Protein AF-A0A844TKV0-F1 (afdb_monomer)

Mean predicted aligned error: 12.33 Å

Foldseek 3Di:
DVVLCVLLPVVVVCNLVQLAPADPVGDGPLLVCLVCCVVNPLVSNVSSLVSPRPDQLLCSLLSQLLDPPSVVNNVVSVVSVHALLCSVLNCQLDQQLVGPRSLRSVVVSVVVPHDLVVSCVNCLVVLSLRSVLLSLLLQDCPLVVLLVCLLVLVLSSLLSSVVSVFQNLLNLLCLLVVPPDDDDCPDSSNSSLLSSLVSCVVVVHQCVSLLVNLLVCQVVVVLVSLLVSCVNVLANADDLVSLLSGALSSLLSCVVSVNDDLCSLVQCLLLLLLVSNLSNVSSPNDPLVSLQPLQVDPDPVSVVSSLLSVLSNVVSPDDLVSNCPRRPDNCSSVVSVVLLVVLVPDAPVVLLVVLQPDDSVPSPPSVSLSSLLSNLVDPVRLVVLLVSLLVCVVVVNLCSSLSNVSSHHPLLVVLLVQLVDPDHPLSSNVSSLSNVVSDDGPVVVVCPVPVPPPCLLCVLPLVRPLLVSLLVCLVVVVLVSNLSSPPSVHLCLSVLLVCLSVVNLPSNVSNVVSRHDLLSVLLSCLSSSVSSSSSSSPVRDFDELVVSLVCSVVPDDDPSSNSSSSVSSVVVLSVLLVVLVVCLVVVVLVSNLVSCVRYLVSVQVLLQVQLQDAADPSSLSSVVSNVVSPRDNQVLLCVLLVCPVDPSSLSSLVSCVSSPNVSSVVSVVDPPDDD

Nearest PDB structures (foldseek):
  4c0q-assembly2_B  TM=1.726E-01  e=3.154E-01  Homo sapiens
  7rdr-assembly1_A  TM=1.095E-01  e=6.648E-02  unidentified

pLDDT: mean 79.41, std 11.52, range [27.45, 92.44]

Solvent-accessible surface area (backbone atoms only — not comparable to full-atom values): 36722 Å² total; per-residue (Å²): 107,72,67,56,57,58,58,44,30,75,86,69,75,48,15,64,60,55,44,57,37,56,48,101,86,66,44,29,57,61,51,48,38,61,73,36,47,92,81,55,44,69,68,50,51,55,54,41,53,75,46,63,47,80,67,64,46,20,58,51,40,38,64,27,34,55,38,88,84,23,62,69,55,42,54,50,39,41,74,71,69,22,46,54,22,52,10,47,28,52,45,48,49,43,75,45,76,86,42,96,31,41,70,58,28,52,54,49,39,51,75,72,61,48,48,68,69,58,17,53,53,48,18,59,79,69,66,31,60,50,18,49,50,49,43,17,40,75,57,45,70,54,59,60,51,53,53,47,31,34,62,75,61,39,61,70,58,42,52,52,52,59,71,63,60,53,66,52,24,66,45,54,46,49,51,53,67,72,54,84,64,75,99,48,92,79,38,67,60,55,50,23,52,46,47,52,50,51,50,40,55,76,69,68,55,78,72,60,42,59,53,50,32,45,55,53,30,45,78,66,69,37,55,72,51,46,49,54,48,40,75,70,44,63,78,58,80,55,50,70,68,56,53,66,68,50,45,46,68,48,46,31,55,34,51,79,55,66,33,59,58,92,58,50,64,54,54,31,37,69,70,47,32,39,50,56,38,25,40,43,42,74,27,64,54,76,55,64,67,50,49,55,50,44,61,69,50,86,48,75,78,52,41,65,47,29,54,32,23,52,50,42,41,35,76,22,70,40,70,66,65,51,43,70,76,54,35,96,43,85,56,58,52,55,50,53,50,52,50,56,60,53,42,76,78,56,55,58,67,74,52,43,59,56,57,72,72,53,64,81,89,47,96,74,54,56,63,54,52,51,47,50,24,64,43,48,74,37,76,88,40,48,67,54,42,51,53,49,32,32,52,31,34,75,72,72,34,27,56,58,24,19,47,52,44,26,32,50,46,61,59,65,60,53,42,51,56,42,53,60,44,96,78,48,52,59,69,53,44,52,27,52,43,47,12,59,64,44,58,78,54,76,68,61,67,70,46,74,81,48,92,69,75,76,56,69,71,57,73,76,45,57,78,35,55,58,47,51,50,50,42,50,36,63,75,69,67,42,57,76,47,49,41,63,40,27,62,77,75,39,51,42,18,60,47,39,43,52,26,49,72,69,69,34,64,67,63,27,49,53,40,42,76,38,57,26,34,62,59,55,21,32,49,51,20,54,79,62,33,29,31,56,47,23,23,48,54,66,69,72,54,85,64,60,61,66,61,42,48,57,50,36,60,72,70,45,84,49,69,69,59,34,42,48,52,45,33,52,52,48,52,51,46,53,52,49,30,50,52,42,51,50,23,60,76,71,65,37,53,68,60,34,25,53,45,34,76,57,41,52,68,33,51,49,54,52,50,53,54,55,22,74,42,80,72,43,75,69,56,25,53,51,52,51,51,41,47,75,34,61,51,77,62,59,69,61,46,51,57,36,60,70,46,69,83,40,66,67,35,48,49,26,39,51,25,33,32,70,42,64,37,64,67,31,45,48,57,75,64,56,76,74,76,78,130

Structure (mmCIF, N/CA/C/O backbone):
data_AF-A0A844TKV0-F1
#
_entry.id   AF-A0A844TKV0-F1
#
loop_
_atom_site.group_PDB
_atom_site.id
_atom_site.type_symbol
_atom_site.label_atom_id
_atom_site.label_alt_id
_atom_site.label_comp_id
_atom_site.label_asym_id
_atom_site.label_entity_id
_atom_site.label_seq_id
_atom_site.pdbx_PDB_ins_code
_atom_site.Cartn_x
_atom_site.Cartn_y
_atom_site.Cartn_z
_atom_site.occupancy
_atom_site.B_iso_or_equiv
_atom_site.auth_seq_id
_atom_site.auth_comp_id
_atom_site.auth_asym_id
_atom_site.auth_atom_id
_atom_site.pdbx_PDB_model_num
ATOM 1 N N . MET A 1 1 ? -8.447 -3.917 56.496 1.00 54.97 1 MET A N 1
ATOM 2 C CA . MET A 1 1 ? -8.586 -2.449 56.421 1.00 54.97 1 MET A CA 1
ATOM 3 C C . MET A 1 1 ? -7.739 -1.760 57.476 1.00 54.97 1 MET A C 1
ATOM 5 O O . MET A 1 1 ? -6.909 -0.957 57.087 1.00 54.97 1 MET A O 1
ATOM 9 N N . ASP A 1 2 ? -7.812 -2.165 58.745 1.00 63.69 2 ASP A N 1
ATOM 10 C CA . ASP A 1 2 ? -7.081 -1.520 59.856 1.00 63.69 2 ASP A CA 1
ATOM 11 C C . ASP A 1 2 ? -5.555 -1.407 59.666 1.00 63.69 2 ASP A C 1
ATOM 13 O O . ASP A 1 2 ? -4.965 -0.368 59.950 1.00 63.69 2 ASP A O 1
ATOM 17 N N . ILE A 1 3 ? -4.910 -2.443 59.114 1.00 69.06 3 ILE A N 1
ATOM 18 C CA . ILE A 1 3 ? -3.468 -2.420 58.802 1.00 69.06 3 ILE A CA 1
ATOM 19 C C . ILE A 1 3 ? -3.159 -1.456 57.650 1.00 69.06 3 ILE A C 1
ATOM 21 O O . ILE A 1 3 ? -2.144 -0.773 57.676 1.00 69.06 3 ILE A O 1
ATOM 25 N N . VAL A 1 4 ? -4.029 -1.379 56.643 1.00 69.25 4 VAL A N 1
ATOM 26 C CA . VAL A 1 4 ? -3.838 -0.507 55.475 1.00 69.25 4 VAL A CA 1
ATOM 27 C C . VAL A 1 4 ? -4.000 0.953 55.885 1.00 69.25 4 VAL A C 1
ATOM 29 O O . VAL A 1 4 ? -3.136 1.760 55.572 1.00 69.25 4 VAL A O 1
ATOM 32 N N . SER A 1 5 ? -5.043 1.289 56.647 1.00 69.94 5 SER A N 1
ATOM 33 C CA . SER A 1 5 ? -5.225 2.640 57.189 1.00 69.94 5 SER A CA 1
ATOM 34 C C . SER A 1 5 ? -4.081 3.053 58.114 1.00 69.94 5 SER A C 1
ATOM 36 O O . SER A 1 5 ? -3.661 4.200 58.070 1.00 69.94 5 SER A O 1
ATOM 38 N N . PHE A 1 6 ? -3.533 2.119 58.897 1.00 73.81 6 PHE A N 1
ATOM 39 C CA . PHE A 1 6 ? -2.355 2.373 59.726 1.00 73.81 6 PHE A CA 1
ATOM 40 C C . PHE A 1 6 ? -1.090 2.600 58.882 1.00 73.81 6 PHE A C 1
ATOM 42 O O . PHE A 1 6 ? -0.357 3.559 59.099 1.00 73.81 6 PHE A O 1
ATOM 49 N N . LEU A 1 7 ? -0.824 1.752 57.886 1.00 72.31 7 LEU A N 1
ATOM 50 C CA . LEU A 1 7 ? 0.367 1.871 57.035 1.00 72.31 7 LEU A CA 1
ATOM 51 C C . LEU A 1 7 ? 0.339 3.113 56.131 1.00 72.31 7 LEU A C 1
ATOM 53 O O . LEU A 1 7 ? 1.399 3.650 55.806 1.00 72.31 7 LEU A O 1
ATOM 57 N N . LEU A 1 8 ? -0.855 3.552 55.732 1.00 75.00 8 LEU A N 1
ATOM 58 C CA . LEU A 1 8 ? -1.075 4.686 54.836 1.00 75.00 8 LEU A CA 1
ATOM 59 C C . LEU A 1 8 ? -1.352 6.007 55.566 1.00 75.00 8 LEU A C 1
ATOM 61 O O . LEU A 1 8 ? -1.559 7.020 54.902 1.00 75.00 8 LEU A O 1
ATOM 65 N N . ASP A 1 9 ? -1.337 6.021 56.901 1.00 73.44 9 ASP A N 1
ATOM 66 C CA . ASP A 1 9 ? -1.541 7.245 57.674 1.00 73.44 9 ASP A CA 1
ATOM 67 C C . ASP A 1 9 ? -0.383 8.236 57.418 1.00 73.44 9 ASP A C 1
ATOM 69 O O . ASP A 1 9 ? 0.778 7.920 57.724 1.00 73.44 9 ASP A O 1
ATOM 73 N N . PRO A 1 10 ? -0.659 9.439 56.874 1.00 67.62 10 PRO A N 1
ATOM 74 C CA . PRO A 1 10 ? 0.367 10.445 56.607 1.00 67.62 10 PRO A CA 1
ATOM 75 C C . PRO A 1 10 ? 1.123 10.888 57.871 1.00 67.62 10 PRO A C 1
ATOM 77 O O . PRO A 1 10 ? 2.256 11.360 57.758 1.00 67.62 10 PRO A O 1
ATOM 80 N N . VAL A 1 11 ? 0.561 10.684 59.071 1.00 72.06 11 VAL A N 1
ATOM 81 C CA . VAL A 1 11 ? 1.217 10.964 60.361 1.00 72.06 11 VAL A CA 1
ATOM 82 C C . VAL A 1 11 ? 2.430 10.057 60.599 1.00 72.06 11 VAL A C 1
ATOM 84 O O . VAL A 1 11 ? 3.381 10.459 61.269 1.00 72.06 11 VAL A O 1
ATOM 87 N N . ASN A 1 12 ? 2.460 8.862 60.005 1.00 71.38 12 ASN A N 1
ATOM 88 C CA . ASN A 1 12 ? 3.502 7.873 60.274 1.00 71.38 12 ASN A CA 1
ATOM 89 C C . ASN A 1 12 ? 4.830 8.126 59.529 1.00 71.38 12 ASN A C 1
ATOM 91 O O . ASN A 1 12 ? 5.773 7.350 59.675 1.00 71.38 12 ASN A O 1
ATOM 95 N N . GLY A 1 13 ? 4.938 9.200 58.733 1.00 67.19 13 GLY A N 1
ATOM 96 C CA . GLY A 1 13 ? 6.182 9.686 58.106 1.00 67.19 13 GLY A CA 1
ATOM 97 C C . GLY A 1 13 ? 6.785 8.797 57.003 1.00 67.19 13 GLY A C 1
ATOM 98 O O . GLY A 1 13 ? 7.488 9.292 56.124 1.00 67.19 13 GLY A O 1
ATOM 99 N N . TRP A 1 14 ? 6.493 7.494 56.995 1.00 71.75 14 TRP A N 1
ATOM 100 C CA . TRP A 1 14 ? 6.908 6.532 55.968 1.00 71.75 14 TRP A CA 1
ATOM 101 C C . TRP A 1 14 ? 5.844 6.266 54.899 1.00 71.75 14 TRP A C 1
ATOM 103 O O . TRP A 1 14 ? 6.171 5.671 53.872 1.00 71.75 14 TRP A O 1
ATOM 113 N N . ALA A 1 15 ? 4.602 6.718 55.105 1.00 70.06 15 ALA A N 1
ATOM 114 C CA . ALA A 1 15 ? 3.465 6.398 54.242 1.00 70.06 15 ALA A CA 1
ATOM 115 C C . ALA A 1 15 ? 3.726 6.795 52.779 1.00 70.06 15 ALA A C 1
ATOM 117 O O . ALA A 1 15 ? 3.628 5.955 51.893 1.00 70.06 15 ALA A O 1
ATOM 118 N N . GLN A 1 16 ? 4.207 8.016 52.525 1.00 69.88 16 GLN A N 1
ATOM 119 C CA . GLN A 1 16 ? 4.546 8.483 51.171 1.00 69.88 16 GLN A CA 1
ATOM 120 C C . GLN A 1 16 ? 5.640 7.655 50.480 1.00 69.88 16 GLN A C 1
ATOM 122 O O . GLN A 1 16 ? 5.573 7.411 49.276 1.00 69.88 16 GLN A O 1
ATOM 127 N N . ARG A 1 17 ? 6.644 7.183 51.232 1.00 74.62 17 ARG A N 1
ATOM 128 C CA . ARG A 1 17 ? 7.692 6.304 50.689 1.00 74.62 17 ARG A CA 1
ATOM 129 C C . ARG A 1 17 ? 7.168 4.906 50.394 1.00 74.62 17 ARG A C 1
ATOM 131 O O . ARG A 1 17 ? 7.619 4.301 49.429 1.00 74.62 17 ARG A O 1
ATOM 138 N N . LEU A 1 18 ? 6.250 4.404 51.218 1.00 80.00 18 LEU A N 1
ATOM 139 C CA . LEU A 1 18 ? 5.658 3.078 51.077 1.00 80.00 18 LEU A CA 1
ATOM 140 C C . LEU A 1 18 ? 4.682 3.024 49.893 1.00 80.00 18 LEU A C 1
ATOM 142 O O . LEU A 1 18 ? 4.759 2.100 49.091 1.00 80.00 18 LEU A O 1
ATOM 146 N N . VAL A 1 19 ? 3.816 4.035 49.758 1.00 81.69 19 VAL A N 1
ATOM 147 C CA . VAL A 1 19 ? 2.773 4.137 48.716 1.00 81.69 19 VAL A CA 1
ATOM 148 C C . VAL A 1 19 ? 3.361 4.081 47.307 1.00 81.69 19 VAL A C 1
ATOM 150 O O . VAL A 1 19 ? 2.781 3.454 46.423 1.00 81.69 19 VAL A O 1
ATOM 153 N N . ASN A 1 20 ? 4.532 4.692 47.114 1.00 82.56 20 ASN A N 1
ATOM 154 C CA . ASN A 1 20 ? 5.221 4.768 45.824 1.00 82.56 20 ASN A CA 1
ATOM 155 C C . ASN A 1 20 ? 6.422 3.816 45.725 1.00 82.56 20 ASN A C 1
ATOM 157 O O . ASN A 1 20 ? 7.176 3.865 44.749 1.00 82.56 20 ASN A O 1
ATOM 161 N N . HIS A 1 21 ? 6.624 2.948 46.724 1.00 84.38 21 HIS A N 1
ATOM 162 C CA . HIS A 1 21 ? 7.713 1.981 46.692 1.00 84.38 21 HIS A CA 1
ATOM 163 C C . HIS A 1 21 ? 7.508 1.003 45.537 1.00 84.38 21 HIS A C 1
ATOM 165 O O . HIS A 1 21 ? 6.405 0.511 45.321 1.00 84.38 21 HIS A O 1
ATOM 171 N N . ARG A 1 22 ? 8.570 0.703 44.794 1.00 85.19 22 ARG A N 1
ATOM 172 C CA . ARG A 1 22 ? 8.516 -0.263 43.697 1.00 85.19 22 ARG A CA 1
ATOM 173 C C . ARG A 1 22 ? 9.055 -1.603 44.170 1.00 85.19 22 ARG A C 1
ATOM 175 O O . ARG A 1 22 ? 10.119 -1.651 44.782 1.00 85.19 22 ARG A O 1
ATOM 182 N N . ASP A 1 23 ? 8.328 -2.675 43.878 1.00 83.06 23 ASP A N 1
ATOM 183 C CA . ASP A 1 23 ? 8.807 -4.034 44.112 1.00 83.06 23 ASP A CA 1
ATOM 184 C C . ASP A 1 23 ? 9.977 -4.394 43.171 1.00 83.06 23 ASP A C 1
ATOM 186 O O . ASP A 1 23 ? 10.415 -3.599 42.336 1.00 83.06 23 ASP A O 1
ATOM 190 N N . ILE A 1 24 ? 10.487 -5.622 43.286 1.00 82.06 24 ILE A N 1
ATOM 191 C CA . ILE A 1 24 ? 11.600 -6.136 42.464 1.00 82.06 24 ILE A CA 1
ATOM 192 C C . ILE A 1 24 ? 11.253 -6.125 40.959 1.00 82.06 24 ILE A C 1
ATOM 194 O O . ILE A 1 24 ? 12.145 -6.063 40.116 1.00 82.06 24 ILE A O 1
ATOM 198 N N . ALA A 1 25 ? 9.963 -6.151 40.614 1.00 77.12 25 ALA A N 1
ATOM 199 C CA . ALA A 1 25 ? 9.459 -6.060 39.247 1.00 77.12 25 ALA A CA 1
ATOM 200 C C . ALA A 1 25 ? 9.124 -4.614 38.822 1.00 77.12 25 ALA A C 1
ATOM 202 O O . ALA A 1 25 ? 8.589 -4.399 37.736 1.00 77.12 25 ALA A O 1
ATOM 203 N N . GLY A 1 26 ? 9.430 -3.615 39.655 1.00 79.94 26 GLY A N 1
ATOM 204 C CA . GLY A 1 26 ? 9.177 -2.207 39.372 1.00 79.94 26 GLY A CA 1
ATOM 205 C C . GLY A 1 26 ? 7.734 -1.750 39.617 1.00 79.94 26 GLY A C 1
ATOM 206 O O . GLY A 1 26 ? 7.393 -0.633 39.214 1.00 79.94 26 GLY A O 1
ATOM 207 N N . ARG A 1 27 ? 6.886 -2.573 40.247 1.00 81.38 27 ARG A N 1
ATOM 208 C CA . ARG A 1 27 ? 5.450 -2.319 40.456 1.00 81.38 27 ARG A CA 1
ATOM 209 C C . ARG A 1 27 ? 5.192 -1.611 41.780 1.00 81.38 27 ARG A C 1
ATOM 211 O O . ARG A 1 27 ? 5.754 -1.988 42.805 1.00 81.38 27 ARG A O 1
ATOM 218 N N . THR A 1 28 ? 4.316 -0.613 41.758 1.00 85.50 28 THR A N 1
ATOM 219 C CA . THR A 1 28 ? 3.847 0.078 42.966 1.00 85.50 28 THR A CA 1
ATOM 220 C C . THR A 1 28 ? 2.749 -0.728 43.679 1.00 85.50 28 THR A C 1
ATOM 222 O O . THR A 1 28 ? 2.085 -1.560 43.049 1.00 85.50 28 THR A O 1
ATOM 225 N N . PRO A 1 29 ? 2.486 -0.470 44.974 1.00 83.62 29 PRO A N 1
ATOM 226 C CA . PRO A 1 29 ? 1.316 -0.987 45.677 1.00 83.62 29 PRO A CA 1
ATOM 227 C C . PRO A 1 29 ? 0.001 -0.742 44.932 1.00 83.62 29 PRO A C 1
ATOM 229 O O . PRO A 1 29 ? -0.845 -1.634 44.883 1.00 83.62 29 PRO A O 1
ATOM 232 N N . LEU A 1 30 ? -0.150 0.431 44.303 1.00 83.38 30 LEU A N 1
ATOM 233 C CA . LEU A 1 30 ? -1.325 0.749 43.493 1.00 83.38 30 LEU A CA 1
ATOM 234 C C . LEU A 1 30 ? -1.411 -0.181 42.277 1.00 83.38 30 LEU A C 1
ATOM 236 O O . LEU A 1 30 ? -2.483 -0.711 41.985 1.00 83.38 30 LEU A O 1
ATOM 240 N N . ARG A 1 31 ? -0.282 -0.459 41.610 1.00 82.00 31 ARG A N 1
ATOM 241 C CA . ARG A 1 31 ? -0.221 -1.380 40.463 1.00 82.00 31 ARG A CA 1
ATOM 242 C C . ARG A 1 31 ? -0.597 -2.789 40.856 1.00 82.00 31 ARG A C 1
ATOM 244 O O . ARG A 1 31 ? -1.400 -3.399 40.162 1.00 82.00 31 ARG A O 1
ATOM 251 N N . CYS A 1 32 ? -0.115 -3.265 41.995 1.00 80.50 32 CYS A N 1
ATOM 252 C CA . CYS A 1 32 ? -0.531 -4.551 42.538 1.00 80.50 32 CYS A CA 1
ATOM 253 C C . CYS A 1 32 ? -2.037 -4.576 42.845 1.00 80.50 32 CYS A C 1
ATOM 255 O O . CYS A 1 32 ? -2.708 -5.513 42.434 1.00 80.50 32 CYS A O 1
ATOM 257 N N . ALA A 1 33 ? -2.594 -3.540 43.480 1.00 79.88 33 ALA A N 1
ATOM 258 C CA . ALA A 1 33 ? -4.023 -3.477 43.802 1.00 79.88 33 ALA A CA 1
ATOM 259 C C . ALA A 1 33 ? -4.924 -3.522 42.551 1.00 79.88 33 ALA A C 1
ATOM 261 O O . ALA A 1 33 ? -5.935 -4.224 42.532 1.00 79.88 33 ALA A O 1
ATOM 262 N N . VAL A 1 34 ? -4.527 -2.827 41.480 1.00 79.38 34 VAL A N 1
ATOM 263 C CA . VAL A 1 34 ? -5.217 -2.864 40.178 1.00 79.38 34 VAL A CA 1
ATOM 264 C C . VAL A 1 34 ? -4.978 -4.199 39.455 1.00 79.38 34 VAL A C 1
ATOM 266 O O . VAL A 1 34 ? -5.873 -4.726 38.789 1.00 79.38 34 VAL A O 1
ATOM 269 N N . GLU A 1 35 ? -3.785 -4.785 39.602 1.00 75.38 35 GLU A N 1
ATOM 270 C CA . GLU A 1 35 ? -3.405 -6.049 38.970 1.00 75.38 35 GLU A CA 1
ATOM 271 C C . GLU A 1 35 ? -3.892 -7.314 39.713 1.00 75.38 35 GLU A C 1
ATOM 273 O O . GLU A 1 35 ? -3.840 -8.412 39.146 1.00 75.38 35 GLU A O 1
ATOM 278 N N . THR A 1 36 ? -4.431 -7.215 40.928 1.00 72.00 36 THR A N 1
ATOM 279 C CA . THR A 1 36 ? -5.015 -8.350 41.672 1.00 72.00 36 THR A CA 1
ATOM 280 C C . THR A 1 36 ? -6.257 -7.941 42.483 1.00 72.00 36 THR A C 1
ATOM 282 O O . THR A 1 36 ? -6.293 -8.081 43.708 1.00 72.00 36 THR A O 1
ATOM 285 N N . PRO A 1 37 ? -7.345 -7.502 41.817 1.00 63.47 37 PRO A N 1
ATOM 286 C CA . PRO A 1 37 ? -8.514 -6.941 42.500 1.00 63.47 37 PRO A CA 1
ATOM 287 C C . PRO A 1 37 ? -9.245 -7.952 43.399 1.00 63.47 37 PRO A C 1
ATOM 289 O O . PRO A 1 37 ? -9.787 -7.586 44.439 1.00 63.47 37 PRO A O 1
ATOM 292 N N . TRP A 1 38 ? -9.192 -9.238 43.042 1.00 63.12 38 TRP A N 1
ATOM 293 C CA . TRP A 1 38 ? -9.773 -10.360 43.787 1.00 63.12 38 TRP A CA 1
ATOM 294 C C . TRP A 1 38 ? -9.055 -10.668 45.109 1.00 63.12 38 TRP A C 1
ATOM 296 O O . TRP A 1 38 ? -9.644 -11.295 45.984 1.00 63.12 38 TRP A O 1
ATOM 306 N N . ALA A 1 39 ? -7.801 -10.233 45.265 1.00 60.84 39 ALA A N 1
ATOM 307 C CA . ALA A 1 39 ? -7.012 -10.477 46.470 1.00 60.84 39 ALA A CA 1
ATOM 308 C C . ALA A 1 39 ? -7.072 -9.314 47.473 1.00 60.84 39 ALA A C 1
ATOM 310 O O . ALA A 1 39 ? -6.869 -9.529 48.666 1.00 60.84 39 ALA A O 1
ATOM 311 N N . LEU A 1 40 ? -7.307 -8.086 46.998 1.00 62.47 40 LEU A N 1
ATOM 312 C CA . LEU A 1 40 ? -7.041 -6.872 47.777 1.00 62.47 40 LEU A CA 1
ATOM 313 C C . LEU A 1 40 ? -8.235 -5.910 47.913 1.00 62.47 40 LEU A C 1
ATOM 315 O O . LEU A 1 40 ? -8.184 -5.021 48.761 1.00 62.47 40 LEU A O 1
ATOM 319 N N . GLY A 1 41 ? -9.318 -6.118 47.155 1.00 65.94 41 GLY A N 1
ATOM 320 C CA . GLY A 1 41 ? -10.549 -5.329 47.248 1.00 65.94 41 GLY A CA 1
ATOM 321 C C . GLY A 1 41 ? -10.424 -3.907 46.671 1.00 65.94 41 GLY A C 1
ATOM 322 O O . GLY A 1 41 ? -9.342 -3.316 46.651 1.00 65.94 41 GLY A O 1
ATOM 323 N N . PRO A 1 42 ? -11.527 -3.311 46.182 1.00 70.69 42 PRO A N 1
ATOM 324 C CA . PRO A 1 42 ? -11.480 -2.014 45.513 1.00 70.69 42 PRO A CA 1
ATOM 325 C C . PRO A 1 42 ? -11.247 -0.852 46.501 1.00 70.69 42 PRO A C 1
ATOM 327 O O . PRO A 1 42 ? -10.753 0.197 46.100 1.00 70.69 42 PRO A O 1
ATOM 330 N N . GLU A 1 43 ? -11.542 -1.025 47.796 1.00 76.69 43 GLU A N 1
ATOM 331 C CA . GLU A 1 43 ? -11.294 -0.000 48.827 1.00 76.69 43 GLU A CA 1
ATOM 332 C C . GLU A 1 43 ? -9.802 0.297 49.050 1.00 76.69 43 GLU A C 1
ATOM 334 O O . GLU A 1 43 ? -9.449 1.410 49.442 1.00 76.69 43 GLU A O 1
ATOM 339 N N . LEU A 1 44 ? -8.910 -0.663 48.768 1.00 78.94 44 LEU A N 1
ATOM 340 C CA . LEU A 1 44 ? -7.465 -0.435 48.833 1.00 78.94 44 LEU A CA 1
ATOM 341 C C . LEU A 1 44 ? -7.011 0.592 47.787 1.00 78.94 44 LEU A C 1
ATOM 343 O O . LEU A 1 44 ? -6.103 1.375 48.052 1.00 78.94 44 LEU A O 1
ATOM 347 N N . VAL A 1 45 ? -7.652 0.608 46.615 1.00 79.19 45 VAL A N 1
ATOM 348 C CA . VAL A 1 45 ? -7.346 1.565 45.545 1.00 79.19 45 VAL A CA 1
ATOM 349 C C . VAL A 1 45 ? -7.649 2.986 46.019 1.00 79.19 45 VAL A C 1
ATOM 351 O O . VAL A 1 45 ? -6.791 3.854 45.901 1.00 79.19 45 VAL A O 1
ATOM 354 N N . ASP A 1 46 ? -8.805 3.208 46.649 1.00 78.88 46 ASP A N 1
ATOM 355 C CA . ASP A 1 46 ? -9.171 4.525 47.186 1.00 78.88 46 ASP A CA 1
ATOM 356 C C . ASP A 1 46 ? -8.222 4.964 48.309 1.00 78.88 46 ASP A C 1
ATOM 358 O O . ASP A 1 46 ? -7.790 6.114 48.348 1.00 78.88 46 ASP A O 1
ATOM 362 N N . ALA A 1 47 ? -7.841 4.041 49.199 1.00 77.62 47 ALA A N 1
ATOM 363 C CA . ALA A 1 47 ? -6.898 4.325 50.279 1.00 77.62 47 ALA A CA 1
ATOM 364 C C . ALA A 1 47 ? -5.505 4.717 49.750 1.00 77.62 47 ALA A C 1
ATOM 366 O O . ALA A 1 47 ? -4.897 5.657 50.259 1.00 77.62 47 ALA A O 1
ATOM 367 N N . LEU A 1 48 ? -5.016 4.039 48.707 1.00 82.06 48 LEU A N 1
ATOM 368 C CA . LEU A 1 48 ? -3.724 4.333 48.077 1.00 82.06 48 LEU A CA 1
ATOM 369 C C . LEU A 1 48 ? -3.741 5.644 47.282 1.00 82.06 48 LEU A C 1
ATOM 371 O O . LEU A 1 48 ? -2.769 6.397 47.329 1.00 82.06 48 LEU A O 1
ATOM 375 N N . LEU A 1 49 ? -4.841 5.943 46.588 1.00 81.31 49 LEU A N 1
ATOM 376 C CA . LEU A 1 49 ? -5.019 7.211 45.877 1.00 81.31 49 LEU A CA 1
ATOM 377 C C . LEU A 1 49 ? -5.079 8.389 46.859 1.00 81.31 49 LEU A C 1
ATOM 379 O O . LEU A 1 49 ? -4.372 9.377 46.671 1.00 81.31 49 LEU A O 1
ATOM 383 N N . ASN A 1 50 ? -5.838 8.253 47.951 1.00 79.94 50 ASN A N 1
ATOM 384 C CA . ASN A 1 50 ? -5.915 9.263 49.012 1.00 79.94 50 ASN A CA 1
ATOM 385 C C . ASN A 1 50 ? -4.570 9.480 49.725 1.00 79.94 50 ASN A C 1
ATOM 387 O O . ASN A 1 50 ? -4.299 10.581 50.200 1.00 79.94 50 ASN A O 1
ATOM 391 N N . ALA A 1 51 ? -3.719 8.453 49.780 1.00 75.31 51 ALA A N 1
ATOM 392 C CA . ALA A 1 51 ? -2.375 8.534 50.347 1.00 75.31 51 ALA A CA 1
ATOM 393 C C . ALA A 1 51 ? -1.330 9.167 49.398 1.00 75.31 51 ALA A C 1
ATOM 395 O O . ALA A 1 51 ? -0.167 9.308 49.782 1.00 75.31 51 ALA A O 1
ATOM 396 N N . GLY A 1 52 ? -1.724 9.573 48.183 1.00 75.50 52 GLY A N 1
ATOM 397 C CA . GLY A 1 52 ? -0.864 10.293 47.239 1.00 75.50 52 GLY A CA 1
ATOM 398 C C . GLY A 1 52 ? 0.000 9.393 46.354 1.00 75.50 52 GLY A C 1
ATOM 399 O O . GLY A 1 52 ? 1.183 9.674 46.156 1.00 75.50 52 GLY A O 1
ATOM 400 N N . ALA A 1 53 ? -0.561 8.300 45.833 1.00 80.00 53 ALA A N 1
ATOM 401 C CA . ALA A 1 53 ? 0.130 7.474 44.846 1.00 80.00 53 ALA A CA 1
ATOM 402 C C . ALA A 1 53 ? 0.441 8.258 43.552 1.00 80.00 53 ALA A C 1
ATOM 404 O O . ALA A 1 53 ? -0.455 8.816 42.926 1.00 80.00 53 ALA A O 1
ATOM 405 N N . GLU A 1 54 ? 1.712 8.265 43.142 1.00 71.94 54 GLU A N 1
ATOM 406 C CA . GLU A 1 54 ? 2.257 9.013 41.992 1.00 71.94 54 GLU A CA 1
ATOM 407 C C . GLU A 1 54 ? 2.379 8.157 40.716 1.00 71.94 54 GLU A C 1
ATOM 409 O O . GLU A 1 54 ? 3.053 8.538 39.757 1.00 71.94 54 GLU A O 1
ATOM 414 N N . ASP A 1 55 ? 1.773 6.969 40.692 1.00 74.38 55 ASP A N 1
ATOM 415 C CA . ASP A 1 55 ? 1.845 6.097 39.518 1.00 74.38 55 ASP A CA 1
ATOM 416 C C . ASP A 1 55 ? 1.047 6.676 38.335 1.00 74.38 55 ASP A C 1
ATOM 418 O O . ASP A 1 55 ? 0.134 7.489 38.507 1.00 74.38 55 ASP A O 1
ATOM 422 N N . ASN A 1 56 ? 1.369 6.259 37.109 1.00 81.06 56 ASN A N 1
ATOM 423 C CA . ASN A 1 56 ? 0.684 6.753 35.916 1.00 81.06 56 ASN A CA 1
ATOM 424 C C . ASN A 1 56 ? -0.744 6.192 35.845 1.00 81.06 56 ASN A C 1
ATOM 426 O O . ASN A 1 56 ? -0.994 5.177 35.197 1.00 81.06 56 ASN A O 1
ATOM 430 N N . LEU A 1 57 ? -1.695 6.882 36.479 1.00 83.81 57 LEU A N 1
ATOM 431 C CA . LEU A 1 57 ? -3.094 6.463 36.625 1.00 83.81 57 LEU A CA 1
ATOM 432 C C . LEU A 1 57 ? -3.766 6.072 35.300 1.00 83.81 57 LEU A C 1
ATOM 434 O O . LEU A 1 57 ? -4.637 5.203 35.277 1.00 83.81 57 LEU A O 1
ATOM 438 N N . SER A 1 58 ? -3.343 6.669 34.182 1.00 85.00 58 SER A N 1
ATOM 439 C CA . SER A 1 58 ? -3.867 6.335 32.854 1.00 85.00 58 SER A CA 1
ATOM 440 C C . SER A 1 58 ? -3.313 5.005 32.323 1.00 85.00 58 SER A C 1
ATOM 442 O O . SER A 1 58 ? -4.060 4.218 31.747 1.00 85.00 58 SER A O 1
ATOM 444 N N . GLU A 1 59 ? -2.034 4.702 32.562 1.00 84.62 59 GLU A N 1
ATOM 445 C CA . GLU A 1 59 ? -1.466 3.368 32.299 1.00 84.62 59 GLU A CA 1
ATOM 446 C C . GLU A 1 59 ? -2.161 2.309 33.171 1.00 84.62 59 GLU A C 1
ATOM 448 O O . GLU A 1 59 ? -2.520 1.230 32.698 1.00 84.62 59 GLU A O 1
ATOM 453 N N . MET A 1 60 ? -2.440 2.638 34.434 1.00 84.06 60 MET A N 1
ATOM 454 C CA . MET A 1 60 ? -3.160 1.739 35.339 1.00 84.06 60 MET A CA 1
ATOM 455 C C . MET A 1 60 ? -4.582 1.459 34.866 1.00 84.06 60 MET A C 1
ATOM 457 O O . MET A 1 60 ? -5.026 0.311 34.887 1.00 84.06 60 MET A O 1
ATOM 461 N N . LEU A 1 61 ? -5.284 2.494 34.398 1.00 86.25 61 LEU A N 1
ATOM 462 C CA . LEU A 1 61 ? -6.605 2.350 33.801 1.00 86.25 61 LEU A CA 1
ATOM 463 C C . LEU A 1 61 ? -6.550 1.406 32.591 1.00 86.25 61 LEU A C 1
ATOM 465 O O . LEU A 1 61 ? -7.397 0.523 32.498 1.00 86.25 61 LEU A O 1
ATOM 469 N N . ALA A 1 62 ? -5.530 1.509 31.731 1.00 84.69 62 ALA A N 1
ATOM 470 C CA . ALA A 1 62 ? -5.339 0.611 30.586 1.00 84.69 62 ALA A CA 1
ATOM 471 C C . ALA A 1 62 ? -5.186 -0.864 31.006 1.00 84.69 62 ALA A C 1
ATOM 473 O O . ALA A 1 62 ? -5.772 -1.759 30.395 1.00 84.69 62 ALA A O 1
ATOM 474 N N . HIS A 1 63 ? -4.436 -1.130 32.077 1.00 80.31 63 HIS A N 1
ATOM 475 C CA . HIS A 1 63 ? -4.307 -2.477 32.640 1.00 80.31 63 HIS A CA 1
ATOM 476 C C . HIS A 1 63 ? -5.594 -2.970 33.315 1.00 80.31 63 HIS A C 1
ATOM 478 O O . HIS A 1 63 ? -5.893 -4.166 33.261 1.00 80.31 63 HIS A O 1
ATOM 484 N N . CYS A 1 64 ? -6.348 -2.063 33.939 1.00 84.56 64 CYS A N 1
ATOM 485 C CA . CYS A 1 64 ? -7.586 -2.372 34.643 1.00 84.56 64 CYS A CA 1
ATOM 486 C C . CYS A 1 64 ? -8.708 -2.775 33.685 1.00 84.56 64 CYS A C 1
ATOM 488 O O . CYS A 1 64 ? -9.350 -3.796 33.906 1.00 84.56 64 CYS A O 1
ATOM 490 N N . VAL A 1 65 ? -8.946 -1.993 32.626 1.00 83.44 65 VAL A N 1
ATOM 491 C CA . VAL A 1 65 ? -10.108 -2.179 31.736 1.00 83.44 65 VAL A CA 1
ATOM 492 C C . VAL A 1 65 ? -10.095 -3.509 30.986 1.00 83.44 65 VAL A C 1
ATOM 494 O O . VAL A 1 65 ? -11.141 -3.996 30.590 1.00 83.44 65 VAL A O 1
ATOM 497 N N . MET A 1 66 ? -8.928 -4.135 30.831 1.00 80.25 66 MET A N 1
ATOM 498 C CA . MET A 1 66 ? -8.754 -5.413 30.127 1.00 80.25 66 MET A CA 1
ATOM 499 C C . MET A 1 66 ? -9.073 -6.646 30.988 1.00 80.25 66 MET A C 1
ATOM 501 O O . MET A 1 66 ? -8.677 -7.760 30.643 1.00 80.25 66 MET A O 1
ATOM 505 N N . ARG A 1 67 ? -9.742 -6.465 32.128 1.00 78.56 67 ARG A N 1
ATOM 506 C CA . ARG A 1 67 ? -10.023 -7.519 33.108 1.00 78.56 67 ARG A CA 1
ATOM 507 C C . ARG A 1 67 ? -11.515 -7.667 33.325 1.00 78.56 67 ARG A C 1
ATOM 509 O O . ARG A 1 67 ? -12.260 -6.700 33.222 1.00 78.56 67 ARG A O 1
ATOM 516 N N . LYS A 1 68 ? -11.933 -8.860 33.728 1.00 71.69 68 LYS A N 1
ATOM 517 C CA . LYS A 1 68 ? -13.298 -9.086 34.193 1.00 71.69 68 LYS A CA 1
ATOM 518 C C . LYS A 1 68 ? -13.626 -8.175 35.385 1.00 71.69 68 LYS A C 1
ATOM 520 O O . LYS A 1 68 ? -12.770 -7.944 36.240 1.00 71.69 68 LYS A O 1
ATOM 525 N N . ASP A 1 69 ? -14.856 -7.667 35.422 1.00 73.38 69 ASP A N 1
ATOM 526 C CA . ASP A 1 69 ? -15.381 -6.791 36.480 1.00 73.38 69 ASP A CA 1
ATOM 527 C C . ASP A 1 69 ? -14.565 -5.496 36.679 1.00 73.38 69 ASP A C 1
ATOM 529 O O . ASP A 1 69 ? -14.442 -4.973 37.787 1.00 73.38 69 ASP A O 1
ATOM 533 N N . HIS A 1 70 ? -14.004 -4.946 35.595 1.00 79.44 70 HIS A N 1
ATOM 534 C CA . HIS A 1 70 ? -13.154 -3.753 35.642 1.00 79.44 70 HIS A CA 1
ATOM 535 C C . HIS A 1 70 ? -13.890 -2.461 36.033 1.00 79.44 70 HIS A C 1
ATOM 537 O O . HIS A 1 70 ? -13.245 -1.505 36.474 1.00 79.44 70 HIS A O 1
ATOM 543 N N . GLU A 1 71 ? -15.211 -2.373 35.833 1.00 80.50 71 GLU A N 1
ATOM 544 C CA . GLU A 1 71 ? -15.959 -1.112 35.943 1.00 80.50 71 GLU A CA 1
ATOM 545 C C . GLU A 1 71 ? -15.787 -0.370 37.278 1.00 80.50 71 GLU A C 1
ATOM 547 O O . GLU A 1 71 ? -15.551 0.842 37.234 1.00 80.50 71 GLU A O 1
ATOM 552 N N . PRO A 1 72 ? -15.887 -1.020 38.457 1.00 82.88 72 PRO A N 1
ATOM 553 C CA . PRO A 1 72 ? -15.843 -0.315 39.736 1.00 82.88 72 PRO A CA 1
ATOM 554 C C . PRO A 1 72 ? -14.491 0.358 39.981 1.00 82.88 72 PRO A C 1
ATOM 556 O O . PRO A 1 72 ? -14.444 1.509 40.411 1.00 82.88 72 PRO A O 1
ATOM 559 N N . ILE A 1 73 ? -13.393 -0.334 39.664 1.00 82.25 73 ILE A N 1
ATOM 560 C CA . ILE A 1 73 ? -12.027 0.183 39.834 1.00 82.25 73 ILE A CA 1
ATOM 561 C C . ILE A 1 73 ? -11.717 1.220 38.753 1.00 82.25 73 ILE A C 1
ATOM 563 O O . ILE A 1 73 ? -11.154 2.271 39.049 1.00 82.25 73 ILE A O 1
ATOM 567 N N . SER A 1 74 ? -12.157 0.983 37.516 1.00 85.94 74 SER A N 1
ATOM 568 C CA . SER A 1 74 ? -11.956 1.920 36.406 1.00 85.94 74 SER A CA 1
ATOM 569 C C . SER A 1 74 ? -12.639 3.266 36.668 1.00 85.94 74 SER A C 1
ATOM 571 O O . SER A 1 74 ? -12.027 4.310 36.465 1.00 85.94 74 SER A O 1
ATOM 573 N N . LYS A 1 75 ? -13.880 3.262 37.183 1.00 85.56 75 LYS A N 1
ATOM 574 C CA . LYS A 1 75 ? -14.606 4.487 37.569 1.00 85.56 75 LYS A CA 1
ATOM 575 C C . LYS A 1 75 ? -13.885 5.256 38.685 1.00 85.56 75 LYS A C 1
ATOM 577 O O . LYS A 1 75 ? -13.841 6.481 38.631 1.00 85.56 75 LYS A O 1
ATOM 582 N N . ARG A 1 76 ? -13.279 4.557 39.655 1.00 84.88 76 ARG A N 1
ATOM 583 C CA . ARG A 1 76 ? -12.482 5.171 40.738 1.00 84.88 76 ARG A CA 1
ATOM 584 C C . ARG A 1 76 ? -11.192 5.802 40.217 1.00 84.88 76 ARG A C 1
ATOM 586 O O . ARG A 1 76 ? -10.900 6.942 40.556 1.00 84.88 76 ARG A O 1
ATOM 593 N N . LEU A 1 77 ? -10.471 5.115 39.329 1.00 85.56 77 LEU A N 1
ATOM 594 C CA . LEU A 1 77 ? -9.275 5.667 38.682 1.00 85.56 77 LEU A CA 1
ATOM 595 C C . LEU A 1 77 ? -9.606 6.920 37.859 1.00 85.56 77 LEU A C 1
ATOM 597 O O . LEU A 1 77 ? -8.887 7.911 37.939 1.00 85.56 77 LEU A O 1
ATOM 601 N N . ILE A 1 78 ? -10.717 6.911 37.115 1.00 87.19 78 ILE A N 1
ATOM 602 C CA . ILE A 1 78 ? -11.182 8.085 36.358 1.00 87.19 78 ILE A CA 1
ATOM 603 C C . ILE A 1 78 ? -11.548 9.237 37.303 1.00 87.19 78 ILE A C 1
ATOM 605 O O . ILE A 1 78 ? -11.153 10.375 37.055 1.00 87.19 78 ILE A O 1
ATOM 609 N N . ALA A 1 79 ? -12.239 8.954 38.413 1.00 85.38 79 ALA A N 1
ATOM 610 C CA . ALA A 1 79 ? -12.534 9.956 39.440 1.00 85.38 79 ALA A CA 1
ATOM 611 C C . ALA A 1 79 ? -11.260 10.540 40.080 1.00 85.38 79 ALA A C 1
ATOM 613 O O . ALA A 1 79 ? -11.235 11.715 40.436 1.00 85.38 79 ALA A O 1
ATOM 614 N N . ALA A 1 80 ? -10.185 9.751 40.154 1.00 82.25 80 ALA A N 1
ATOM 615 C CA . ALA A 1 80 ? -8.858 10.180 40.584 1.00 82.25 80 ALA A CA 1
ATOM 616 C C . ALA A 1 80 ? -8.011 10.818 39.466 1.00 82.25 80 ALA A C 1
ATOM 618 O O . ALA A 1 80 ? -6.797 10.936 39.606 1.00 82.25 80 ALA A O 1
ATOM 619 N N . ASN A 1 81 ? -8.646 11.275 38.380 1.00 84.81 81 ASN A N 1
ATOM 620 C CA . ASN A 1 81 ? -8.026 11.995 37.265 1.00 84.81 81 ASN A CA 1
ATOM 621 C C . ASN A 1 81 ? -7.214 11.119 36.284 1.00 84.81 81 ASN A C 1
ATOM 623 O O . ASN A 1 81 ? -6.351 11.622 35.563 1.00 84.81 81 ASN A O 1
ATOM 627 N N . ALA A 1 82 ? -7.493 9.811 36.202 1.00 85.50 82 ALA A N 1
ATOM 628 C CA . ALA A 1 82 ? -7.021 8.995 35.082 1.00 85.50 82 ALA A CA 1
ATOM 629 C C . ALA A 1 82 ? -7.728 9.416 33.786 1.00 85.50 82 ALA A C 1
ATOM 631 O O . ALA A 1 82 ? -8.958 9.443 33.722 1.00 85.50 82 ALA A O 1
ATOM 632 N N . HIS A 1 83 ? -6.965 9.695 32.729 1.00 88.12 83 HIS A N 1
ATOM 633 C CA . HIS A 1 83 ? -7.523 10.114 31.448 1.00 88.12 83 HIS A CA 1
ATOM 634 C C . HIS A 1 83 ? -7.810 8.897 30.549 1.00 88.12 83 HIS A C 1
ATOM 636 O O . HIS A 1 83 ? -6.864 8.225 30.121 1.00 88.12 83 HIS A O 1
ATOM 642 N N . PRO A 1 84 ? -9.082 8.637 30.172 1.00 88.00 84 PRO A N 1
ATOM 643 C CA . PRO A 1 84 ? -9.447 7.520 29.293 1.00 88.00 84 PRO A CA 1
ATOM 644 C C . PRO A 1 84 ? -8.699 7.527 27.953 1.00 88.00 84 PRO A C 1
ATOM 646 O O . PRO A 1 84 ? -8.265 6.482 27.478 1.00 88.00 84 PRO A O 1
ATOM 649 N N . SER A 1 85 ? -8.472 8.710 27.373 1.00 88.69 85 SER A N 1
ATOM 650 C CA . SER A 1 85 ? -7.696 8.882 26.138 1.00 88.69 85 SER A CA 1
ATOM 651 C C . SER A 1 85 ? -6.238 8.433 26.286 1.00 88.69 85 SER A C 1
ATOM 653 O O . SER A 1 85 ? -5.676 7.806 25.397 1.00 88.69 85 SER A O 1
ATOM 655 N N . TYR A 1 86 ? -5.588 8.701 27.414 1.00 89.88 86 TYR A N 1
ATOM 656 C CA . TYR A 1 86 ? -4.195 8.281 27.598 1.00 89.88 86 TYR A CA 1
ATOM 657 C C . TYR A 1 86 ? -4.107 6.780 27.872 1.00 89.88 86 TYR A C 1
ATOM 659 O O . TYR A 1 86 ? -3.237 6.107 27.322 1.00 89.88 86 TYR A O 1
ATOM 667 N N . ALA A 1 87 ? -5.063 6.232 28.629 1.00 88.38 87 ALA A N 1
ATOM 668 C CA . ALA A 1 87 ? -5.198 4.788 28.805 1.00 88.38 87 ALA A CA 1
ATOM 669 C C . ALA A 1 87 ? -5.358 4.072 27.457 1.00 88.38 87 ALA A C 1
ATOM 671 O O . ALA A 1 87 ? -4.745 3.039 27.197 1.00 88.38 87 ALA A O 1
ATOM 672 N N . MET A 1 88 ? -6.125 4.674 26.556 1.00 88.81 88 MET A N 1
ATOM 673 C CA . MET A 1 88 ? -6.344 4.147 25.223 1.00 88.81 88 MET A CA 1
ATOM 674 C C . MET A 1 88 ? -5.081 4.146 24.349 1.00 88.81 88 MET A C 1
ATOM 676 O O . MET A 1 88 ? -4.812 3.171 23.648 1.00 88.81 88 MET A O 1
ATOM 680 N N . ALA A 1 89 ? -4.252 5.191 24.436 1.00 88.62 89 ALA A N 1
ATOM 681 C CA . ALA A 1 89 ? -2.953 5.221 23.761 1.00 88.62 89 ALA A CA 1
ATOM 682 C C . ALA A 1 89 ? -2.033 4.075 24.224 1.00 88.62 89 ALA A C 1
ATOM 684 O O . ALA A 1 89 ? -1.338 3.466 23.407 1.00 88.62 89 ALA A O 1
ATOM 685 N N . TRP A 1 90 ? -2.068 3.741 25.518 1.00 88.19 90 TRP A N 1
ATOM 686 C CA . TRP A 1 90 ? -1.343 2.598 26.079 1.00 88.19 90 TRP A CA 1
ATOM 687 C C . TRP A 1 90 ? -1.857 1.260 25.555 1.00 88.19 90 TRP A C 1
ATOM 689 O O . TRP A 1 90 ? -1.053 0.410 25.168 1.00 88.19 90 TRP A O 1
ATOM 699 N N . LEU A 1 91 ? -3.179 1.091 25.483 1.00 88.19 91 LEU A N 1
ATOM 700 C CA . LEU A 1 91 ? -3.788 -0.104 24.900 1.00 88.19 91 LEU A CA 1
ATOM 701 C C . LEU A 1 91 ? -3.377 -0.285 23.440 1.00 88.19 91 LEU A C 1
ATOM 703 O O . LEU A 1 91 ? -2.944 -1.370 23.067 1.00 88.19 91 LEU A O 1
ATOM 707 N N . TYR A 1 92 ? -3.412 0.781 22.639 1.00 90.00 92 TYR A N 1
ATOM 708 C CA . TYR A 1 92 ? -2.972 0.748 21.242 1.00 90.00 92 TYR A CA 1
ATOM 709 C C . TYR A 1 92 ? -1.491 0.405 21.065 1.00 90.00 92 TYR A C 1
ATOM 711 O O . TYR A 1 92 ? -1.088 -0.093 20.008 1.00 90.00 92 TYR A O 1
ATOM 719 N N . ASN A 1 93 ? -0.663 0.622 22.086 1.00 89.00 93 ASN A N 1
ATOM 720 C CA . ASN A 1 93 ? 0.746 0.259 22.026 1.00 89.00 93 ASN A CA 1
ATOM 721 C C . ASN A 1 93 ? 1.002 -1.251 22.207 1.00 89.00 93 ASN A C 1
ATOM 723 O O . ASN A 1 93 ? 2.121 -1.710 21.986 1.00 89.00 93 ASN A O 1
ATOM 727 N N . GLN A 1 94 ? -0.015 -2.038 22.561 1.00 86.00 94 GLN A N 1
ATOM 728 C CA . GLN A 1 94 ? 0.076 -3.490 22.733 1.00 86.00 94 GLN A CA 1
ATOM 729 C C . GLN A 1 94 ? -0.934 -4.200 21.813 1.00 86.00 94 GLN A C 1
ATOM 731 O O . GLN A 1 94 ? -1.940 -3.598 21.453 1.00 86.00 94 GLN A O 1
ATOM 736 N N . PRO A 1 95 ? -0.694 -5.456 21.390 1.00 82.44 95 PRO A N 1
ATOM 737 C CA . PRO A 1 95 ? -1.687 -6.223 20.635 1.00 82.44 95 PRO A CA 1
ATOM 738 C C . PRO A 1 95 ? -2.980 -6.396 21.445 1.00 82.44 95 PRO A C 1
ATOM 740 O O . PRO A 1 95 ? -2.949 -6.961 22.543 1.00 82.44 95 PRO A O 1
ATOM 743 N N . ILE A 1 96 ? -4.096 -5.885 20.919 1.00 79.31 96 ILE A N 1
ATOM 744 C CA . ILE A 1 96 ? -5.396 -5.887 21.606 1.00 79.31 96 ILE A CA 1
ATOM 745 C C . ILE A 1 96 ? -6.167 -7.171 21.303 1.00 79.31 96 ILE A C 1
ATOM 747 O O . ILE A 1 96 ? -6.777 -7.733 22.209 1.00 79.31 96 ILE A O 1
ATOM 751 N N . HIS A 1 97 ? -6.108 -7.660 20.063 1.00 69.44 97 HIS A N 1
ATOM 752 C CA . HIS A 1 97 ? -6.886 -8.815 19.605 1.00 69.44 97 HIS A CA 1
ATOM 753 C C . HIS A 1 97 ? -6.679 -10.098 20.421 1.00 69.44 97 HIS A C 1
ATOM 755 O O . HIS A 1 97 ? -7.614 -10.877 20.566 1.00 69.44 97 HIS A O 1
ATOM 761 N N . CYS A 1 98 ? -5.497 -10.300 21.012 1.00 64.44 98 CYS A N 1
ATOM 762 C CA . CYS A 1 98 ? -5.215 -11.454 21.871 1.00 64.44 98 CYS A CA 1
ATOM 763 C C . CYS A 1 98 ? -5.880 -11.392 23.258 1.00 64.44 98 CYS A C 1
ATOM 765 O O . CYS A 1 98 ? -5.659 -12.293 24.067 1.00 64.44 98 CYS A O 1
ATOM 767 N N . ARG A 1 99 ? -6.603 -10.318 23.600 1.00 73.06 99 ARG A N 1
ATOM 768 C CA . ARG A 1 99 ? -7.124 -10.097 24.957 1.00 73.06 99 ARG A CA 1
ATOM 769 C C . ARG A 1 99 ? -8.607 -10.414 25.044 1.00 73.06 99 ARG A C 1
ATOM 771 O O . ARG A 1 99 ? -9.416 -9.817 24.341 1.00 73.06 99 ARG A O 1
ATOM 778 N N . GLU A 1 100 ? -8.953 -11.278 25.995 1.00 68.06 100 GLU A N 1
ATOM 779 C CA . GLU A 1 100 ? -10.315 -11.783 26.221 1.00 68.06 100 GLU A CA 1
ATOM 780 C C . GLU A 1 100 ? -11.358 -10.667 26.418 1.00 68.06 100 GLU A C 1
ATOM 782 O O . GLU A 1 100 ? -12.465 -10.763 25.898 1.00 68.06 100 GLU A O 1
ATOM 787 N N . HIS A 1 101 ? -10.992 -9.570 27.091 1.00 75.94 101 HIS A N 1
ATOM 788 C CA . HIS A 1 101 ? -11.903 -8.462 27.423 1.00 75.94 101 HIS A CA 1
ATOM 789 C C . HIS A 1 101 ? -11.699 -7.206 26.564 1.00 75.94 101 HIS A C 1
ATOM 791 O O . HIS A 1 101 ? -12.105 -6.110 26.950 1.00 75.94 101 HIS A O 1
ATOM 797 N N . ALA A 1 102 ? -11.077 -7.332 25.387 1.00 73.62 102 ALA A N 1
ATOM 798 C CA . ALA A 1 102 ? -10.806 -6.192 24.514 1.00 73.62 102 ALA A CA 1
ATOM 799 C C . ALA A 1 102 ? -12.076 -5.404 24.150 1.00 73.62 102 ALA A C 1
ATOM 801 O O . ALA A 1 102 ? -12.101 -4.183 24.265 1.00 73.62 102 ALA A O 1
ATOM 802 N N . HIS A 1 103 ? -13.148 -6.088 23.745 1.00 72.81 103 HIS A N 1
ATOM 803 C CA . HIS A 1 103 ? -14.387 -5.430 23.316 1.00 72.81 103 HIS A CA 1
ATOM 804 C C . HIS A 1 103 ? -15.080 -4.660 24.454 1.00 72.81 103 HIS A C 1
ATOM 806 O O . HIS A 1 103 ? -15.558 -3.540 24.252 1.00 72.81 103 HIS A O 1
ATOM 812 N N . GLU A 1 104 ? -15.098 -5.242 25.654 1.00 75.69 104 GLU A N 1
ATOM 813 C CA . GLU A 1 104 ? -15.683 -4.653 26.865 1.00 75.69 104 GLU A CA 1
ATOM 814 C C . GLU A 1 104 ? -14.890 -3.417 27.302 1.00 75.69 104 GLU A C 1
ATOM 816 O O . GLU A 1 104 ? -15.463 -2.337 27.454 1.00 75.69 104 GLU A O 1
ATOM 821 N N . ALA A 1 105 ? -13.561 -3.538 27.371 1.00 80.00 105 ALA A N 1
ATOM 822 C CA . ALA A 1 105 ? -12.649 -2.447 27.701 1.00 80.00 105 ALA A CA 1
ATOM 823 C C . ALA A 1 105 ? -12.830 -1.233 26.776 1.00 80.00 105 ALA A C 1
ATOM 825 O O . ALA A 1 105 ? -12.910 -0.084 27.215 1.00 80.00 105 ALA A O 1
ATOM 826 N N . MET A 1 106 ? -12.912 -1.506 25.474 1.00 80.75 106 MET A N 1
ATOM 827 C CA . MET A 1 106 ? -13.065 -0.515 24.413 1.00 80.75 106 MET A CA 1
ATOM 828 C C . MET A 1 106 ? -14.409 0.210 24.489 1.00 80.75 106 MET A C 1
ATOM 830 O O . MET A 1 106 ? -14.466 1.441 24.416 1.00 80.75 106 MET A O 1
ATOM 834 N N . SER A 1 107 ? -15.488 -0.555 24.665 1.00 77.94 107 SER A N 1
ATOM 835 C CA . SER A 1 107 ? -16.845 -0.024 24.812 1.00 77.94 107 SER A CA 1
ATOM 836 C C . SER A 1 107 ? -16.965 0.825 26.077 1.00 77.94 107 SER A C 1
ATOM 838 O O . SER A 1 107 ? -17.529 1.922 26.042 1.00 77.94 107 SER A O 1
ATOM 840 N N . PHE A 1 108 ? -16.355 0.372 27.176 1.00 84.38 108 PHE A N 1
ATOM 841 C CA . PHE A 1 108 ? -16.299 1.112 28.427 1.00 84.38 108 PHE A CA 1
ATOM 842 C C . PHE A 1 108 ? -15.555 2.436 28.270 1.00 84.38 108 PHE A C 1
ATOM 844 O O . PHE A 1 108 ? -16.136 3.481 28.552 1.00 84.38 108 PHE A O 1
ATOM 851 N N . LEU A 1 109 ? -14.313 2.436 27.777 1.00 85.50 109 LEU A N 1
ATOM 852 C CA . LEU A 1 109 ? -13.553 3.678 27.613 1.00 85.50 109 LEU A CA 1
ATOM 853 C C . LEU A 1 109 ? -14.295 4.667 26.703 1.00 85.50 109 LEU A C 1
ATOM 855 O O . LEU A 1 109 ? -14.312 5.866 26.987 1.00 85.50 109 LEU A O 1
ATOM 859 N N . ARG A 1 110 ? -14.949 4.186 25.636 1.00 81.81 110 ARG A N 1
ATOM 860 C CA . ARG A 1 110 ? -15.738 5.046 24.741 1.00 81.81 110 ARG A CA 1
ATOM 861 C C . ARG A 1 110 ? -16.953 5.642 25.445 1.00 81.81 110 ARG A C 1
ATOM 863 O O . ARG A 1 110 ? -17.239 6.817 25.240 1.00 81.81 110 ARG A O 1
ATOM 870 N N . SER A 1 111 ? -17.628 4.880 26.311 1.00 81.50 111 SER A N 1
ATOM 871 C CA . SER A 1 111 ? -18.730 5.396 27.142 1.00 81.50 111 SER A CA 1
ATOM 872 C C . SER A 1 111 ? -18.287 6.528 28.076 1.00 81.50 111 SER A C 1
ATOM 874 O O . SER A 1 111 ? -19.081 7.406 28.398 1.00 81.50 111 SER A O 1
ATOM 876 N N . GLN A 1 112 ? -17.010 6.532 28.471 1.00 85.31 112 GLN A N 1
ATOM 877 C CA . GLN A 1 112 ? -16.393 7.589 29.275 1.00 85.31 112 GLN A CA 1
ATOM 878 C C . GLN A 1 112 ? -15.923 8.785 28.426 1.00 85.31 112 GLN A C 1
ATOM 880 O O . GLN A 1 112 ? -15.336 9.721 28.961 1.00 85.31 112 GLN A O 1
ATOM 885 N N . GLY A 1 113 ? -16.183 8.771 27.113 1.00 77.94 113 GLY A N 1
ATOM 886 C CA . GLY A 1 113 ? -15.963 9.905 26.220 1.00 77.94 113 GLY A CA 1
ATOM 887 C C . GLY A 1 113 ? -14.500 10.170 25.879 1.00 77.94 113 GLY A C 1
ATOM 888 O O . GLY A 1 113 ? -14.108 11.335 25.811 1.00 77.94 113 GLY A O 1
ATOM 889 N N . PHE A 1 114 ? -13.674 9.132 25.674 1.00 78.88 114 PHE A N 1
ATOM 890 C CA . PHE A 1 114 ? -12.320 9.376 25.167 1.00 78.88 114 PHE A CA 1
ATOM 891 C C . PHE A 1 114 ? -12.359 10.072 23.799 1.00 78.88 114 PHE A C 1
ATOM 893 O O . PHE A 1 114 ? -13.230 9.817 22.968 1.00 78.88 114 PHE A O 1
ATOM 900 N N . ASP A 1 115 ? -11.364 10.921 23.561 1.00 79.00 115 ASP A N 1
ATOM 901 C CA . ASP A 1 115 ? -11.168 11.637 22.304 1.00 79.00 115 ASP A CA 1
ATOM 902 C C . ASP A 1 115 ? -9.893 11.127 21.621 1.00 79.00 115 ASP A C 1
ATOM 904 O O . ASP A 1 115 ? -8.867 10.871 22.256 1.00 79.00 115 ASP A O 1
ATOM 908 N N . ASN A 1 116 ? -9.953 10.989 20.303 1.00 79.88 116 ASN A N 1
ATOM 909 C CA . ASN A 1 116 ? -8.857 10.506 19.487 1.00 79.88 116 ASN A CA 1
ATOM 910 C C . ASN A 1 116 ? -7.728 11.533 19.303 1.00 79.88 116 ASN A C 1
ATOM 912 O O . ASN A 1 116 ? -6.570 11.145 19.126 1.00 79.88 116 ASN A O 1
ATOM 916 N N . ALA A 1 117 ? -8.026 12.834 19.373 1.00 81.81 117 ALA A N 1
ATOM 917 C CA . ALA A 1 117 ? -7.002 13.881 19.324 1.00 81.81 117 ALA A CA 1
ATOM 918 C C . ALA A 1 117 ? -5.958 13.756 20.460 1.00 81.81 117 ALA A C 1
ATOM 920 O O . ALA A 1 117 ? -4.759 13.674 20.162 1.00 81.81 117 ALA A O 1
ATOM 921 N N . PRO A 1 118 ? -6.355 13.685 21.749 1.00 86.00 118 PRO A N 1
ATOM 922 C CA . PRO A 1 118 ? -5.410 13.511 22.849 1.00 86.00 118 PRO A CA 1
ATOM 923 C C . PRO A 1 118 ? -4.714 12.145 22.844 1.00 86.00 118 PRO A C 1
ATOM 925 O O . PRO A 1 118 ? -3.559 12.083 23.258 1.00 86.00 118 PRO A O 1
ATOM 928 N N . ILE A 1 119 ? -5.346 11.079 22.327 1.00 87.62 119 ILE A N 1
ATOM 929 C CA . ILE A 1 119 ? -4.687 9.769 22.144 1.00 87.62 119 ILE A CA 1
ATOM 930 C C . ILE A 1 119 ? -3.439 9.921 21.268 1.00 87.62 119 ILE A C 1
ATOM 932 O O . ILE A 1 119 ? -2.349 9.487 21.645 1.00 87.62 119 ILE A O 1
ATOM 936 N N . PHE A 1 120 ? -3.588 10.546 20.095 1.00 86.38 120 PHE A N 1
ATOM 937 C CA . PHE A 1 120 ? -2.497 10.644 19.127 1.00 86.38 120 PHE A CA 1
ATOM 938 C C . PHE A 1 120 ? -1.365 11.545 19.624 1.00 86.38 120 PHE A C 1
ATOM 940 O O . PHE A 1 120 ? -0.194 11.188 19.503 1.00 86.38 120 PHE A O 1
ATOM 947 N N . LYS A 1 121 ? -1.712 12.678 20.249 1.00 87.38 121 LYS A N 1
ATOM 948 C CA . LYS A 1 121 ? -0.731 13.586 20.854 1.00 87.38 121 LYS A CA 1
ATOM 949 C C . LYS A 1 121 ? 0.074 12.888 21.956 1.00 87.38 121 LYS A C 1
ATOM 951 O O . LYS A 1 121 ? 1.301 12.910 21.917 1.00 87.38 121 LYS A O 1
ATOM 956 N N . TYR A 1 122 ? -0.609 12.201 22.872 1.00 88.94 122 TYR A N 1
ATOM 957 C CA . TYR A 1 122 ? 0.036 11.461 23.956 1.00 88.94 122 TYR A CA 1
ATOM 958 C C . TYR A 1 122 ? 0.968 10.362 23.429 1.00 88.94 122 TYR A C 1
ATOM 960 O O . TYR A 1 122 ? 2.084 10.204 23.926 1.00 88.94 122 TYR A O 1
ATOM 968 N N . ALA A 1 123 ? 0.541 9.632 22.391 1.00 90.31 123 ALA A N 1
ATOM 969 C CA . ALA A 1 123 ? 1.345 8.584 21.768 1.00 90.31 123 ALA A CA 1
ATOM 970 C C . ALA A 1 123 ? 2.653 9.116 21.161 1.00 90.31 123 ALA A C 1
ATOM 972 O O . ALA A 1 123 ? 3.675 8.434 21.234 1.00 90.31 123 ALA A O 1
ATOM 973 N N . ILE A 1 124 ? 2.643 10.328 20.598 1.00 88.06 124 ILE A N 1
ATOM 974 C CA . ILE A 1 124 ? 3.851 10.984 20.081 1.00 88.06 124 ILE A CA 1
ATOM 975 C C . ILE A 1 124 ? 4.766 11.410 21.238 1.00 88.06 124 ILE A C 1
ATOM 977 O O . ILE A 1 124 ? 5.943 11.052 21.241 1.00 88.06 124 ILE A O 1
ATOM 981 N N . GLU A 1 125 ? 4.222 12.098 22.248 1.00 87.69 125 GLU A N 1
ATOM 982 C CA . GLU A 1 125 ? 4.979 12.584 23.416 1.00 87.69 125 GLU A CA 1
ATOM 983 C C . GLU A 1 125 ? 5.681 11.444 24.171 1.00 87.69 125 GLU A C 1
ATOM 985 O O . GLU A 1 125 ? 6.844 11.566 24.555 1.00 87.69 125 GLU A O 1
ATOM 990 N N . HIS A 1 126 ? 5.004 10.302 24.318 1.00 88.19 126 HIS A N 1
ATOM 991 C CA . HIS A 1 126 ? 5.517 9.124 25.026 1.00 88.19 126 HIS A CA 1
ATOM 992 C C . HIS A 1 126 ? 6.220 8.116 24.104 1.00 88.19 126 HIS A C 1
ATOM 994 O O . HIS A 1 126 ? 6.582 7.024 24.542 1.00 88.19 126 HIS A O 1
ATOM 1000 N N . ARG A 1 127 ? 6.442 8.469 22.829 1.00 89.56 127 ARG A N 1
ATOM 1001 C CA . ARG A 1 127 ? 7.167 7.655 21.838 1.00 89.56 127 ARG A CA 1
ATOM 1002 C C . ARG A 1 127 ? 6.594 6.240 21.648 1.00 89.56 127 ARG A C 1
ATOM 1004 O O . ARG A 1 127 ? 7.325 5.260 21.485 1.00 89.56 127 ARG A O 1
ATOM 1011 N N . LEU 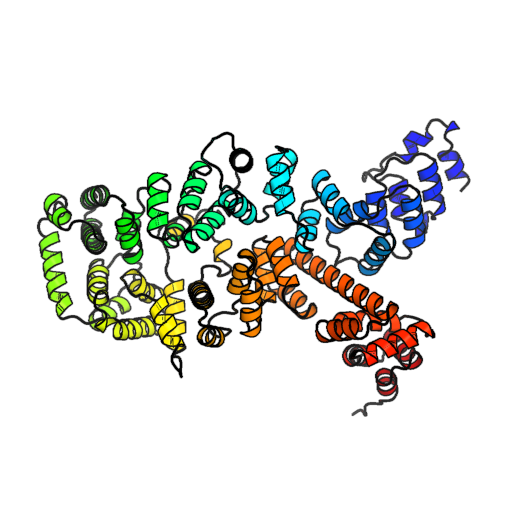A 1 128 ? 5.269 6.126 21.624 1.00 90.19 128 LEU A N 1
ATOM 1012 C CA . LEU A 1 128 ? 4.535 4.871 21.451 1.00 90.19 128 LEU A CA 1
ATOM 1013 C C . LEU A 1 128 ? 4.392 4.524 19.956 1.00 90.19 128 LEU A C 1
ATOM 1015 O O . LEU A 1 128 ? 3.359 4.780 19.336 1.00 90.19 128 LEU A O 1
ATOM 1019 N N . HIS A 1 129 ? 5.440 3.945 19.356 1.00 89.75 129 HIS A N 1
ATOM 1020 C CA . HIS A 1 129 ? 5.507 3.653 17.911 1.00 89.75 129 HIS A CA 1
ATOM 1021 C C . HIS A 1 129 ? 4.290 2.883 17.375 1.00 89.75 129 HIS A C 1
ATOM 1023 O O . HIS A 1 129 ? 3.745 3.226 16.324 1.00 89.75 129 HIS A O 1
ATOM 1029 N N . ARG A 1 130 ? 3.855 1.839 18.092 1.00 91.00 130 ARG A N 1
ATOM 1030 C CA . ARG A 1 130 ? 2.738 0.999 17.651 1.00 91.00 130 ARG A CA 1
ATOM 1031 C C . ARG A 1 130 ? 1.410 1.743 17.737 1.00 91.00 130 ARG A C 1
ATOM 1033 O O . ARG A 1 130 ? 0.609 1.646 16.812 1.00 91.00 130 ARG A O 1
ATOM 1040 N N . ALA A 1 131 ? 1.207 2.523 18.798 1.00 90.75 131 ALA A N 1
ATOM 1041 C CA . ALA A 1 131 ? 0.003 3.329 18.946 1.00 90.75 131 ALA A CA 1
ATOM 1042 C C . ALA A 1 131 ? -0.121 4.362 17.817 1.00 90.75 131 ALA A C 1
ATOM 1044 O O . ALA A 1 131 ? -1.193 4.505 17.239 1.00 90.75 131 ALA A O 1
ATOM 1045 N N . VAL A 1 132 ? 0.980 5.018 17.432 1.00 92.06 132 VAL A N 1
ATOM 1046 C CA . VAL A 1 132 ? 0.996 5.955 16.294 1.00 92.06 132 VAL A CA 1
ATOM 1047 C C . VAL A 1 132 ? 0.645 5.248 14.981 1.00 92.06 132 VAL A C 1
ATOM 1049 O O . VAL A 1 132 ? -0.173 5.758 14.215 1.00 92.06 132 VAL A O 1
ATOM 1052 N N . ALA A 1 133 ? 1.207 4.061 14.732 1.00 92.12 133 ALA A N 1
ATOM 1053 C CA . ALA A 1 133 ? 0.883 3.255 13.554 1.00 92.12 133 ALA A CA 1
ATOM 1054 C C . ALA A 1 133 ? -0.608 2.874 13.505 1.00 92.12 133 ALA A C 1
ATOM 1056 O O . ALA A 1 133 ? -1.273 3.117 12.496 1.00 92.12 133 ALA A O 1
ATOM 1057 N N . LEU A 1 134 ? -1.143 2.344 14.610 1.00 91.81 134 LEU A N 1
ATOM 1058 C CA . LEU A 1 134 ? -2.546 1.943 14.730 1.00 91.81 134 LEU A CA 1
ATOM 1059 C C . LEU A 1 134 ? -3.492 3.139 14.564 1.00 91.81 134 LEU A C 1
ATOM 1061 O O . LEU A 1 134 ? -4.427 3.075 13.773 1.00 91.81 134 LEU A O 1
ATOM 1065 N N . MET A 1 135 ? -3.208 4.265 15.219 1.00 91.31 135 MET A N 1
ATOM 1066 C CA . MET A 1 135 ? -3.992 5.496 15.069 1.00 91.31 135 MET A CA 1
ATOM 1067 C C . MET A 1 135 ? -3.996 6.003 13.628 1.00 91.31 135 MET A C 1
ATOM 1069 O O . MET A 1 135 ? -5.028 6.427 13.112 1.00 91.31 135 MET A O 1
ATOM 1073 N N . THR A 1 136 ? -2.866 5.902 12.935 1.00 92.12 136 THR A N 1
ATOM 1074 C CA . THR A 1 136 ? -2.791 6.290 11.523 1.00 92.12 136 THR A CA 1
ATOM 1075 C C . THR A 1 136 ? -3.649 5.374 10.645 1.00 92.12 136 THR A C 1
ATOM 1077 O O . THR A 1 136 ? -4.352 5.859 9.762 1.00 92.12 136 THR A O 1
ATOM 1080 N N . LEU A 1 137 ? -3.666 4.063 10.919 1.00 91.31 137 LEU A N 1
ATOM 1081 C CA . LEU A 1 137 ? -4.557 3.106 10.246 1.00 91.31 137 LEU A CA 1
ATOM 1082 C C . LEU A 1 137 ? -6.045 3.356 10.546 1.00 91.31 137 LEU A C 1
ATOM 1084 O O . LEU A 1 137 ? -6.895 3.084 9.700 1.00 91.31 137 LEU A O 1
ATOM 1088 N N . LEU A 1 138 ? -6.366 3.912 11.716 1.00 88.38 138 LEU A N 1
ATOM 1089 C CA . LEU A 1 138 ? -7.721 4.358 12.060 1.00 88.38 138 LEU A CA 1
ATOM 1090 C C . LEU A 1 138 ? -8.117 5.674 11.365 1.00 88.38 138 LEU A C 1
ATOM 1092 O O . LEU A 1 138 ? -9.272 6.086 11.461 1.00 88.38 138 LEU A O 1
ATOM 1096 N N . GLY A 1 139 ? -7.199 6.309 10.627 1.00 87.31 139 GLY A N 1
ATOM 1097 C CA . GLY A 1 139 ? -7.464 7.496 9.810 1.00 87.31 139 GLY A CA 1
ATOM 1098 C C . GLY A 1 139 ? -6.936 8.811 10.382 1.00 87.31 139 GLY A C 1
ATOM 1099 O O . GLY A 1 139 ? -7.292 9.869 9.866 1.00 87.31 139 GLY A O 1
ATOM 1100 N N . HIS A 1 140 ? -6.095 8.777 11.418 1.00 89.38 140 HIS A N 1
ATOM 1101 C CA . HIS A 1 140 ? -5.461 9.988 11.940 1.00 89.38 140 HIS A CA 1
ATOM 1102 C C . HIS A 1 140 ? -4.413 10.559 10.980 1.00 89.38 140 HIS A C 1
ATOM 1104 O O . HIS A 1 140 ? -3.660 9.815 10.352 1.00 89.38 140 HIS A O 1
ATOM 1110 N N . ASP A 1 141 ? -4.356 11.894 10.895 1.00 88.31 141 ASP A N 1
ATOM 1111 C CA . ASP A 1 141 ? -3.443 12.622 10.007 1.00 88.31 141 ASP A CA 1
ATOM 1112 C C . ASP A 1 141 ? -2.016 12.658 10.569 1.00 88.31 141 ASP A C 1
ATOM 1114 O O . ASP A 1 141 ? -1.574 13.614 11.214 1.00 88.31 141 ASP A O 1
ATOM 1118 N N . TRP A 1 142 ? -1.292 11.574 10.321 1.00 91.12 142 TRP A N 1
ATOM 1119 C CA . TRP A 1 142 ? 0.124 11.464 10.631 1.00 91.12 142 TRP A CA 1
ATOM 1120 C C . TRP A 1 142 ? 0.963 12.412 9.770 1.00 91.12 142 TRP A C 1
ATOM 1122 O O . TRP A 1 142 ? 1.893 13.040 10.274 1.00 91.12 142 TRP A O 1
ATOM 1132 N N . SER A 1 143 ? 0.610 12.562 8.491 1.00 90.50 143 SER A N 1
ATOM 1133 C CA . SER A 1 143 ? 1.323 13.387 7.517 1.00 90.50 143 SER A CA 1
ATOM 1134 C C . SER A 1 143 ? 1.327 14.863 7.922 1.00 90.50 143 SER A C 1
ATOM 1136 O O . SER A 1 143 ? 2.368 15.524 7.854 1.00 90.50 143 SER A O 1
ATOM 1138 N N . GLY A 1 144 ? 0.195 15.367 8.420 1.00 88.19 144 GLY A N 1
ATOM 1139 C CA . GLY A 1 144 ? 0.058 16.718 8.953 1.00 88.19 144 GLY A CA 1
ATOM 1140 C C . GLY A 1 144 ? 0.868 16.932 10.227 1.00 88.19 144 GLY A C 1
ATOM 1141 O O . GLY A 1 144 ? 1.589 17.926 10.321 1.00 88.19 144 GLY A O 1
ATOM 1142 N N . GLN A 1 145 ? 0.832 15.988 11.178 1.00 88.75 145 GLN A N 1
ATOM 1143 C CA . GLN A 1 145 ? 1.637 16.090 12.405 1.00 88.75 145 GLN A CA 1
ATOM 1144 C C . GLN A 1 145 ? 3.140 16.027 12.122 1.00 88.75 145 GLN A C 1
ATOM 1146 O O . GLN A 1 145 ? 3.899 16.812 12.686 1.00 88.75 145 GLN A O 1
ATOM 1151 N N . PHE A 1 146 ? 3.576 15.163 11.203 1.00 90.88 146 PHE A N 1
ATOM 1152 C CA . PHE A 1 146 ? 4.977 15.095 10.789 1.00 90.88 146 PHE A CA 1
ATOM 1153 C C . PHE A 1 146 ? 5.432 16.398 10.122 1.00 90.88 146 PHE A C 1
ATOM 1155 O O . PHE A 1 146 ? 6.487 16.938 10.457 1.00 90.88 146 PHE A O 1
ATOM 1162 N N . THR A 1 147 ? 4.603 16.955 9.233 1.00 89.50 147 THR A N 1
ATOM 1163 C CA . THR A 1 147 ? 4.875 18.249 8.586 1.00 89.50 147 THR A CA 1
ATOM 1164 C C . THR A 1 147 ? 4.975 19.375 9.611 1.00 89.50 147 THR A C 1
ATOM 1166 O O . THR A 1 147 ? 5.878 20.209 9.537 1.00 89.50 147 THR A O 1
ATOM 1169 N N . ARG A 1 148 ? 4.070 19.387 10.595 1.00 88.56 148 ARG A N 1
ATOM 1170 C CA . ARG A 1 148 ? 4.057 20.367 11.679 1.00 88.56 148 ARG A CA 1
ATOM 1171 C C . ARG A 1 148 ? 5.296 20.255 12.566 1.00 88.56 148 ARG A C 1
ATOM 1173 O O . ARG A 1 148 ? 5.943 21.271 12.789 1.00 88.56 148 ARG A O 1
ATOM 1180 N N . ALA A 1 149 ? 5.664 19.053 13.007 1.00 88.94 149 ALA A N 1
ATOM 1181 C CA . ALA A 1 149 ? 6.859 18.830 13.821 1.00 88.94 149 ALA A CA 1
ATOM 1182 C C . ALA A 1 149 ? 8.135 19.280 13.090 1.00 88.94 149 ALA A C 1
ATOM 1184 O O . ALA A 1 149 ? 8.992 19.949 13.666 1.00 88.94 149 ALA A O 1
ATOM 1185 N N . ALA A 1 150 ? 8.229 18.991 11.789 1.00 88.69 150 ALA A N 1
ATOM 1186 C CA . ALA A 1 150 ? 9.340 19.445 10.962 1.00 88.69 150 ALA A CA 1
ATOM 1187 C C . ALA A 1 150 ? 9.345 20.970 10.745 1.00 88.69 150 ALA A C 1
ATOM 1189 O O . ALA A 1 150 ? 10.410 21.576 10.633 1.00 88.69 150 ALA A O 1
ATOM 1190 N N . TRP A 1 151 ? 8.177 21.617 10.709 1.00 86.50 151 TRP A N 1
ATOM 1191 C CA . TRP A 1 151 ? 8.070 23.078 10.670 1.00 86.50 151 TRP A CA 1
ATOM 1192 C C . TRP A 1 151 ? 8.476 23.723 12.006 1.00 86.50 151 TRP A C 1
ATOM 1194 O O . TRP A 1 151 ? 9.238 24.691 12.012 1.00 86.50 151 TRP A O 1
ATOM 1204 N N . GLU A 1 152 ? 8.030 23.170 13.132 1.00 88.00 152 GLU A N 1
ATOM 1205 C CA . GLU A 1 152 ? 8.378 23.628 14.485 1.00 88.00 152 GLU A CA 1
ATOM 1206 C C . GLU A 1 152 ? 9.833 23.285 14.876 1.00 88.00 152 GLU A C 1
ATOM 1208 O O . GLU A 1 152 ? 10.337 23.809 15.866 1.00 88.00 152 GLU A O 1
ATOM 1213 N N . ARG A 1 153 ? 10.533 22.486 14.053 1.00 87.50 153 ARG A N 1
ATOM 1214 C CA . ARG A 1 153 ? 11.910 21.997 14.263 1.00 87.50 153 ARG A CA 1
ATOM 1215 C C . ARG A 1 153 ? 12.065 21.160 15.534 1.00 87.50 153 ARG A C 1
ATOM 1217 O O . ARG A 1 153 ? 13.103 21.201 16.192 1.00 87.50 153 ARG A O 1
ATOM 1224 N N . ASP A 1 154 ? 11.042 20.378 15.856 1.00 90.12 154 ASP A N 1
ATOM 1225 C CA . ASP A 1 154 ? 11.116 19.392 16.929 1.00 90.12 154 ASP A CA 1
ATOM 1226 C C . ASP A 1 154 ? 11.909 18.165 16.455 1.00 90.12 154 ASP A C 1
ATOM 1228 O O . ASP A 1 154 ? 11.375 17.239 15.836 1.00 90.12 154 ASP A O 1
ATOM 1232 N N . GLU A 1 155 ? 13.214 18.178 16.738 1.00 89.75 155 GLU A N 1
ATOM 1233 C CA . GLU A 1 155 ? 14.139 17.086 16.420 1.00 89.75 155 GLU A CA 1
ATOM 1234 C C . GLU A 1 155 ? 13.665 15.751 17.010 1.00 89.75 155 GLU A C 1
ATOM 1236 O O . GLU A 1 155 ? 13.663 14.727 16.322 1.00 89.75 155 GLU A O 1
ATOM 1241 N N . GLY A 1 156 ? 13.215 15.758 18.269 1.00 88.88 156 GLY A N 1
ATOM 1242 C CA . GLY A 1 156 ? 12.829 14.546 18.985 1.00 88.88 156 GLY A CA 1
ATOM 1243 C C . GLY A 1 156 ? 11.641 13.851 18.328 1.00 88.88 156 GLY A C 1
ATOM 1244 O O . GLY A 1 156 ? 11.678 12.634 18.110 1.00 88.88 156 GLY A O 1
ATOM 1245 N N . THR A 1 157 ? 10.616 14.622 17.965 1.00 90.00 157 THR A N 1
ATOM 1246 C CA . THR A 1 157 ? 9.415 14.101 17.301 1.00 90.00 157 THR A CA 1
ATOM 1247 C C . THR A 1 157 ? 9.701 13.668 15.863 1.00 90.00 157 THR A C 1
ATOM 1249 O O . THR A 1 157 ? 9.279 12.581 15.460 1.00 90.00 157 THR A O 1
ATOM 1252 N N . VAL A 1 158 ? 10.471 14.447 15.093 1.00 91.31 158 VAL A N 1
ATOM 1253 C CA . VAL A 1 158 ? 10.829 14.086 13.709 1.00 91.31 158 VAL A CA 1
ATOM 1254 C C . VAL A 1 158 ? 11.662 12.807 13.673 1.00 91.31 158 VAL A C 1
ATOM 1256 O O . VAL A 1 158 ? 11.341 11.893 12.909 1.00 91.31 158 VAL A O 1
ATOM 1259 N N . GLN A 1 159 ? 12.679 12.678 14.529 1.00 91.12 159 GLN A N 1
ATOM 1260 C CA . GLN A 1 159 ? 13.485 11.458 14.599 1.00 91.12 159 GLN A CA 1
ATOM 1261 C C . GLN A 1 159 ? 12.650 10.242 15.019 1.00 91.12 159 GLN A C 1
ATOM 1263 O O . GLN A 1 159 ? 12.808 9.158 14.453 1.00 91.12 159 GLN A O 1
ATOM 1268 N N . PHE A 1 160 ? 11.742 10.405 15.985 1.00 92.00 160 PHE A N 1
ATOM 1269 C CA . PHE A 1 160 ? 10.817 9.351 16.404 1.00 92.00 160 PHE A CA 1
ATOM 1270 C C . PHE A 1 160 ? 9.903 8.891 15.252 1.00 92.00 160 PHE A C 1
ATOM 1272 O O . PHE A 1 160 ? 9.769 7.688 14.992 1.00 92.00 160 PHE A O 1
ATOM 1279 N N . MET A 1 161 ? 9.319 9.832 14.508 1.00 91.00 161 MET A N 1
ATOM 1280 C CA . MET A 1 161 ? 8.447 9.527 13.371 1.00 91.00 161 MET A CA 1
ATOM 1281 C C . MET A 1 161 ? 9.219 8.874 12.215 1.00 91.00 161 MET A C 1
ATOM 1283 O O . MET A 1 161 ? 8.756 7.870 11.672 1.00 91.00 161 MET A O 1
ATOM 1287 N N . LEU A 1 162 ? 10.435 9.341 11.908 1.00 90.81 162 LEU A N 1
ATOM 1288 C CA . LEU A 1 162 ? 11.314 8.720 10.908 1.00 90.81 162 LEU A CA 1
ATOM 1289 C C . LEU A 1 162 ? 11.695 7.279 11.286 1.00 90.81 162 LEU A C 1
ATOM 1291 O O . LEU A 1 162 ? 11.640 6.384 10.442 1.00 90.81 162 LEU A O 1
ATOM 1295 N N . ARG A 1 163 ? 12.013 7.017 12.563 1.00 88.94 163 ARG A N 1
ATOM 1296 C CA . ARG A 1 163 ? 12.323 5.662 13.067 1.00 88.94 163 ARG A CA 1
ATOM 1297 C C . ARG A 1 163 ? 11.140 4.699 12.995 1.00 88.94 163 ARG A C 1
ATOM 1299 O O . ARG A 1 163 ? 11.350 3.494 12.896 1.00 88.94 163 ARG A O 1
ATOM 1306 N N . SER A 1 164 ? 9.909 5.213 12.997 1.00 84.25 164 SER A N 1
ATOM 1307 C CA . SER A 1 164 ? 8.708 4.390 12.795 1.00 84.25 164 SER A CA 1
ATOM 1308 C C . SER A 1 164 ? 8.676 3.766 11.386 1.00 84.25 164 SER A C 1
ATOM 1310 O O . SER A 1 164 ? 8.049 2.725 11.169 1.00 84.25 164 SER A O 1
ATOM 1312 N N . GLY A 1 165 ? 9.403 4.359 10.429 1.00 84.06 165 GLY A N 1
ATOM 1313 C CA . GLY A 1 165 ? 9.542 3.860 9.060 1.00 84.06 165 GLY A CA 1
ATOM 1314 C C . GLY A 1 165 ? 8.265 3.980 8.228 1.00 84.06 165 GLY A C 1
ATOM 1315 O O . GLY A 1 165 ? 8.115 3.254 7.250 1.00 84.06 165 GLY A O 1
ATOM 1316 N N . MET A 1 166 ? 7.340 4.843 8.645 1.00 86.88 166 MET A N 1
ATOM 1317 C CA . MET A 1 166 ? 6.088 5.120 7.943 1.00 86.88 166 MET A CA 1
ATOM 1318 C C . MET A 1 166 ? 6.327 5.980 6.694 1.00 86.88 166 MET A C 1
ATOM 1320 O O . MET A 1 166 ? 7.283 6.755 6.641 1.00 86.88 166 MET A O 1
ATOM 1324 N N . ASP A 1 167 ? 5.455 5.831 5.695 1.00 87.88 167 ASP A N 1
ATOM 1325 C CA . ASP A 1 167 ? 5.552 6.520 4.401 1.00 87.88 167 ASP A CA 1
ATOM 1326 C C . ASP A 1 167 ? 5.371 8.045 4.518 1.00 87.88 167 ASP A C 1
ATOM 1328 O O . ASP A 1 167 ? 4.247 8.523 4.665 1.00 87.88 167 ASP A O 1
ATOM 1332 N N . TYR A 1 168 ? 6.462 8.814 4.373 1.00 89.56 168 TYR A N 1
ATOM 1333 C CA . TYR A 1 168 ? 6.431 10.283 4.253 1.00 89.56 168 TYR A CA 1
ATOM 1334 C C . TYR A 1 168 ? 6.536 10.806 2.809 1.00 89.56 168 TYR A C 1
ATOM 1336 O O . TYR A 1 168 ? 6.653 12.017 2.608 1.00 89.56 168 TYR A O 1
ATOM 1344 N N . SER A 1 169 ? 6.450 9.953 1.782 1.00 87.31 169 SER A N 1
ATOM 1345 C CA . SER A 1 169 ? 6.469 10.403 0.378 1.00 87.31 169 SER A CA 1
ATOM 1346 C C . SER A 1 169 ? 5.318 11.374 0.087 1.00 87.31 169 SER A C 1
ATOM 1348 O O . SER A 1 169 ? 5.515 12.399 -0.562 1.00 87.31 169 SER A O 1
ATOM 1350 N N . GLY A 1 170 ? 4.138 11.132 0.671 1.00 84.31 170 GLY A N 1
ATOM 1351 C CA . GLY A 1 170 ? 2.995 12.045 0.602 1.00 84.31 170 GLY A CA 1
ATOM 1352 C C . GLY A 1 170 ? 3.300 13.440 1.161 1.00 84.31 170 GLY A C 1
ATOM 1353 O O . GLY A 1 170 ? 2.898 14.437 0.568 1.00 84.31 170 GLY A O 1
ATOM 1354 N N . VAL A 1 171 ? 4.067 13.527 2.252 1.00 87.44 171 VAL A N 1
ATOM 1355 C CA . VAL A 1 171 ? 4.496 14.806 2.845 1.00 87.44 171 VAL A CA 1
ATOM 1356 C C . VAL A 1 171 ? 5.441 15.546 1.905 1.00 87.44 171 VAL A C 1
ATOM 1358 O O . VAL A 1 171 ? 5.228 16.725 1.631 1.00 87.44 171 VAL A O 1
ATOM 1361 N N . ILE A 1 172 ? 6.431 14.846 1.346 1.00 87.81 172 ILE A N 1
ATOM 1362 C CA . ILE A 1 172 ? 7.351 15.419 0.356 1.00 87.81 172 ILE A CA 1
ATOM 1363 C C . ILE A 1 172 ? 6.583 15.952 -0.855 1.00 87.81 172 ILE A C 1
ATOM 1365 O O . ILE A 1 172 ? 6.800 17.090 -1.270 1.00 87.81 172 ILE A O 1
ATOM 1369 N N . THR A 1 173 ? 5.683 15.137 -1.416 1.00 86.06 173 THR A N 1
ATOM 1370 C CA . THR A 1 173 ? 4.921 15.523 -2.610 1.00 86.06 173 THR A CA 1
ATOM 1371 C C . THR A 1 173 ? 4.093 16.776 -2.366 1.00 86.06 173 THR A C 1
ATOM 1373 O O . THR A 1 173 ? 4.250 17.726 -3.126 1.00 86.06 173 THR A O 1
ATOM 1376 N N . LYS A 1 174 ? 3.326 16.832 -1.266 1.00 85.06 174 LYS A N 1
ATOM 1377 C CA . LYS A 1 174 ? 2.534 18.010 -0.878 1.00 85.06 174 LYS A CA 1
ATOM 1378 C C . LYS A 1 174 ? 3.404 19.249 -0.686 1.00 85.06 174 LYS A C 1
ATOM 1380 O O . LYS A 1 174 ? 3.132 20.281 -1.283 1.00 85.06 174 LYS A O 1
ATOM 1385 N N . LEU A 1 175 ? 4.489 19.149 0.087 1.00 84.56 175 LEU A N 1
ATOM 1386 C CA . LEU A 1 175 ? 5.373 20.291 0.345 1.00 84.56 175 LEU A CA 1
ATOM 1387 C C . LEU A 1 175 ? 5.960 20.871 -0.950 1.00 84.56 175 LEU A C 1
ATOM 1389 O O . LEU A 1 175 ? 6.023 22.088 -1.109 1.00 84.56 175 LEU A O 1
ATOM 1393 N N . ILE A 1 176 ? 6.361 20.024 -1.899 1.00 82.25 176 ILE A N 1
ATOM 1394 C CA . ILE A 1 176 ? 6.938 20.479 -3.171 1.00 82.25 176 ILE A CA 1
ATOM 1395 C C . ILE A 1 176 ? 5.868 21.048 -4.116 1.00 82.25 176 ILE A C 1
ATOM 1397 O O . ILE A 1 176 ? 6.146 22.046 -4.791 1.00 82.25 176 ILE A O 1
ATOM 1401 N N . THR A 1 177 ? 4.669 20.453 -4.173 1.00 78.69 177 THR A N 1
ATOM 1402 C CA . THR A 1 177 ? 3.575 20.919 -5.047 1.00 78.69 177 THR A CA 1
ATOM 1403 C C . THR A 1 177 ? 2.902 22.183 -4.533 1.00 78.69 177 THR A C 1
ATOM 1405 O O . THR A 1 177 ? 2.613 23.072 -5.329 1.00 78.69 177 THR A O 1
ATOM 1408 N N . ASP A 1 178 ? 2.695 22.290 -3.220 1.00 71.00 178 ASP A N 1
ATOM 1409 C CA . ASP A 1 178 ? 2.043 23.440 -2.579 1.00 71.00 178 ASP A CA 1
ATOM 1410 C C . ASP A 1 178 ? 2.982 24.660 -2.530 1.00 71.00 178 ASP A C 1
ATOM 1412 O O . ASP A 1 178 ? 2.551 25.800 -2.360 1.00 71.00 178 ASP A O 1
ATOM 1416 N N . GLY A 1 179 ? 4.289 24.442 -2.725 1.00 57.97 179 GLY A N 1
ATOM 1417 C CA . GLY A 1 179 ? 5.304 25.481 -2.863 1.00 57.97 179 GLY A CA 1
ATOM 1418 C C . GLY A 1 179 ? 5.227 26.230 -4.200 1.00 57.97 179 GLY A C 1
ATOM 1419 O O . GLY A 1 179 ? 6.129 26.104 -5.033 1.00 57.97 179 GLY A O 1
ATOM 1420 N N . SER A 1 180 ? 4.184 27.040 -4.395 1.00 45.09 180 SER A N 1
ATOM 1421 C CA . SER A 1 180 ? 3.995 27.957 -5.531 1.00 45.09 180 SER A CA 1
ATOM 1422 C C . SER A 1 180 ? 4.606 29.361 -5.324 1.00 45.09 180 SER A C 1
ATOM 1424 O O . SER A 1 180 ? 4.193 30.314 -5.977 1.00 45.09 180 SER A O 1
ATOM 1426 N N . VAL A 1 181 ? 5.593 29.528 -4.432 1.00 43.25 181 VAL A N 1
ATOM 1427 C CA . VAL A 1 181 ? 6.237 30.827 -4.109 1.00 43.25 181 VAL A CA 1
ATOM 1428 C C . VAL A 1 181 ? 7.776 30.655 -4.163 1.00 43.25 181 VAL A C 1
ATOM 1430 O O . VAL A 1 181 ? 8.247 29.569 -3.819 1.00 43.25 181 VAL A O 1
ATOM 1433 N N . PRO A 1 182 ? 8.560 31.640 -4.672 1.00 43.59 182 PRO A N 1
ATOM 1434 C CA . PRO A 1 182 ? 9.809 31.417 -5.414 1.00 43.59 182 PRO A CA 1
ATOM 1435 C C . PRO A 1 182 ? 10.976 30.849 -4.596 1.00 43.59 182 PRO A C 1
ATOM 1437 O O . PRO A 1 182 ? 10.946 30.858 -3.368 1.00 43.59 182 PRO A O 1
ATOM 1440 N N . ASN A 1 183 ? 12.009 30.420 -5.339 1.00 46.16 183 ASN A N 1
ATOM 1441 C CA . ASN A 1 183 ? 13.336 29.879 -4.982 1.00 46.1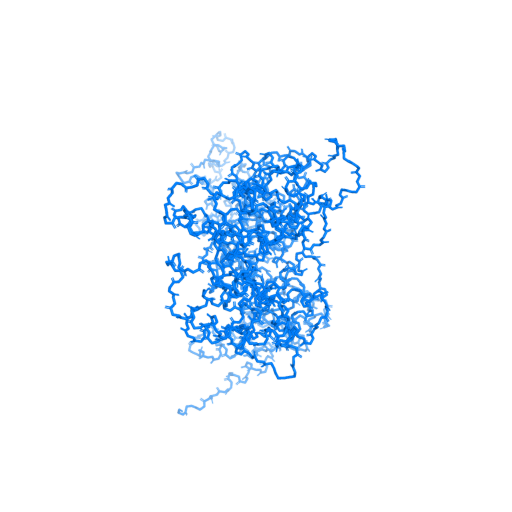6 183 ASN A CA 1
ATOM 1442 C C . ASN A 1 183 ? 14.162 30.689 -3.952 1.00 46.16 183 ASN A C 1
ATOM 1444 O O . ASN A 1 183 ? 15.361 30.893 -4.130 1.00 46.16 183 ASN A O 1
ATOM 1448 N N . ASN A 1 184 ? 13.565 31.149 -2.859 1.00 49.19 184 ASN A N 1
ATOM 1449 C CA . ASN A 1 184 ? 14.293 31.758 -1.760 1.00 49.19 184 ASN A CA 1
ATOM 1450 C C . ASN A 1 184 ? 14.561 30.686 -0.702 1.00 49.19 184 ASN A C 1
ATOM 1452 O O . ASN A 1 184 ? 13.635 30.093 -0.147 1.00 49.19 184 ASN A O 1
ATOM 1456 N N . SER A 1 185 ? 15.837 30.506 -0.364 1.00 52.12 185 SER A N 1
ATOM 1457 C CA . SER A 1 185 ? 16.355 29.655 0.721 1.00 52.12 185 SER A CA 1
ATOM 1458 C C . SER A 1 185 ? 15.762 29.951 2.113 1.00 52.12 185 SER A C 1
ATOM 1460 O O . SER A 1 185 ? 16.035 29.226 3.066 1.00 52.12 185 SER A O 1
ATOM 1462 N N . GLY A 1 186 ? 14.931 30.994 2.238 1.00 53.53 186 GLY A N 1
ATOM 1463 C CA . GLY A 1 186 ? 14.164 31.352 3.435 1.00 53.53 186 GLY A CA 1
ATOM 1464 C C . GLY A 1 186 ? 12.688 30.923 3.435 1.00 53.53 186 GLY A C 1
ATOM 1465 O O . GLY A 1 186 ? 11.979 31.248 4.386 1.00 53.53 186 GLY A O 1
ATOM 1466 N N . SER A 1 187 ? 12.186 30.229 2.404 1.00 69.31 187 SER A N 1
ATOM 1467 C CA . SER A 1 187 ? 10.808 29.714 2.414 1.00 69.31 187 SER A CA 1
ATOM 1468 C C . SER A 1 187 ? 10.632 28.653 3.505 1.00 69.31 187 SER A C 1
ATOM 1470 O O . SER A 1 187 ? 11.450 27.738 3.631 1.00 69.31 187 SER A O 1
ATOM 1472 N N . LYS A 1 188 ? 9.540 28.741 4.278 1.00 72.75 188 LYS A N 1
ATOM 1473 C CA . LYS A 1 188 ? 9.217 27.781 5.351 1.00 72.75 188 LYS A CA 1
ATOM 1474 C C . LYS A 1 188 ? 9.220 26.339 4.837 1.00 72.75 188 LYS A C 1
ATOM 1476 O O . LYS A 1 188 ? 9.789 25.471 5.482 1.00 72.75 188 LYS A O 1
ATOM 1481 N N . THR A 1 189 ? 8.692 26.114 3.635 1.00 75.25 189 THR A N 1
ATOM 1482 C CA . THR A 1 189 ? 8.672 24.810 2.961 1.00 75.25 189 THR A CA 1
ATOM 1483 C C . THR A 1 189 ? 10.075 24.251 2.715 1.00 75.25 189 THR A C 1
ATOM 1485 O O . THR A 1 189 ? 10.324 23.072 2.960 1.00 75.25 189 THR A O 1
ATOM 1488 N N . PHE A 1 190 ? 11.006 25.098 2.262 1.00 74.38 190 PHE A N 1
ATOM 1489 C CA . PHE A 1 190 ? 12.391 24.694 2.009 1.00 74.38 190 PHE A CA 1
ATOM 1490 C C . PHE A 1 190 ? 13.089 24.293 3.312 1.00 74.38 190 PHE A C 1
ATOM 1492 O O . PHE A 1 190 ? 13.733 23.250 3.378 1.00 74.38 190 PHE A O 1
ATOM 1499 N N . ILE A 1 191 ? 12.895 25.086 4.369 1.00 79.12 191 ILE A N 1
ATOM 1500 C CA . ILE A 1 191 ? 13.442 24.812 5.702 1.00 79.12 191 ILE A CA 1
ATOM 1501 C C . ILE A 1 191 ? 12.911 23.479 6.247 1.00 79.12 191 ILE A C 1
ATOM 1503 O O . ILE A 1 191 ? 13.695 22.687 6.762 1.00 79.12 191 ILE A O 1
ATOM 1507 N N . THR A 1 192 ? 11.610 23.209 6.109 1.00 84.31 192 THR A N 1
ATOM 1508 C CA . THR A 1 192 ? 10.989 21.952 6.554 1.00 84.31 192 THR A CA 1
ATOM 1509 C C . THR A 1 192 ? 11.565 20.739 5.818 1.00 84.31 192 THR A C 1
ATOM 1511 O O . THR A 1 192 ? 11.947 19.762 6.460 1.00 84.31 192 THR A O 1
ATOM 1514 N N . LEU A 1 193 ? 11.685 20.797 4.486 1.00 85.12 193 LEU A N 1
ATOM 1515 C CA . LEU A 1 193 ? 12.264 19.705 3.690 1.00 85.12 193 LEU A CA 1
ATOM 1516 C C . LEU A 1 193 ? 13.746 19.475 4.016 1.00 85.12 193 LEU A C 1
ATOM 1518 O O . LEU A 1 193 ? 14.168 18.331 4.190 1.00 85.12 193 LEU A O 1
ATOM 1522 N N . ALA A 1 194 ? 14.524 20.552 4.157 1.00 82.75 194 ALA A N 1
ATOM 1523 C CA . ALA A 1 194 ? 15.927 20.470 4.547 1.00 82.75 194 ALA A CA 1
ATOM 1524 C C . ALA A 1 194 ? 16.090 19.834 5.936 1.00 82.75 194 ALA A C 1
ATOM 1526 O O . ALA A 1 194 ? 16.956 18.981 6.120 1.00 82.75 194 ALA A O 1
ATOM 1527 N N . PHE A 1 195 ? 15.228 20.194 6.892 1.00 87.50 195 PHE A N 1
ATOM 1528 C CA . PHE A 1 195 ? 15.236 19.617 8.235 1.00 87.50 195 PHE A CA 1
ATOM 1529 C C . PHE A 1 195 ? 14.952 18.109 8.207 1.00 87.50 195 PHE A C 1
ATOM 1531 O O . PHE A 1 195 ? 15.736 17.332 8.748 1.00 87.50 195 PHE A O 1
ATOM 1538 N N . ILE A 1 196 ? 13.910 17.672 7.486 1.00 88.25 196 ILE A N 1
ATOM 1539 C CA . ILE A 1 196 ? 13.598 16.240 7.310 1.00 88.25 196 ILE A CA 1
ATOM 1540 C C . ILE A 1 196 ? 14.794 15.491 6.706 1.00 88.25 196 ILE A C 1
ATOM 1542 O O . ILE A 1 196 ? 15.163 14.413 7.180 1.00 88.25 196 ILE A O 1
ATOM 1546 N N . HIS A 1 197 ? 15.429 16.063 5.678 1.00 87.06 197 HIS A N 1
ATOM 1547 C CA . HIS A 1 197 ? 16.577 15.445 5.019 1.00 87.06 197 HIS A CA 1
ATOM 1548 C C . HIS A 1 197 ? 17.782 15.277 5.957 1.00 87.06 197 HIS A C 1
ATOM 1550 O O . HIS A 1 197 ? 18.412 14.210 5.963 1.00 87.06 197 HIS A O 1
ATOM 1556 N N . VAL A 1 198 ? 18.104 16.317 6.736 1.00 87.75 198 VAL A N 1
ATOM 1557 C CA . VAL A 1 198 ? 19.198 16.305 7.719 1.00 87.75 198 VAL A CA 1
ATOM 1558 C C . VAL A 1 198 ? 18.939 15.247 8.785 1.00 87.75 198 VAL A C 1
ATOM 1560 O O . VAL A 1 198 ? 19.798 14.393 8.999 1.00 87.75 198 VAL A O 1
ATOM 1563 N N . GLU A 1 199 ? 17.740 15.213 9.367 1.00 89.38 199 GLU A N 1
ATOM 1564 C CA . GLU A 1 199 ? 17.405 14.245 10.415 1.00 89.38 199 GLU A CA 1
ATOM 1565 C C . GLU A 1 199 ? 17.425 12.800 9.915 1.00 89.38 199 GLU A C 1
ATOM 1567 O O . GLU A 1 199 ? 17.994 11.912 10.556 1.00 89.38 199 GLU A O 1
ATOM 1572 N N . ARG A 1 200 ? 16.912 12.546 8.708 1.00 90.00 200 ARG A N 1
ATOM 1573 C CA . ARG A 1 200 ? 17.036 11.230 8.068 1.00 90.00 200 ARG A CA 1
ATOM 1574 C C . ARG A 1 200 ? 18.505 10.827 7.895 1.00 90.00 200 ARG A C 1
ATOM 1576 O O . ARG A 1 200 ? 18.855 9.667 8.133 1.00 90.00 200 ARG A O 1
ATOM 1583 N N . ARG A 1 201 ? 19.377 11.760 7.493 1.00 86.25 201 ARG A N 1
ATOM 1584 C CA . ARG A 1 201 ? 20.818 11.501 7.333 1.00 86.25 201 ARG A CA 1
ATOM 1585 C C . ARG A 1 201 ? 21.495 11.225 8.675 1.00 86.25 201 ARG A C 1
ATOM 1587 O O . ARG A 1 201 ? 22.293 10.291 8.744 1.00 86.25 201 ARG A O 1
ATOM 1594 N N . ASN A 1 202 ? 21.150 11.975 9.720 1.00 87.44 202 ASN A N 1
ATOM 1595 C CA . ASN A 1 202 ? 21.641 11.756 11.083 1.00 87.44 202 ASN A CA 1
ATOM 1596 C C . ASN A 1 202 ? 21.299 10.338 11.567 1.00 87.44 202 ASN A C 1
ATOM 1598 O O . ASN A 1 202 ? 22.135 9.657 12.159 1.00 87.44 202 ASN A O 1
ATOM 1602 N N . LEU A 1 203 ? 20.107 9.850 11.216 1.00 87.12 203 LEU A N 1
ATOM 1603 C CA . LEU A 1 203 ? 19.649 8.490 11.508 1.00 87.12 203 LEU A CA 1
ATOM 1604 C C . LEU A 1 203 ? 20.178 7.409 10.547 1.00 87.12 203 LEU A C 1
ATOM 1606 O O . LEU A 1 203 ? 19.894 6.232 10.757 1.00 87.12 203 LEU A O 1
ATOM 1610 N N . LYS A 1 204 ? 20.936 7.778 9.503 1.00 86.56 204 LYS A N 1
ATOM 1611 C CA . LYS A 1 204 ? 21.465 6.870 8.464 1.00 86.56 204 LYS A CA 1
ATOM 1612 C C . LYS A 1 204 ? 20.386 6.022 7.765 1.00 86.56 204 LYS A C 1
ATOM 1614 O O . LYS A 1 204 ? 20.662 4.910 7.324 1.00 86.56 204 LYS A O 1
ATOM 1619 N N . LEU A 1 205 ? 19.161 6.538 7.646 1.00 83.12 205 LEU A N 1
ATOM 1620 C CA . LEU A 1 205 ? 18.062 5.827 6.979 1.00 83.12 205 LEU A CA 1
ATOM 1621 C C . LEU A 1 205 ? 18.195 5.926 5.449 1.00 83.12 205 LEU A C 1
ATOM 1623 O O . LEU A 1 205 ? 18.589 6.983 4.961 1.00 83.12 205 LEU A O 1
ATOM 1627 N N . PRO A 1 206 ? 17.855 4.891 4.660 1.00 81.44 206 PRO A N 1
ATOM 1628 C CA . PRO A 1 206 ? 17.910 4.958 3.196 1.00 81.44 206 PRO A CA 1
ATOM 1629 C C . PRO A 1 206 ? 16.871 5.947 2.627 1.00 81.44 206 PRO A C 1
ATOM 1631 O O . PRO A 1 206 ? 15.784 6.061 3.200 1.00 81.44 206 PRO A O 1
ATOM 1634 N N . PRO A 1 207 ? 17.149 6.631 1.494 1.00 81.81 207 PRO A N 1
ATOM 1635 C CA . PRO A 1 207 ? 16.260 7.636 0.898 1.00 81.81 207 PRO A CA 1
ATOM 1636 C C . PRO A 1 207 ? 15.090 7.000 0.119 1.00 81.81 207 PRO A C 1
ATOM 1638 O O . PRO A 1 207 ? 14.883 7.246 -1.069 1.00 81.81 207 PRO A O 1
ATOM 1641 N N . THR A 1 208 ? 14.366 6.090 0.768 1.00 81.38 208 THR A N 1
ATOM 1642 C CA . THR A 1 208 ? 13.329 5.266 0.131 1.00 81.38 208 THR A CA 1
ATOM 1643 C C . THR A 1 208 ? 12.148 6.125 -0.317 1.00 81.38 208 THR A C 1
ATOM 1645 O O . THR A 1 208 ? 11.687 6.019 -1.449 1.00 81.38 208 THR A O 1
ATOM 1648 N N . TRP A 1 209 ? 11.667 7.008 0.557 1.00 84.62 209 TRP A N 1
ATOM 1649 C CA . TRP A 1 209 ? 10.448 7.782 0.320 1.00 84.62 209 TRP A CA 1
ATOM 1650 C C . TRP A 1 209 ? 10.678 8.988 -0.597 1.00 84.62 209 TRP A C 1
ATOM 1652 O O . TRP A 1 209 ? 9.762 9.455 -1.269 1.00 84.62 209 TRP A O 1
ATOM 1662 N N . GLU A 1 210 ? 11.918 9.457 -0.682 1.00 85.94 210 GLU A N 1
ATOM 1663 C CA . GLU A 1 210 ? 12.363 10.464 -1.636 1.00 85.94 210 GLU A CA 1
ATOM 1664 C C . GLU A 1 210 ? 12.379 9.901 -3.061 1.00 85.94 210 GLU A C 1
ATOM 1666 O O . GLU A 1 210 ? 11.880 10.550 -3.980 1.00 85.94 210 GLU A O 1
ATOM 1671 N N . LYS A 1 211 ? 12.867 8.664 -3.245 1.00 84.19 211 LYS A N 1
ATOM 1672 C CA . LYS A 1 211 ? 12.761 7.938 -4.525 1.00 84.19 211 LYS A CA 1
ATOM 1673 C C . LYS A 1 211 ? 11.304 7.730 -4.933 1.00 84.19 211 LYS A C 1
ATOM 1675 O O . LYS A 1 211 ? 10.940 7.885 -6.093 1.00 84.19 211 LYS A O 1
ATOM 1680 N N . GLU A 1 212 ? 10.449 7.417 -3.969 1.00 82.44 212 GLU A N 1
ATOM 1681 C CA . GLU A 1 212 ? 9.010 7.291 -4.196 1.00 82.44 212 GLU A CA 1
ATOM 1682 C C . GLU A 1 212 ? 8.364 8.595 -4.665 1.00 82.44 212 GLU A C 1
ATOM 1684 O O . GLU A 1 212 ? 7.592 8.593 -5.628 1.00 82.44 212 GLU A O 1
ATOM 1689 N N . ALA A 1 213 ? 8.717 9.714 -4.031 1.00 84.44 213 ALA A N 1
ATOM 1690 C CA . ALA A 1 213 ? 8.266 11.030 -4.459 1.00 84.44 213 ALA A CA 1
ATOM 1691 C C . ALA A 1 213 ? 8.772 11.365 -5.874 1.00 84.44 213 ALA A C 1
ATOM 1693 O O . ALA A 1 213 ? 7.991 11.853 -6.690 1.00 84.44 213 ALA A O 1
ATOM 1694 N N . LEU A 1 214 ? 10.029 11.029 -6.202 1.00 85.88 214 LEU A N 1
ATOM 1695 C CA . LEU A 1 214 ? 10.597 11.191 -7.547 1.00 85.88 214 LEU A CA 1
ATOM 1696 C C . LEU A 1 214 ? 9.738 10.492 -8.607 1.00 85.88 214 LEU A C 1
ATOM 1698 O O . LEU A 1 214 ? 9.299 11.129 -9.564 1.00 85.88 214 LEU A O 1
ATOM 1702 N N . PHE A 1 215 ? 9.450 9.199 -8.424 1.00 82.12 215 PHE A N 1
ATOM 1703 C CA . PHE A 1 215 ? 8.639 8.441 -9.384 1.00 82.12 215 PHE A CA 1
ATOM 1704 C C . PHE A 1 215 ? 7.206 8.962 -9.481 1.00 82.12 215 PHE A C 1
ATOM 1706 O O . PHE A 1 215 ? 6.571 8.857 -10.533 1.00 82.12 215 PHE A O 1
ATOM 1713 N N . TRP A 1 216 ? 6.673 9.513 -8.393 1.00 82.81 216 TRP A N 1
ATOM 1714 C CA . TRP A 1 216 ? 5.359 10.136 -8.407 1.00 82.81 216 TRP A CA 1
ATOM 1715 C C . TRP A 1 216 ? 5.340 11.417 -9.255 1.00 82.81 216 TRP A C 1
ATOM 1717 O O . TRP A 1 216 ? 4.414 11.588 -10.053 1.00 82.81 216 TRP A O 1
ATOM 1727 N N . PHE A 1 217 ? 6.357 12.281 -9.137 1.00 84.19 217 PHE A N 1
ATOM 1728 C CA . PHE A 1 217 ? 6.482 13.494 -9.956 1.00 84.19 217 PHE A CA 1
ATOM 1729 C C . PHE A 1 217 ? 6.701 13.173 -11.433 1.00 84.19 217 PHE A C 1
ATOM 1731 O O . PHE A 1 217 ? 6.030 13.753 -12.289 1.00 84.19 217 PHE A O 1
ATOM 1738 N N . ASP A 1 218 ? 7.577 12.210 -11.722 1.00 83.31 218 ASP A N 1
ATOM 1739 C CA . ASP A 1 218 ? 7.881 11.750 -13.079 1.00 83.31 218 ASP A CA 1
ATOM 1740 C C . ASP A 1 218 ? 6.622 11.264 -13.813 1.00 83.31 218 ASP A C 1
ATOM 1742 O O . ASP A 1 218 ? 6.292 11.741 -14.898 1.00 83.31 218 ASP A O 1
ATOM 1746 N N . ARG A 1 219 ? 5.820 10.405 -13.168 1.00 77.38 219 ARG A N 1
ATOM 1747 C CA . ARG A 1 219 ? 4.546 9.910 -13.726 1.00 77.38 219 ARG A CA 1
ATOM 1748 C C . ARG A 1 219 ? 3.524 11.012 -14.017 1.00 77.38 219 ARG A C 1
ATOM 1750 O O . ARG A 1 219 ? 2.561 10.759 -14.739 1.00 77.38 219 ARG A O 1
ATOM 1757 N N . ARG A 1 220 ? 3.677 12.192 -13.414 1.00 76.69 220 ARG A N 1
ATOM 1758 C CA . ARG A 1 220 ? 2.823 13.366 -13.636 1.00 76.69 220 ARG A CA 1
ATOM 1759 C C . ARG A 1 220 ? 3.457 14.394 -14.576 1.00 76.69 220 ARG A C 1
ATOM 1761 O O . ARG A 1 220 ? 2.840 15.428 -14.810 1.00 76.69 220 ARG A O 1
ATOM 1768 N N . GLY A 1 221 ? 4.659 14.134 -15.094 1.00 78.38 221 GLY A N 1
ATOM 1769 C CA . GLY A 1 221 ? 5.402 15.079 -15.929 1.00 78.38 221 GLY A CA 1
ATOM 1770 C C . GLY A 1 221 ? 5.787 16.363 -15.187 1.00 78.38 221 GLY A C 1
ATOM 1771 O O . GLY A 1 221 ? 5.910 17.417 -15.804 1.00 78.38 221 GLY A O 1
ATOM 1772 N N . MET A 1 222 ? 5.930 16.310 -13.858 1.00 82.31 222 MET A N 1
ATOM 1773 C CA . MET A 1 222 ? 6.217 17.477 -13.017 1.00 82.31 222 MET A CA 1
ATOM 1774 C C . MET A 1 222 ? 7.725 17.731 -12.918 1.00 82.31 222 MET A C 1
ATOM 1776 O O . MET A 1 222 ? 8.326 17.573 -11.858 1.00 82.31 222 MET A O 1
ATOM 1780 N N . SER A 1 223 ? 8.331 18.140 -14.027 1.00 77.69 223 SER A N 1
ATOM 1781 C CA . SER A 1 223 ? 9.785 18.314 -14.148 1.00 77.69 223 SER A CA 1
ATOM 1782 C C . SER A 1 223 ? 10.339 19.361 -13.148 1.00 77.69 223 SER A C 1
ATOM 1784 O O . SER A 1 223 ? 11.266 19.126 -12.376 1.00 77.69 223 SER A O 1
ATOM 1786 N N . THR A 1 224 ? 9.625 20.476 -12.956 1.00 80.06 224 THR A N 1
ATOM 1787 C CA . THR A 1 224 ? 9.983 21.484 -11.937 1.00 80.06 224 THR A CA 1
ATOM 1788 C C . THR A 1 224 ? 10.011 20.930 -10.507 1.00 80.06 224 THR A C 1
ATOM 1790 O O . THR A 1 224 ? 10.821 21.370 -9.689 1.00 80.06 224 THR A O 1
ATOM 1793 N N . ALA A 1 225 ? 9.151 19.959 -10.187 1.00 80.75 225 ALA A N 1
ATOM 1794 C CA . ALA A 1 225 ? 9.125 19.304 -8.884 1.00 80.75 225 ALA A CA 1
ATOM 1795 C C . ALA A 1 225 ? 10.293 18.321 -8.715 1.00 80.75 225 ALA A C 1
ATOM 1797 O O . ALA A 1 225 ? 10.839 18.219 -7.618 1.00 80.75 225 ALA A O 1
ATOM 1798 N N . VAL A 1 226 ? 10.716 17.657 -9.795 1.00 80.94 226 VAL A N 1
ATOM 1799 C CA . VAL A 1 226 ? 11.922 16.815 -9.839 1.00 80.94 226 VAL A CA 1
ATOM 1800 C C . VAL A 1 226 ? 13.184 17.662 -9.646 1.00 80.94 226 VAL A C 1
ATOM 1802 O O . VAL A 1 226 ? 14.039 17.312 -8.832 1.00 80.94 226 VAL A O 1
ATOM 1805 N N . SER A 1 227 ? 13.278 18.820 -10.304 1.00 78.69 227 SER A N 1
ATOM 1806 C CA . SER A 1 227 ? 14.394 19.751 -10.093 1.00 78.69 227 SER A CA 1
ATOM 1807 C C . SER A 1 227 ? 14.458 20.238 -8.639 1.00 78.69 227 SER A C 1
ATOM 1809 O O . SER A 1 227 ? 15.501 20.149 -7.989 1.00 78.69 227 SER A O 1
ATOM 1811 N N . LYS A 1 228 ? 13.312 20.638 -8.066 1.00 78.06 228 LYS A N 1
ATOM 1812 C CA . LYS A 1 228 ? 13.203 20.976 -6.636 1.00 78.06 228 LYS A CA 1
ATOM 1813 C C . LYS A 1 228 ? 13.616 19.811 -5.735 1.00 78.06 228 LYS A C 1
ATOM 1815 O O . LYS A 1 228 ? 14.350 20.044 -4.782 1.00 78.06 228 LYS A O 1
ATOM 1820 N N . LEU A 1 229 ? 13.169 18.585 -6.025 1.00 80.44 229 LEU A N 1
ATOM 1821 C CA . LEU A 1 229 ? 13.534 17.368 -5.289 1.00 80.44 229 LEU A CA 1
ATOM 1822 C C . LEU A 1 229 ? 15.054 17.180 -5.217 1.00 80.44 229 LEU A C 1
ATOM 1824 O O . LEU A 1 229 ? 15.611 16.979 -4.139 1.00 80.44 229 LEU A O 1
ATOM 1828 N N . GLY A 1 230 ? 15.727 17.319 -6.354 1.00 73.88 230 GLY A N 1
ATOM 1829 C CA . GLY A 1 230 ? 17.175 17.183 -6.436 1.00 73.88 230 GLY A CA 1
ATOM 1830 C C . GLY A 1 230 ? 17.972 18.252 -5.701 1.00 73.88 230 GLY A C 1
ATOM 1831 O O . GLY A 1 230 ? 19.014 17.949 -5.125 1.00 73.88 230 GLY A O 1
ATOM 1832 N N . GLN A 1 231 ? 17.470 19.489 -5.651 1.00 74.94 231 GLN A N 1
ATOM 1833 C CA . GLN A 1 231 ? 18.133 20.580 -4.927 1.00 74.94 231 GLN A CA 1
ATOM 1834 C C . GLN A 1 231 ? 18.276 20.299 -3.424 1.00 74.94 231 GLN A C 1
ATOM 1836 O O . GLN A 1 231 ? 19.264 20.716 -2.821 1.00 74.94 231 GLN A O 1
ATOM 1841 N N . TRP A 1 232 ? 17.321 19.596 -2.806 1.00 72.06 232 TRP A N 1
ATOM 1842 C CA . TRP A 1 232 ? 17.390 19.264 -1.377 1.00 72.06 232 TRP A CA 1
ATOM 1843 C C . TRP A 1 232 ? 17.826 17.823 -1.092 1.00 72.06 232 TRP A C 1
ATOM 1845 O O . TRP A 1 232 ? 18.315 17.556 0.006 1.00 72.06 232 TRP A O 1
ATOM 1855 N N . ALA A 1 233 ? 17.718 16.905 -2.059 1.00 69.00 233 ALA A N 1
ATOM 1856 C CA . ALA A 1 233 ? 18.239 15.539 -1.971 1.00 69.00 233 ALA A CA 1
ATOM 1857 C C . ALA A 1 233 ? 19.335 15.248 -3.023 1.00 69.00 233 ALA A C 1
ATOM 1859 O O . ALA A 1 233 ? 19.174 14.336 -3.834 1.00 69.00 233 ALA A O 1
ATOM 1860 N N . PRO A 1 234 ? 20.497 15.931 -2.984 1.00 60.72 234 PRO A N 1
ATOM 1861 C CA . PRO A 1 234 ? 21.537 15.809 -4.016 1.00 60.72 234 PRO A CA 1
ATOM 1862 C C . PRO A 1 234 ? 22.254 14.442 -4.066 1.00 60.72 234 PRO A C 1
ATOM 1864 O O . PRO A 1 234 ? 23.058 14.200 -4.956 1.00 60.72 234 PRO A O 1
ATOM 1867 N N . TYR A 1 235 ? 21.990 13.534 -3.118 1.00 61.75 235 TYR A N 1
ATOM 1868 C CA . TYR A 1 235 ? 22.654 12.222 -3.003 1.00 61.75 235 TYR A CA 1
ATOM 1869 C C . TYR A 1 235 ? 21.700 11.044 -3.215 1.00 61.75 235 TYR A C 1
ATOM 1871 O O . TYR A 1 235 ? 21.863 9.980 -2.612 1.00 61.75 235 TYR A O 1
ATOM 1879 N N . LEU A 1 236 ? 20.656 11.240 -4.013 1.00 70.69 236 LEU A N 1
ATOM 1880 C CA . LEU A 1 236 ? 19.644 10.225 -4.256 1.00 70.69 236 LEU A CA 1
ATOM 1881 C C . LEU A 1 236 ? 20.197 9.147 -5.202 1.00 70.69 236 LEU A C 1
ATOM 1883 O O . LEU A 1 236 ? 19.929 9.179 -6.388 1.00 70.69 236 LEU A O 1
ATOM 1887 N N . SER A 1 237 ? 21.006 8.204 -4.714 1.00 72.25 237 SER A N 1
ATOM 1888 C CA . SER A 1 237 ? 21.599 7.172 -5.576 1.00 72.25 237 SER A CA 1
ATOM 1889 C C . SER A 1 237 ? 20.519 6.283 -6.203 1.00 72.25 237 SER A C 1
ATOM 1891 O O . SER A 1 237 ? 19.823 5.537 -5.503 1.00 72.25 237 SER A O 1
ATOM 1893 N N . LEU A 1 238 ? 20.373 6.370 -7.528 1.00 75.69 238 LEU A N 1
ATOM 1894 C CA . LEU A 1 238 ? 19.421 5.569 -8.292 1.00 75.69 238 LEU A CA 1
ATOM 1895 C C . LEU A 1 238 ? 20.095 4.346 -8.915 1.00 75.69 238 LEU A C 1
ATOM 1897 O O . LEU A 1 238 ? 21.202 4.436 -9.445 1.00 75.69 238 LEU A O 1
ATOM 1901 N N . SER A 1 239 ? 19.398 3.214 -8.871 1.00 77.19 239 SER A N 1
ATOM 1902 C CA . SER A 1 239 ? 19.776 1.999 -9.598 1.00 77.19 239 SER A CA 1
ATOM 1903 C C . SER A 1 239 ? 19.412 2.108 -11.089 1.00 77.19 239 SER A C 1
ATOM 1905 O O . SER A 1 239 ? 18.569 2.920 -11.479 1.00 77.19 239 SER A O 1
ATOM 1907 N N . LEU A 1 240 ? 19.997 1.279 -11.955 1.00 74.94 240 LEU A N 1
ATOM 1908 C CA . LEU A 1 240 ? 19.646 1.217 -13.380 1.00 74.94 240 LEU A CA 1
ATOM 1909 C C . LEU A 1 240 ? 18.186 0.819 -13.581 1.00 74.94 240 LEU A C 1
ATOM 1911 O O . LEU A 1 240 ? 17.503 1.371 -14.448 1.00 74.94 240 LEU A O 1
ATOM 1915 N N . ARG A 1 241 ? 17.677 -0.089 -12.742 1.00 76.00 241 ARG A N 1
ATOM 1916 C CA . ARG A 1 241 ? 16.258 -0.463 -12.732 1.00 76.00 241 ARG A CA 1
ATOM 1917 C C . ARG A 1 241 ? 15.358 0.715 -12.360 1.00 76.00 241 ARG A C 1
ATOM 1919 O O . ARG A 1 241 ? 14.243 0.825 -12.871 1.00 76.00 241 ARG A O 1
ATOM 1926 N N . GLU A 1 242 ? 15.802 1.566 -11.442 1.00 76.44 242 GLU A N 1
ATOM 1927 C CA . GLU A 1 242 ? 15.087 2.773 -11.028 1.00 76.44 242 GLU A CA 1
ATOM 1928 C C . GLU A 1 242 ? 15.106 3.832 -12.137 1.00 76.44 242 GLU A C 1
ATOM 1930 O O . GLU A 1 242 ? 14.052 4.351 -12.497 1.00 76.44 242 GLU A O 1
ATOM 1935 N N . ILE A 1 243 ? 16.260 4.064 -12.765 1.00 79.31 243 ILE A N 1
ATOM 1936 C CA . ILE A 1 243 ? 16.412 4.982 -13.906 1.00 79.31 243 ILE A CA 1
ATOM 1937 C C . ILE A 1 243 ? 15.557 4.533 -15.092 1.00 79.31 243 ILE A C 1
ATOM 1939 O O . ILE A 1 243 ? 14.906 5.352 -15.736 1.00 79.31 243 ILE A O 1
ATOM 1943 N N . ALA A 1 244 ? 15.465 3.225 -15.337 1.00 74.56 244 ALA A N 1
ATOM 1944 C CA . ALA A 1 244 ? 14.606 2.668 -16.375 1.00 74.56 244 ALA A CA 1
ATOM 1945 C C . ALA A 1 244 ? 13.108 2.972 -16.177 1.00 74.56 244 ALA A C 1
ATOM 1947 O O . ALA A 1 244 ? 12.303 2.767 -17.093 1.00 74.56 244 ALA A O 1
ATOM 1948 N N . ARG A 1 245 ? 12.697 3.449 -14.997 1.00 74.88 245 ARG A N 1
ATOM 1949 C CA . ARG A 1 245 ? 11.317 3.871 -14.721 1.00 74.88 245 ARG A CA 1
ATOM 1950 C C . ARG A 1 245 ? 11.076 5.328 -15.100 1.00 74.88 245 ARG A C 1
ATOM 1952 O O . ARG A 1 245 ? 9.952 5.626 -15.482 1.00 74.88 245 ARG A O 1
ATOM 1959 N N . CYS A 1 246 ? 12.102 6.173 -15.038 1.00 80.75 246 CYS A N 1
ATOM 1960 C CA . CYS A 1 246 ? 12.000 7.618 -15.224 1.00 80.75 246 CYS A CA 1
ATOM 1961 C C . CYS A 1 246 ? 11.791 8.013 -16.690 1.00 80.75 246 CYS A C 1
ATOM 1963 O O . CYS A 1 246 ? 12.418 7.447 -17.586 1.00 80.75 246 CYS A O 1
ATOM 1965 N N . SER A 1 247 ? 10.949 9.004 -16.967 1.00 83.19 247 SER A N 1
ATOM 1966 C CA . SER A 1 247 ? 10.814 9.617 -18.293 1.00 83.19 247 SER A CA 1
ATOM 1967 C C . SER A 1 247 ? 12.128 10.244 -18.779 1.00 83.19 247 SER A C 1
ATOM 1969 O O . SER A 1 247 ? 13.030 10.528 -17.994 1.00 83.19 247 SER A O 1
ATOM 1971 N N . VAL A 1 248 ? 12.240 10.479 -20.091 1.00 83.69 248 VAL A N 1
ATOM 1972 C CA . VAL A 1 248 ? 13.430 11.115 -20.692 1.00 83.69 248 VAL A CA 1
ATOM 1973 C C . VAL A 1 248 ? 13.682 12.500 -20.084 1.00 83.69 248 VAL A C 1
ATOM 1975 O O . VAL A 1 248 ? 14.818 12.809 -19.750 1.00 83.69 248 VAL A O 1
ATOM 1978 N N . ALA A 1 249 ? 12.622 13.284 -19.859 1.00 82.88 249 ALA A N 1
ATOM 1979 C CA . ALA A 1 249 ? 12.715 14.608 -19.241 1.00 82.88 249 ALA A CA 1
ATOM 1980 C C . ALA A 1 249 ? 13.236 14.545 -17.796 1.00 82.88 249 ALA A C 1
ATOM 1982 O O . ALA A 1 249 ? 14.085 15.334 -17.404 1.00 82.88 249 ALA A O 1
ATOM 1983 N N . THR A 1 250 ? 12.775 13.573 -17.006 1.00 83.12 250 THR A N 1
ATOM 1984 C CA . THR A 1 250 ? 13.280 13.377 -15.642 1.00 83.12 250 THR A CA 1
ATOM 1985 C C . THR A 1 250 ? 14.723 12.885 -15.630 1.00 83.12 250 THR A C 1
ATOM 1987 O O . THR A 1 250 ? 15.484 13.282 -14.758 1.00 83.12 250 THR A O 1
ATOM 1990 N N . ILE A 1 251 ? 15.130 12.044 -16.585 1.00 82.56 251 ILE A N 1
ATOM 1991 C CA . ILE A 1 251 ? 16.533 11.623 -16.699 1.00 82.56 251 ILE A CA 1
ATOM 1992 C C . ILE A 1 251 ? 17.433 12.828 -17.006 1.00 82.56 251 ILE A C 1
ATOM 1994 O O . ILE A 1 251 ? 18.489 12.933 -16.392 1.00 82.56 251 ILE A O 1
ATOM 1998 N N . ASP A 1 252 ? 17.012 13.729 -17.895 1.00 84.44 252 ASP A N 1
ATOM 1999 C CA . ASP A 1 252 ? 17.742 14.962 -18.232 1.00 84.44 252 ASP A CA 1
ATOM 2000 C C . ASP A 1 252 ? 17.977 15.830 -16.979 1.00 84.44 252 ASP A C 1
ATOM 2002 O O . ASP A 1 252 ? 19.111 16.121 -16.601 1.00 84.44 252 ASP A O 1
ATOM 2006 N N . GLU A 1 253 ? 16.921 16.090 -16.205 1.00 81.00 253 GLU A N 1
ATOM 2007 C CA . GLU A 1 253 ? 17.031 16.838 -14.942 1.00 81.00 253 GLU A CA 1
ATOM 2008 C C . GLU A 1 253 ? 17.910 16.131 -13.891 1.00 81.00 253 GLU A C 1
ATOM 2010 O O . GLU A 1 253 ? 18.644 16.777 -13.140 1.00 81.00 253 GLU A O 1
ATOM 2015 N N . LEU A 1 254 ? 17.880 14.796 -13.831 1.00 80.31 254 LEU A N 1
ATOM 2016 C CA . LEU A 1 254 ? 18.739 14.015 -12.932 1.00 80.31 254 LEU A CA 1
ATOM 2017 C C . LEU A 1 254 ? 20.214 14.016 -13.372 1.00 80.31 254 LEU A C 1
ATOM 2019 O O . LEU A 1 254 ? 21.104 13.824 -12.535 1.00 80.31 254 LEU A O 1
ATOM 2023 N N . LEU A 1 255 ? 20.494 14.223 -14.664 1.00 80.62 255 LEU A N 1
ATOM 2024 C CA . LEU A 1 255 ? 21.856 14.355 -15.185 1.00 80.62 255 LEU A CA 1
ATOM 2025 C C . LEU A 1 255 ? 22.488 15.679 -14.767 1.00 80.62 255 LEU A C 1
ATOM 2027 O O . LEU A 1 255 ? 23.645 15.671 -14.330 1.00 80.62 255 LEU A O 1
ATOM 2031 N N . GLU A 1 256 ? 21.729 16.777 -14.817 1.00 79.12 256 GLU A N 1
ATOM 2032 C CA . GLU A 1 256 ? 22.167 18.085 -14.305 1.00 79.12 256 GLU A CA 1
ATOM 2033 C C . GLU A 1 256 ? 22.552 18.020 -12.819 1.00 79.12 256 GLU A C 1
ATOM 2035 O O . GLU A 1 256 ? 23.460 18.712 -12.364 1.00 79.12 256 GLU A O 1
ATOM 2040 N N . GLN A 1 257 ? 21.899 17.135 -12.065 1.00 73.81 257 GLN A N 1
ATOM 2041 C CA . GLN A 1 257 ? 22.119 16.934 -10.631 1.00 73.81 257 GLN A CA 1
ATOM 2042 C C . GLN A 1 257 ? 23.201 15.894 -10.305 1.00 73.81 257 GLN A C 1
ATOM 2044 O O . GLN A 1 257 ? 23.452 15.620 -9.133 1.00 73.81 257 GLN A O 1
ATOM 2049 N N . HIS A 1 258 ? 23.839 15.297 -11.318 1.00 75.50 258 HIS A N 1
ATOM 2050 C CA . HIS A 1 258 ? 24.850 14.242 -11.167 1.00 75.50 258 HIS A CA 1
ATOM 2051 C C . HIS A 1 258 ? 24.372 13.000 -10.387 1.00 75.50 258 HIS A C 1
ATOM 2053 O O . HIS A 1 258 ? 25.172 12.309 -9.754 1.00 75.50 258 HIS A O 1
ATOM 2059 N N . VAL A 1 259 ? 23.072 12.696 -10.458 1.00 73.44 259 VAL A N 1
ATOM 2060 C CA . VAL A 1 259 ? 22.446 11.563 -9.757 1.00 73.44 259 VAL A CA 1
ATOM 2061 C C . VAL A 1 259 ? 22.580 10.248 -10.541 1.00 73.44 259 VAL A C 1
ATOM 2063 O O . VAL A 1 259 ? 22.645 9.167 -9.952 1.00 73.44 259 VAL A O 1
ATOM 2066 N N . VAL A 1 260 ? 22.655 10.321 -11.872 1.00 75.88 260 VAL A N 1
ATOM 2067 C CA . VAL A 1 260 ? 22.819 9.147 -12.744 1.00 75.88 260 VAL A CA 1
ATOM 2068 C C . VAL A 1 260 ? 24.238 8.565 -12.591 1.00 75.88 260 VAL A C 1
ATOM 2070 O O . VAL A 1 260 ? 25.214 9.301 -12.771 1.00 75.88 260 VAL A O 1
ATOM 2073 N N . PRO A 1 261 ? 24.403 7.255 -12.304 1.00 74.69 261 PRO A N 1
ATOM 2074 C CA . PRO A 1 261 ? 25.722 6.639 -12.192 1.00 74.69 261 PRO A CA 1
ATOM 2075 C C . PRO A 1 261 ? 26.539 6.808 -13.480 1.00 74.69 261 PRO A C 1
ATOM 2077 O O . PRO A 1 261 ? 26.038 6.569 -14.582 1.00 74.69 261 PRO A O 1
ATOM 2080 N N . LYS A 1 262 ? 27.817 7.183 -13.347 1.00 72.81 262 LYS A N 1
ATOM 2081 C CA . LYS A 1 262 ? 28.693 7.548 -14.480 1.00 72.81 262 LYS A CA 1
ATOM 2082 C C . LYS A 1 262 ? 28.892 6.429 -15.508 1.00 72.81 262 LYS A C 1
ATOM 2084 O O . LYS A 1 262 ? 29.105 6.725 -16.680 1.00 72.81 262 LYS A O 1
ATOM 2089 N N . ASP A 1 263 ? 28.790 5.171 -15.084 1.00 77.31 263 ASP A N 1
ATOM 2090 C CA . ASP A 1 263 ? 29.010 3.998 -15.939 1.00 77.31 263 ASP A CA 1
ATOM 2091 C C . ASP A 1 263 ? 27.693 3.341 -16.416 1.00 77.31 263 ASP A C 1
ATOM 2093 O O . ASP A 1 263 ? 27.715 2.307 -17.081 1.00 77.31 263 ASP A O 1
ATOM 2097 N N . SER A 1 264 ? 26.535 3.973 -16.161 1.00 79.81 264 SER A N 1
ATOM 2098 C CA . SER A 1 264 ? 25.207 3.417 -16.486 1.00 79.81 264 SER A CA 1
ATOM 2099 C C . SER A 1 264 ? 25.031 3.066 -17.963 1.00 79.81 264 SER A C 1
ATOM 2101 O O . SER A 1 264 ? 24.505 2.010 -18.311 1.00 79.81 264 SER A O 1
ATOM 2103 N N . LEU A 1 265 ? 25.475 3.961 -18.852 1.00 81.38 265 LEU A N 1
ATOM 2104 C CA . LEU A 1 265 ? 25.358 3.773 -20.297 1.00 81.38 265 LEU A CA 1
ATOM 2105 C C . LEU A 1 265 ? 26.246 2.619 -20.787 1.00 81.38 265 LEU A C 1
ATOM 2107 O O . LEU A 1 265 ? 25.839 1.841 -21.643 1.00 81.38 265 LEU A O 1
ATOM 2111 N N . GLU A 1 266 ? 27.446 2.488 -20.221 1.00 79.25 266 GLU A N 1
ATOM 2112 C CA . GLU A 1 266 ? 28.388 1.414 -20.545 1.00 79.25 266 GLU A CA 1
ATOM 2113 C C . GLU A 1 266 ? 27.816 0.045 -20.154 1.00 79.25 266 GLU A C 1
ATOM 2115 O O . GLU A 1 266 ? 27.849 -0.906 -20.940 1.00 79.25 266 GLU A O 1
ATOM 2120 N N . GLU A 1 267 ? 27.238 -0.039 -18.957 1.00 78.06 267 GLU A N 1
ATOM 2121 C CA . GLU A 1 267 ? 26.695 -1.273 -18.399 1.00 78.06 267 GLU A CA 1
ATOM 2122 C C . GLU A 1 267 ? 25.442 -1.757 -19.149 1.00 78.06 267 GLU A C 1
ATOM 2124 O O . GLU A 1 267 ? 25.357 -2.935 -19.512 1.00 78.06 267 GLU A O 1
ATOM 2129 N N . LEU A 1 268 ? 24.510 -0.854 -19.480 1.00 79.62 268 LEU A N 1
ATOM 2130 C CA . LEU A 1 268 ? 23.288 -1.182 -20.234 1.00 79.62 268 LEU A CA 1
ATOM 2131 C C . LEU A 1 268 ? 23.581 -1.682 -21.651 1.00 79.62 268 LEU A C 1
ATOM 2133 O O . LEU A 1 268 ? 22.908 -2.579 -22.160 1.00 79.62 268 LEU A O 1
ATOM 2137 N N . ILE A 1 269 ? 24.592 -1.113 -22.300 1.00 78.06 269 ILE A N 1
ATOM 2138 C CA . ILE A 1 269 ? 24.922 -1.443 -23.686 1.00 78.06 269 ILE A CA 1
ATOM 2139 C C . ILE A 1 269 ? 25.677 -2.769 -23.767 1.00 78.06 269 ILE A C 1
ATOM 2141 O O . ILE A 1 269 ? 25.398 -3.577 -24.652 1.00 78.06 269 ILE A O 1
ATOM 2145 N N . ARG A 1 270 ? 26.571 -3.056 -22.812 1.00 75.44 270 ARG A N 1
ATOM 2146 C CA . ARG A 1 270 ? 27.225 -4.374 -22.721 1.00 75.44 270 ARG A CA 1
ATOM 2147 C C . ARG A 1 270 ? 26.244 -5.517 -22.460 1.00 75.44 270 ARG A C 1
ATOM 2149 O O . ARG A 1 270 ? 26.552 -6.661 -22.789 1.00 75.44 270 ARG A O 1
ATOM 2156 N N . THR A 1 271 ? 25.092 -5.214 -21.872 1.00 72.25 271 THR A N 1
ATOM 2157 C CA . THR A 1 271 ? 24.056 -6.190 -21.507 1.00 72.25 271 THR A CA 1
ATOM 2158 C C . THR A 1 271 ? 22.858 -6.208 -22.459 1.00 72.25 271 THR A C 1
ATOM 2160 O O . THR A 1 271 ? 21.979 -7.052 -22.313 1.00 72.25 271 THR A O 1
ATOM 2163 N N . GLY A 1 272 ? 22.856 -5.361 -23.497 1.00 73.00 272 GLY A N 1
ATOM 2164 C CA . GLY A 1 272 ? 21.857 -5.399 -24.569 1.00 73.00 272 GLY A CA 1
ATOM 2165 C C . GLY A 1 272 ? 20.534 -4.690 -24.254 1.00 73.00 272 GLY A C 1
ATOM 2166 O O . GLY A 1 272 ? 19.558 -4.887 -24.975 1.00 73.00 272 GLY A O 1
ATOM 2167 N N . HIS A 1 273 ? 20.471 -3.840 -23.222 1.00 79.31 273 HIS A N 1
ATOM 2168 C CA . HIS A 1 273 ? 19.280 -3.040 -22.896 1.00 79.31 273 HIS A CA 1
ATOM 2169 C C . HIS A 1 273 ? 19.167 -1.788 -23.782 1.00 79.31 273 HIS A C 1
ATOM 2171 O O . HIS A 1 273 ? 19.224 -0.650 -23.306 1.00 79.31 273 HIS A O 1
ATOM 2177 N N . LEU A 1 274 ? 18.987 -1.995 -25.089 1.00 82.50 274 LEU A N 1
ATOM 2178 C CA . LEU A 1 274 ? 18.964 -0.924 -26.086 1.00 82.50 274 LEU A CA 1
ATOM 2179 C C . LEU A 1 274 ? 17.864 0.112 -25.828 1.00 82.50 274 LEU A C 1
ATOM 2181 O O . LEU A 1 274 ? 18.125 1.304 -25.951 1.00 82.50 274 LEU A O 1
ATOM 2185 N N . VAL A 1 275 ? 16.654 -0.305 -25.441 1.00 83.56 275 VAL A N 1
ATOM 2186 C CA . VAL A 1 275 ? 15.541 0.628 -25.165 1.00 83.56 275 VAL A CA 1
ATOM 2187 C C . VAL A 1 275 ? 15.902 1.630 -24.063 1.00 83.56 275 VAL A C 1
ATOM 2189 O O . VAL A 1 275 ? 15.601 2.817 -24.180 1.00 83.56 275 VAL A O 1
ATOM 2192 N N . GLN A 1 276 ? 16.582 1.184 -23.005 1.00 82.38 276 GLN A N 1
ATOM 2193 C CA . GLN A 1 276 ? 16.999 2.076 -21.919 1.00 82.38 276 GLN A CA 1
ATOM 2194 C C . GLN A 1 276 ? 18.213 2.918 -22.315 1.00 82.38 276 GLN A C 1
ATOM 2196 O O . GLN A 1 276 ? 18.254 4.105 -22.000 1.00 82.38 276 GLN A O 1
ATOM 2201 N N . ALA A 1 277 ? 19.153 2.353 -23.079 1.00 84.62 277 ALA A N 1
ATOM 2202 C CA . ALA A 1 277 ? 20.258 3.117 -23.652 1.00 84.62 277 ALA A CA 1
ATOM 2203 C C . ALA A 1 277 ? 19.755 4.243 -24.576 1.00 84.62 277 ALA A C 1
ATOM 2205 O O . ALA A 1 277 ? 20.208 5.375 -24.444 1.00 84.62 277 ALA A O 1
ATOM 2206 N N . ARG A 1 278 ? 18.758 3.975 -25.435 1.00 86.56 278 ARG A N 1
ATOM 2207 C CA . ARG A 1 278 ? 18.080 4.981 -26.278 1.00 86.56 278 ARG A CA 1
ATOM 2208 C C . ARG A 1 278 ? 17.521 6.128 -25.439 1.00 86.56 278 ARG A C 1
ATOM 2210 O O . ARG A 1 278 ? 17.689 7.286 -25.801 1.00 86.56 278 ARG A O 1
ATOM 2217 N N . ARG A 1 279 ? 16.897 5.822 -24.298 1.00 85.31 279 ARG A N 1
ATOM 2218 C CA . ARG A 1 279 ? 16.344 6.838 -23.385 1.00 85.31 279 ARG A CA 1
ATOM 2219 C C . ARG A 1 279 ? 17.425 7.678 -22.713 1.00 85.31 279 ARG A C 1
ATOM 2221 O O . ARG A 1 279 ? 17.255 8.887 -22.638 1.00 85.31 279 ARG A O 1
ATOM 2228 N N . LEU A 1 280 ? 18.529 7.070 -22.275 1.00 85.69 280 LEU A N 1
ATOM 2229 C CA . LEU A 1 280 ? 19.672 7.806 -21.719 1.00 85.69 280 LEU A CA 1
ATOM 2230 C C . LEU A 1 280 ? 20.318 8.732 -22.757 1.00 85.69 280 LEU A C 1
ATOM 2232 O O . LEU A 1 280 ? 20.606 9.885 -22.458 1.00 85.69 280 LEU A O 1
ATOM 2236 N N . VAL A 1 281 ? 20.520 8.247 -23.985 1.00 86.06 281 VAL A N 1
ATOM 2237 C CA . VAL A 1 281 ? 21.076 9.063 -25.076 1.00 86.06 281 VAL A CA 1
ATOM 2238 C C . VAL A 1 281 ? 20.126 10.206 -25.437 1.00 86.06 281 VAL A C 1
ATOM 2240 O O . VAL A 1 281 ? 20.571 11.341 -25.577 1.00 86.06 281 VAL A O 1
ATOM 2243 N N . ALA A 1 282 ? 18.819 9.937 -25.520 1.00 85.31 282 ALA A N 1
ATOM 2244 C CA . ALA A 1 282 ? 17.807 10.965 -25.761 1.00 85.31 282 ALA A CA 1
ATOM 2245 C C . ALA A 1 282 ? 17.728 12.011 -24.635 1.00 85.31 282 ALA A C 1
ATOM 2247 O O . ALA A 1 282 ? 17.404 13.161 -24.907 1.00 85.31 282 ALA A O 1
ATOM 2248 N N . ALA A 1 283 ? 18.047 11.624 -23.397 1.00 82.12 283 ALA A N 1
ATOM 2249 C CA . ALA A 1 283 ? 18.120 12.516 -22.242 1.00 82.12 283 ALA A CA 1
ATOM 2250 C C . ALA A 1 283 ? 19.438 13.310 -22.155 1.00 82.12 283 ALA A C 1
ATOM 2252 O O . ALA A 1 283 ? 19.645 14.024 -21.187 1.00 82.12 283 ALA A O 1
ATOM 2253 N N . GLY A 1 284 ? 20.354 13.170 -23.122 1.00 81.56 284 GLY A N 1
ATOM 2254 C CA . GLY A 1 284 ? 21.577 13.976 -23.180 1.00 81.56 284 GLY A CA 1
ATOM 2255 C C . GLY A 1 284 ? 22.815 13.369 -22.510 1.00 81.56 284 GLY A C 1
ATOM 2256 O O . GLY A 1 284 ? 23.823 14.063 -22.371 1.00 81.56 284 GLY A O 1
ATOM 2257 N N . VAL A 1 285 ? 22.809 12.079 -22.133 1.00 84.25 285 VAL A N 1
ATOM 2258 C CA . VAL A 1 285 ? 24.029 11.420 -21.622 1.00 84.25 285 VAL A CA 1
ATOM 2259 C C . VAL A 1 285 ? 25.135 11.460 -22.689 1.00 84.25 285 VAL A C 1
ATOM 2261 O O . VAL A 1 285 ? 24.916 11.000 -23.815 1.00 84.25 285 VAL A O 1
ATOM 2264 N N . PRO A 1 286 ? 26.350 11.944 -22.363 1.00 81.00 286 PRO A N 1
ATOM 2265 C CA . PRO A 1 286 ? 27.434 12.015 -23.332 1.00 81.00 286 PRO A CA 1
ATOM 2266 C C . PRO A 1 286 ? 27.873 10.610 -23.756 1.00 81.00 286 PRO A C 1
ATOM 2268 O O . PRO A 1 286 ? 28.303 9.794 -22.944 1.00 81.00 286 PRO A O 1
ATOM 2271 N N . THR A 1 287 ? 27.811 10.343 -25.059 1.00 81.75 287 THR A N 1
ATOM 2272 C CA . THR A 1 287 ? 28.143 9.036 -25.652 1.00 81.75 287 THR A CA 1
ATOM 2273 C C . THR A 1 287 ? 29.631 8.888 -25.981 1.00 81.75 287 THR A C 1
ATOM 2275 O O . THR A 1 287 ? 30.153 7.774 -26.026 1.00 81.75 287 THR A O 1
ATOM 2278 N N . ALA A 1 288 ? 30.340 10.007 -26.162 1.00 76.31 288 ALA A N 1
ATOM 2279 C CA . ALA A 1 288 ? 31.759 10.032 -26.513 1.00 76.31 288 ALA A CA 1
ATOM 2280 C C . ALA A 1 288 ? 32.686 9.381 -25.458 1.00 76.31 288 ALA A C 1
ATOM 2282 O O . ALA A 1 288 ? 33.515 8.566 -25.854 1.00 76.31 288 ALA A O 1
ATOM 2283 N N . PRO A 1 289 ? 32.538 9.629 -24.137 1.00 77.62 289 PRO A N 1
ATOM 2284 C CA . PRO A 1 289 ? 33.383 8.989 -23.124 1.00 77.62 289 PRO A CA 1
ATOM 2285 C C . PRO A 1 289 ? 33.227 7.465 -23.096 1.00 77.62 289 PRO A C 1
ATOM 2287 O O . PRO A 1 289 ? 34.207 6.739 -22.951 1.00 77.62 289 PRO A O 1
ATOM 2290 N N . THR A 1 290 ? 32.002 6.959 -23.266 1.00 76.56 290 THR A N 1
ATOM 2291 C CA . THR A 1 290 ? 31.739 5.515 -23.338 1.00 76.56 290 THR A CA 1
ATOM 2292 C C . THR A 1 290 ? 32.345 4.910 -24.606 1.00 76.56 290 THR A C 1
ATOM 2294 O O . THR A 1 290 ? 32.958 3.846 -24.543 1.00 76.56 290 THR A O 1
ATOM 2297 N N . MET A 1 291 ? 32.262 5.615 -25.740 1.00 73.69 291 MET A N 1
ATOM 2298 C CA . MET A 1 291 ? 32.923 5.214 -26.989 1.00 73.69 291 MET A CA 1
ATOM 2299 C C . MET A 1 291 ? 34.451 5.180 -26.893 1.00 73.69 291 MET A C 1
ATOM 2301 O O . MET A 1 291 ? 35.061 4.367 -27.580 1.00 73.69 291 MET A O 1
ATOM 2305 N N . ASP A 1 292 ? 35.061 6.016 -26.050 1.00 72.19 292 ASP A N 1
ATOM 2306 C CA . ASP A 1 292 ? 36.513 6.036 -25.825 1.00 72.19 292 ASP A CA 1
ATOM 2307 C C . ASP A 1 292 ? 36.973 4.913 -24.877 1.00 72.19 292 ASP A C 1
ATOM 2309 O O . ASP A 1 292 ? 38.080 4.391 -25.013 1.00 72.19 292 ASP A O 1
ATOM 2313 N N . LYS A 1 293 ? 36.122 4.516 -23.920 1.00 72.94 293 LYS A N 1
ATOM 2314 C CA . LYS A 1 293 ? 36.415 3.459 -22.936 1.00 72.94 293 LYS A CA 1
ATOM 2315 C C . LYS A 1 293 ? 36.288 2.043 -23.508 1.00 72.94 293 LYS A C 1
ATOM 2317 O O . LYS A 1 293 ? 37.119 1.190 -23.210 1.00 72.94 293 LYS A O 1
ATOM 2322 N N . LEU A 1 294 ? 35.270 1.776 -24.334 1.00 70.88 294 LEU A N 1
ATOM 2323 C CA . LEU A 1 294 ? 35.010 0.442 -24.906 1.00 70.88 294 LEU A CA 1
ATOM 2324 C C . LEU A 1 294 ? 36.216 -0.170 -25.674 1.00 70.88 294 LEU A C 1
ATOM 2326 O O . LEU A 1 294 ? 36.467 -1.367 -25.513 1.00 70.88 294 LEU A O 1
ATOM 2330 N N . PRO A 1 295 ? 36.996 0.583 -26.478 1.00 62.78 295 PRO A N 1
ATOM 2331 C CA . PRO A 1 295 ? 38.151 0.066 -27.217 1.00 62.78 295 PRO A CA 1
ATOM 2332 C C . PRO A 1 295 ? 39.431 -0.060 -26.378 1.00 62.78 295 PRO A C 1
ATOM 2334 O O . PRO A 1 295 ? 40.325 -0.804 -26.773 1.00 62.78 295 PRO A O 1
ATOM 2337 N N . ALA A 1 296 ? 39.538 0.665 -25.257 1.00 59.38 296 ALA A N 1
ATOM 2338 C CA . ALA A 1 296 ? 40.730 0.702 -24.398 1.00 59.38 296 ALA A CA 1
ATOM 2339 C C . ALA A 1 296 ? 40.892 -0.553 -23.513 1.00 59.38 296 ALA A C 1
ATOM 2341 O O . ALA A 1 296 ? 41.904 -0.723 -22.834 1.00 59.38 296 ALA A O 1
ATOM 2342 N N . ASP A 1 297 ? 39.897 -1.439 -23.524 1.00 60.16 297 ASP A N 1
ATOM 2343 C CA . ASP A 1 297 ? 39.856 -2.660 -22.729 1.00 60.16 297 ASP A CA 1
ATOM 2344 C C . ASP A 1 297 ? 40.792 -3.737 -23.324 1.00 60.16 297 ASP A C 1
ATOM 2346 O O . ASP A 1 297 ? 40.574 -4.254 -24.423 1.00 60.16 297 ASP A O 1
ATOM 2350 N N . VAL A 1 298 ? 41.869 -4.071 -22.603 1.00 52.66 298 VAL A N 1
ATOM 2351 C CA . VAL A 1 298 ? 43.033 -4.840 -23.108 1.00 52.66 298 VAL A CA 1
ATOM 2352 C C . VAL A 1 298 ? 42.706 -6.321 -23.387 1.00 52.66 298 VAL A C 1
ATOM 2354 O O . VAL A 1 298 ? 43.474 -7.036 -24.032 1.00 52.66 298 VAL A O 1
ATOM 2357 N N . ASN A 1 299 ? 41.554 -6.819 -22.932 1.00 59.41 299 ASN A N 1
ATOM 2358 C CA . ASN A 1 299 ? 41.200 -8.231 -23.049 1.00 59.41 299 ASN A CA 1
ATOM 2359 C C . ASN A 1 299 ? 40.687 -8.591 -24.469 1.00 59.41 299 ASN A C 1
ATOM 2361 O O . ASN A 1 299 ? 39.609 -8.144 -24.872 1.00 59.41 299 ASN A O 1
ATOM 2365 N N . PRO A 1 300 ? 41.363 -9.483 -25.225 1.00 56.88 300 PRO A N 1
ATOM 2366 C CA . PRO A 1 300 ? 40.975 -9.840 -26.595 1.00 56.88 300 PRO A CA 1
ATOM 2367 C C . PRO A 1 300 ? 39.610 -10.539 -26.690 1.00 56.88 300 PRO A C 1
ATOM 2369 O O . PRO A 1 300 ? 38.939 -10.433 -27.718 1.00 56.88 300 PRO A O 1
ATOM 2372 N N . LYS A 1 301 ? 39.151 -11.212 -25.621 1.00 58.12 301 LYS A N 1
ATOM 2373 C CA . LYS A 1 301 ? 37.777 -11.735 -25.556 1.00 58.12 301 LYS A CA 1
ATOM 2374 C C . LYS A 1 301 ? 36.761 -10.606 -25.362 1.00 58.12 301 LYS A C 1
ATOM 2376 O O . LYS A 1 301 ? 35.682 -10.698 -25.929 1.00 58.12 301 LYS A O 1
ATOM 2381 N N . ALA A 1 302 ? 37.097 -9.550 -24.617 1.00 61.44 302 ALA A N 1
ATOM 2382 C CA . ALA A 1 302 ? 36.234 -8.382 -24.413 1.00 61.44 302 ALA A CA 1
ATOM 2383 C C . ALA A 1 302 ? 36.107 -7.521 -25.680 1.00 61.44 302 ALA A C 1
ATOM 2385 O O . ALA A 1 302 ? 35.030 -7.002 -25.955 1.00 61.44 302 ALA A O 1
ATOM 2386 N N . ARG A 1 303 ? 37.156 -7.464 -26.515 1.00 63.41 303 ARG A N 1
ATOM 2387 C CA . ARG A 1 303 ? 37.195 -6.654 -27.745 1.00 63.41 303 ARG A CA 1
ATOM 2388 C C . ARG A 1 303 ? 36.023 -6.918 -28.702 1.00 63.41 303 ARG A C 1
ATOM 2390 O O . ARG A 1 303 ? 35.396 -5.969 -29.159 1.00 63.41 303 ARG A O 1
ATOM 2397 N N . ARG A 1 304 ? 35.661 -8.184 -28.957 1.00 62.50 304 ARG A N 1
ATOM 2398 C CA . ARG A 1 304 ? 34.501 -8.527 -29.813 1.00 62.50 304 ARG A CA 1
ATOM 2399 C C . ARG A 1 304 ? 33.162 -8.059 -29.225 1.00 62.50 304 ARG A C 1
ATOM 2401 O O . ARG A 1 304 ? 32.278 -7.657 -29.975 1.00 62.50 304 ARG A O 1
ATOM 2408 N N . TYR A 1 305 ? 33.014 -8.087 -27.901 1.00 66.19 305 TYR A N 1
ATOM 2409 C CA . TYR A 1 305 ? 31.800 -7.622 -27.217 1.00 66.19 305 TYR A CA 1
ATOM 2410 C C . TYR A 1 305 ? 31.731 -6.100 -27.147 1.00 66.19 305 TYR A C 1
ATOM 2412 O O . TYR A 1 305 ? 30.657 -5.533 -27.303 1.00 66.19 305 TYR A O 1
ATOM 2420 N N . ASN A 1 306 ? 32.876 -5.440 -26.994 1.00 70.44 306 ASN A N 1
ATOM 2421 C CA . ASN A 1 306 ? 32.968 -3.987 -26.957 1.00 70.44 306 ASN A CA 1
ATOM 2422 C C . ASN A 1 306 ? 32.682 -3.356 -28.330 1.00 70.44 306 ASN A C 1
ATOM 2424 O O . ASN A 1 306 ? 32.064 -2.298 -28.389 1.00 70.44 306 ASN A O 1
ATOM 2428 N N . VAL A 1 307 ? 33.042 -4.025 -29.435 1.00 69.81 307 VAL A N 1
ATOM 2429 C CA . VAL A 1 307 ? 32.660 -3.592 -30.794 1.00 69.81 307 VAL A CA 1
ATOM 2430 C C . VAL A 1 307 ? 31.144 -3.669 -30.998 1.00 69.81 307 VAL A C 1
ATOM 2432 O O . VAL A 1 307 ? 30.544 -2.734 -31.518 1.00 69.81 307 VAL A O 1
ATOM 2435 N N . ALA A 1 308 ? 30.500 -4.748 -30.557 1.00 70.31 308 ALA A N 1
ATOM 2436 C CA . ALA A 1 308 ? 29.047 -4.864 -30.637 1.00 70.31 308 ALA A CA 1
ATOM 2437 C C . ALA A 1 308 ? 28.322 -3.885 -29.698 1.00 70.31 308 ALA A C 1
ATOM 2439 O O . ALA A 1 308 ? 27.356 -3.251 -30.102 1.00 70.31 308 ALA A O 1
ATOM 2440 N N . ALA A 1 309 ? 28.845 -3.661 -28.490 1.00 74.50 309 ALA A N 1
ATOM 2441 C CA . ALA A 1 309 ? 28.369 -2.602 -27.606 1.00 74.50 309 ALA A CA 1
ATOM 2442 C C . ALA A 1 309 ? 28.462 -1.219 -28.285 1.00 74.50 309 ALA A C 1
ATOM 2444 O O . ALA A 1 309 ? 27.501 -0.456 -28.289 1.00 74.50 309 ALA A O 1
ATOM 2445 N N . ALA A 1 310 ? 29.575 -0.908 -28.953 1.00 74.38 310 ALA A N 1
ATOM 2446 C CA . ALA A 1 310 ? 29.716 0.341 -29.700 1.00 74.38 310 ALA A CA 1
ATOM 2447 C C . ALA A 1 310 ? 28.689 0.469 -30.848 1.00 74.38 310 ALA A C 1
ATOM 2449 O O . ALA A 1 310 ? 28.188 1.562 -31.108 1.00 74.38 310 ALA A O 1
ATOM 2450 N N . ARG A 1 311 ? 28.320 -0.636 -31.512 1.00 76.69 311 ARG A N 1
ATOM 2451 C CA . ARG A 1 311 ? 27.253 -0.647 -32.533 1.00 76.69 311 ARG A CA 1
ATOM 2452 C C . ARG A 1 311 ? 25.861 -0.453 -31.933 1.00 76.69 311 ARG A C 1
ATOM 2454 O O . ARG A 1 311 ? 25.096 0.352 -32.465 1.00 76.69 311 ARG A O 1
ATOM 2461 N N . LEU A 1 312 ? 25.556 -1.103 -30.810 1.00 77.31 312 LEU A N 1
ATOM 2462 C CA . LEU A 1 312 ? 24.332 -0.855 -30.045 1.00 77.31 312 LEU A CA 1
ATOM 2463 C C . LEU A 1 312 ? 24.240 0.604 -29.586 1.00 77.31 312 LEU A C 1
ATOM 2465 O O . LEU A 1 312 ? 23.159 1.179 -29.623 1.00 77.31 312 LEU A O 1
ATOM 2469 N N . LEU A 1 313 ? 25.359 1.239 -29.220 1.00 80.31 313 LEU A N 1
ATOM 2470 C CA . LEU A 1 313 ? 25.379 2.660 -28.867 1.00 80.31 313 LEU A CA 1
ATOM 2471 C C . LEU A 1 313 ? 25.021 3.561 -30.061 1.00 80.31 313 LEU A C 1
ATOM 2473 O O . LEU A 1 313 ? 24.306 4.550 -29.901 1.00 80.31 313 LEU A O 1
ATOM 2477 N N . VAL A 1 314 ? 25.448 3.200 -31.274 1.00 79.56 314 VAL A N 1
ATOM 2478 C CA . VAL A 1 314 ? 25.010 3.885 -32.503 1.00 79.56 314 VAL A CA 1
ATOM 2479 C C . VAL A 1 314 ? 23.522 3.655 -32.766 1.00 79.56 314 VAL A C 1
ATOM 2481 O O . VAL A 1 314 ? 22.807 4.604 -33.078 1.00 79.56 314 VAL A O 1
ATOM 2484 N N . LEU A 1 315 ? 23.016 2.435 -32.564 1.00 79.62 315 LEU A N 1
ATOM 2485 C CA . LEU A 1 315 ? 21.572 2.155 -32.615 1.00 79.62 315 LEU A CA 1
ATOM 2486 C C . LEU A 1 315 ? 20.780 2.869 -31.507 1.00 79.62 315 LEU A C 1
ATOM 2488 O O . LEU A 1 315 ? 19.567 3.050 -31.645 1.00 79.62 315 LEU A O 1
ATOM 2492 N N . ALA A 1 316 ? 21.448 3.275 -30.425 1.00 80.19 316 ALA A N 1
ATOM 2493 C CA . ALA A 1 316 ? 20.869 4.067 -29.351 1.00 80.19 316 ALA A CA 1
ATOM 2494 C C . ALA A 1 316 ? 20.771 5.568 -29.679 1.00 80.19 316 ALA A C 1
ATOM 2496 O O . ALA A 1 316 ? 20.093 6.290 -28.955 1.00 80.19 316 ALA A O 1
ATOM 2497 N N . GLY A 1 317 ? 21.403 6.028 -30.766 1.00 81.31 317 GLY A N 1
ATOM 2498 C CA . GLY A 1 317 ? 21.376 7.424 -31.215 1.00 81.31 317 GLY A CA 1
ATOM 2499 C C . GLY A 1 317 ? 22.722 8.155 -31.146 1.00 81.31 317 GLY A C 1
ATOM 2500 O O . GLY A 1 317 ? 22.760 9.360 -31.378 1.00 81.31 317 GLY A O 1
ATOM 2501 N N . ALA A 1 318 ? 23.830 7.471 -30.835 1.00 81.00 318 ALA A N 1
ATOM 2502 C CA . ALA A 1 318 ? 25.156 8.088 -30.891 1.00 81.00 318 ALA A CA 1
ATOM 2503 C C . ALA A 1 318 ? 25.611 8.367 -32.333 1.00 81.00 318 ALA A C 1
ATOM 2505 O O . ALA A 1 318 ? 25.231 7.656 -33.265 1.00 81.00 318 ALA A O 1
ATOM 2506 N N . ASP A 1 319 ? 26.476 9.373 -32.507 1.00 77.31 319 ASP A N 1
ATOM 2507 C CA . ASP A 1 319 ? 27.008 9.732 -33.823 1.00 77.31 319 ASP A CA 1
ATOM 2508 C C . ASP A 1 319 ? 27.782 8.546 -34.442 1.00 77.31 319 ASP A C 1
ATOM 2510 O O . ASP A 1 319 ? 28.812 8.123 -33.901 1.00 77.31 319 ASP A O 1
ATOM 2514 N N . PRO A 1 320 ? 27.338 8.009 -35.596 1.00 70.12 320 PRO A N 1
ATOM 2515 C CA . PRO A 1 320 ? 27.995 6.888 -36.258 1.00 70.12 320 PRO A CA 1
ATOM 2516 C C . PRO A 1 320 ? 29.432 7.199 -36.697 1.00 70.12 320 PRO A C 1
ATOM 2518 O O . PRO A 1 320 ? 30.217 6.268 -36.879 1.00 70.12 320 PRO A O 1
ATOM 2521 N N . GLN A 1 321 ? 29.812 8.474 -36.851 1.00 68.38 321 GLN A N 1
ATOM 2522 C CA . GLN A 1 321 ? 31.189 8.859 -37.184 1.00 68.38 321 GLN A CA 1
ATOM 2523 C C . GLN A 1 321 ? 32.178 8.572 -36.042 1.00 68.38 321 GLN A C 1
ATOM 2525 O O . GLN A 1 321 ? 33.385 8.446 -36.289 1.00 68.38 321 GLN A O 1
ATOM 2530 N N . LEU A 1 322 ? 31.688 8.403 -34.807 1.00 64.25 322 LEU A N 1
ATOM 2531 C CA . LEU A 1 322 ? 32.504 8.018 -33.653 1.00 64.25 322 LEU A CA 1
ATOM 2532 C C . LEU A 1 322 ? 33.052 6.589 -33.783 1.00 64.25 322 LEU A C 1
ATOM 2534 O O . LEU A 1 322 ? 34.167 6.338 -33.328 1.00 64.25 322 LEU A O 1
ATOM 2538 N N . LEU A 1 323 ? 32.349 5.682 -34.480 1.00 64.31 323 LEU A N 1
ATOM 2539 C CA . LEU A 1 323 ? 32.860 4.336 -34.787 1.00 64.31 323 LEU A CA 1
ATOM 2540 C C . LEU A 1 323 ? 34.121 4.392 -35.661 1.00 64.31 323 LEU A C 1
ATOM 2542 O O . LEU A 1 323 ? 35.050 3.628 -35.439 1.00 64.31 323 LEU A O 1
ATOM 2546 N N . THR A 1 324 ? 34.169 5.307 -36.633 1.00 60.47 324 THR A N 1
ATOM 2547 C CA . THR A 1 324 ? 35.310 5.470 -37.553 1.00 60.47 324 THR A CA 1
ATOM 2548 C C . THR A 1 324 ? 36.479 6.253 -36.964 1.00 60.47 324 THR A C 1
ATOM 2550 O O . THR A 1 324 ? 37.621 5.997 -37.330 1.00 60.47 324 THR A O 1
ATOM 2553 N N . ARG A 1 325 ? 36.212 7.241 -36.098 1.00 56.81 325 ARG A N 1
ATOM 2554 C CA . ARG A 1 325 ? 37.250 8.144 -35.568 1.00 56.81 325 ARG A CA 1
ATOM 2555 C C . ARG A 1 325 ? 37.904 7.641 -34.282 1.00 56.81 325 ARG A C 1
ATOM 2557 O O . ARG A 1 325 ? 39.018 8.065 -33.996 1.00 56.81 325 ARG A O 1
ATOM 2564 N N . ARG A 1 326 ? 37.206 6.821 -33.484 1.00 54.03 326 ARG A N 1
ATOM 2565 C CA . ARG A 1 326 ? 37.601 6.544 -32.089 1.00 54.03 326 ARG A CA 1
ATOM 2566 C C . ARG A 1 326 ? 37.687 5.068 -31.700 1.00 54.03 326 ARG A C 1
ATOM 2568 O O . ARG A 1 326 ? 38.360 4.750 -30.726 1.00 54.03 326 ARG A O 1
ATOM 2575 N N . VAL A 1 327 ? 37.084 4.151 -32.458 1.00 55.69 327 VAL A N 1
ATOM 2576 C CA . VAL A 1 327 ? 37.305 2.709 -32.262 1.00 55.69 327 VAL A CA 1
ATOM 2577 C C . VAL A 1 327 ? 38.555 2.314 -33.048 1.00 55.69 327 VAL A C 1
ATOM 2579 O O . VAL A 1 327 ? 38.620 2.531 -34.253 1.00 55.69 327 VAL A O 1
ATOM 2582 N N . ALA A 1 328 ? 39.551 1.721 -32.385 1.00 48.81 328 ALA A N 1
ATOM 2583 C CA . ALA A 1 328 ? 40.825 1.288 -32.983 1.00 48.81 328 ALA A CA 1
ATOM 2584 C C . ALA A 1 328 ? 40.700 0.114 -33.992 1.00 48.81 328 ALA A C 1
ATOM 2586 O O . ALA A 1 328 ? 41.656 -0.630 -34.211 1.00 48.81 328 ALA A O 1
ATOM 2587 N N . ASP A 1 329 ? 39.517 -0.094 -34.574 1.00 58.28 329 ASP A N 1
ATOM 2588 C CA . ASP A 1 329 ? 39.219 -1.137 -35.550 1.00 58.28 329 ASP A CA 1
ATOM 2589 C C . ASP A 1 329 ? 38.501 -0.534 -36.777 1.00 58.28 329 ASP A C 1
ATOM 2591 O O . ASP A 1 329 ? 37.294 -0.274 -36.724 1.00 58.28 329 ASP A O 1
ATOM 2595 N N . PRO A 1 330 ? 39.217 -0.317 -37.898 1.00 55.62 330 PRO A N 1
ATOM 2596 C CA . PRO A 1 330 ? 38.645 0.188 -39.149 1.00 55.62 330 PRO A CA 1
ATOM 2597 C C . PRO A 1 330 ? 37.526 -0.703 -39.722 1.00 55.62 330 PRO A C 1
ATOM 2599 O O . PRO A 1 330 ? 36.718 -0.232 -40.526 1.00 55.62 330 PRO A O 1
ATOM 2602 N N . GLY A 1 331 ? 37.461 -1.978 -39.314 1.00 60.59 331 GLY A N 1
ATOM 2603 C CA . GLY A 1 331 ? 36.460 -2.946 -39.761 1.00 60.59 331 GLY A CA 1
ATOM 2604 C C . GLY A 1 331 ? 35.103 -2.815 -39.066 1.00 60.59 331 GLY A C 1
ATOM 2605 O O . GLY A 1 331 ? 34.089 -3.180 -39.655 1.00 60.59 331 GLY A O 1
ATOM 2606 N N . ALA A 1 332 ? 35.029 -2.222 -37.869 1.00 63.06 332 ALA A N 1
ATOM 2607 C CA . ALA A 1 332 ? 33.794 -2.170 -37.074 1.00 63.06 332 ALA A CA 1
ATOM 2608 C C . ALA A 1 332 ? 32.646 -1.411 -37.770 1.00 63.06 332 ALA A C 1
ATOM 2610 O O . ALA A 1 332 ? 31.482 -1.817 -37.710 1.00 63.06 332 ALA A O 1
ATOM 2611 N N . TYR A 1 333 ? 32.970 -0.319 -38.470 1.00 66.38 333 TYR A N 1
ATOM 2612 C CA . TYR A 1 333 ? 31.992 0.453 -39.242 1.00 66.38 333 TYR A CA 1
ATOM 2613 C C . TYR A 1 333 ? 31.567 -0.265 -40.535 1.00 66.38 333 TYR A C 1
ATOM 2615 O O . TYR A 1 333 ? 30.406 -0.181 -40.943 1.00 66.38 333 TYR A O 1
ATOM 2623 N N . GLN A 1 334 ? 32.484 -1.005 -41.167 1.00 67.94 334 GLN A N 1
ATOM 2624 C CA . GLN A 1 334 ? 32.171 -1.829 -42.337 1.00 67.94 334 GLN A CA 1
ATOM 2625 C C . GLN A 1 334 ? 31.287 -3.022 -41.955 1.00 67.94 334 GLN A C 1
ATOM 2627 O O . GLN A 1 334 ? 30.282 -3.258 -42.622 1.00 67.94 334 GLN A O 1
ATOM 2632 N N . GLU A 1 335 ? 31.582 -3.701 -40.844 1.00 68.25 335 GLU A N 1
ATOM 2633 C CA . GLU A 1 335 ? 30.733 -4.755 -40.277 1.00 68.25 335 GLU A CA 1
ATOM 2634 C C . GLU A 1 335 ? 29.331 -4.232 -39.953 1.00 68.25 335 GLU A C 1
ATOM 2636 O O . GLU A 1 335 ? 28.342 -4.858 -40.323 1.00 68.25 335 GLU A O 1
ATOM 2641 N N . TYR A 1 336 ? 29.213 -3.054 -39.328 1.00 69.25 336 TYR A N 1
ATOM 2642 C CA . TYR A 1 336 ? 27.911 -2.434 -39.061 1.00 69.25 336 TYR A CA 1
ATOM 2643 C C . TYR A 1 336 ? 27.099 -2.210 -40.349 1.00 69.25 336 TYR A C 1
ATOM 2645 O O . TYR A 1 336 ? 25.904 -2.513 -40.391 1.00 69.25 336 TYR A O 1
ATOM 2653 N N . ARG A 1 337 ? 27.736 -1.729 -41.430 1.00 71.19 337 ARG A N 1
ATOM 2654 C CA . ARG A 1 337 ? 27.072 -1.579 -42.738 1.00 71.19 337 ARG A CA 1
ATOM 2655 C C . ARG A 1 337 ? 26.651 -2.922 -43.335 1.00 71.19 337 ARG A C 1
ATOM 2657 O O . ARG A 1 337 ? 25.519 -3.034 -43.796 1.00 71.19 337 ARG A O 1
ATOM 2664 N N . GLN A 1 338 ? 27.517 -3.932 -43.289 1.00 73.12 338 GLN A N 1
ATOM 2665 C CA . GLN A 1 338 ? 27.221 -5.273 -43.806 1.00 73.12 338 GLN A CA 1
ATOM 2666 C C . GLN A 1 338 ? 26.070 -5.942 -43.043 1.00 73.12 338 GLN A C 1
ATOM 2668 O O . GLN A 1 338 ? 25.175 -6.520 -43.658 1.00 73.12 338 GLN A O 1
ATOM 2673 N N . ILE A 1 339 ? 26.040 -5.816 -41.712 1.00 72.38 339 ILE A N 1
ATOM 2674 C CA . ILE A 1 339 ? 24.933 -6.300 -40.876 1.00 72.38 339 ILE A CA 1
ATOM 2675 C C . ILE A 1 339 ? 23.639 -5.585 -41.268 1.00 72.38 339 ILE A C 1
ATOM 2677 O O . ILE A 1 339 ? 22.628 -6.242 -41.502 1.00 72.38 339 ILE A O 1
ATOM 2681 N N . ARG A 1 340 ? 23.676 -4.257 -41.425 1.00 74.00 340 ARG A N 1
ATOM 2682 C CA . ARG A 1 340 ? 22.511 -3.463 -41.836 1.00 74.00 340 ARG A CA 1
ATOM 2683 C C . ARG A 1 340 ? 21.972 -3.878 -43.207 1.00 74.00 340 ARG A C 1
ATOM 2685 O O . ARG A 1 340 ? 20.760 -3.910 -43.403 1.00 74.00 340 ARG A O 1
ATOM 2692 N N . GLU A 1 341 ? 22.845 -4.202 -44.157 1.00 77.25 341 GLU A N 1
ATOM 2693 C CA . GLU A 1 341 ? 22.447 -4.711 -45.475 1.00 77.25 341 GLU A CA 1
ATOM 2694 C C . GLU A 1 341 ? 21.869 -6.127 -45.407 1.00 77.25 341 GLU A C 1
ATOM 2696 O O . GLU A 1 341 ? 20.873 -6.410 -46.075 1.00 77.25 341 GLU A O 1
ATOM 2701 N N . ARG A 1 342 ? 22.436 -6.995 -44.563 1.00 75.50 342 ARG A N 1
ATOM 2702 C CA . ARG A 1 342 ? 21.944 -8.359 -44.335 1.00 75.50 342 ARG A CA 1
ATOM 2703 C C . ARG A 1 342 ? 20.564 -8.366 -43.669 1.00 75.50 342 ARG A C 1
ATOM 2705 O O . ARG A 1 342 ? 19.666 -9.054 -44.149 1.00 75.50 342 ARG A O 1
ATOM 2712 N N . VAL A 1 343 ? 20.365 -7.535 -42.643 1.00 74.75 343 VAL A N 1
ATOM 2713 C CA . VAL A 1 343 ? 19.094 -7.404 -41.908 1.00 74.75 343 VAL A CA 1
ATOM 2714 C C . VAL A 1 343 ? 17.943 -6.958 -42.812 1.00 74.75 343 VAL A C 1
ATOM 2716 O O . VAL A 1 343 ? 16.802 -7.356 -42.596 1.00 74.75 343 VAL A O 1
ATOM 2719 N N . ARG A 1 344 ? 18.206 -6.205 -43.891 1.00 74.25 344 ARG A N 1
ATOM 2720 C CA . ARG A 1 344 ? 17.147 -5.818 -44.844 1.00 74.25 344 ARG A CA 1
ATOM 2721 C C . ARG A 1 344 ? 16.385 -7.011 -45.429 1.00 74.25 344 ARG A C 1
ATOM 2723 O O . ARG A 1 344 ? 15.253 -6.805 -45.858 1.00 74.25 344 ARG A O 1
ATOM 2730 N N . ARG A 1 345 ? 16.997 -8.200 -45.464 1.00 74.56 345 ARG A N 1
ATOM 2731 C CA . ARG A 1 345 ? 16.434 -9.435 -46.032 1.00 74.56 345 ARG A CA 1
ATOM 2732 C C . ARG A 1 345 ? 16.047 -10.482 -44.978 1.00 74.56 345 ARG A C 1
ATOM 2734 O O . ARG A 1 345 ? 15.517 -11.516 -45.364 1.00 74.56 345 ARG A O 1
ATOM 2741 N N . MET A 1 346 ? 16.330 -10.233 -43.700 1.00 74.75 346 MET A N 1
ATOM 2742 C CA . MET A 1 346 ? 16.064 -11.164 -42.598 1.00 74.75 346 MET A CA 1
ATOM 2743 C C . MET A 1 346 ? 14.705 -10.898 -41.951 1.00 74.75 346 MET A C 1
ATOM 2745 O O . MET A 1 346 ? 14.233 -9.758 -41.923 1.00 74.75 346 MET A O 1
ATOM 2749 N N . LYS A 1 347 ? 14.112 -11.953 -41.395 1.00 74.12 347 LYS A N 1
ATOM 2750 C CA . LYS A 1 347 ? 12.901 -11.916 -40.571 1.00 74.12 347 LYS A CA 1
ATOM 2751 C C . LYS A 1 347 ? 13.220 -12.235 -39.105 1.00 74.12 347 LYS A C 1
ATOM 2753 O O . LYS A 1 347 ? 14.256 -12.841 -38.827 1.00 74.12 347 LYS A O 1
ATOM 2758 N N . PRO A 1 348 ? 12.343 -11.876 -38.147 1.00 74.44 348 PRO A N 1
ATOM 2759 C CA . PRO A 1 348 ? 12.516 -12.251 -36.741 1.00 74.44 348 PRO A CA 1
ATOM 2760 C C . PRO A 1 348 ? 12.763 -13.752 -36.521 1.00 74.44 348 PRO A C 1
ATOM 2762 O O . PRO A 1 348 ? 13.608 -14.113 -35.702 1.00 74.44 348 PRO A O 1
ATOM 2765 N N . SER A 1 349 ? 12.091 -14.630 -37.278 1.00 72.69 349 SER A N 1
ATOM 2766 C CA . SER A 1 349 ? 12.268 -16.089 -37.185 1.00 72.69 349 SER A CA 1
ATOM 2767 C C . SER A 1 349 ? 13.695 -16.573 -37.474 1.00 72.69 349 SER A C 1
ATOM 2769 O O . SER A 1 349 ? 14.148 -17.519 -36.825 1.00 72.69 349 SER A O 1
ATOM 2771 N N . ASP A 1 350 ? 14.434 -15.893 -38.358 1.00 71.81 350 ASP A N 1
ATOM 2772 C CA . ASP A 1 350 ? 15.831 -16.223 -38.682 1.00 71.81 350 ASP A CA 1
ATOM 2773 C C . ASP A 1 350 ? 16.754 -16.043 -37.461 1.00 71.81 350 ASP A C 1
ATOM 2775 O O . ASP A 1 350 ? 17.724 -16.781 -37.270 1.00 71.81 350 ASP A O 1
ATOM 2779 N N . VAL A 1 351 ? 16.422 -15.085 -36.589 1.00 71.44 351 VAL A N 1
ATOM 2780 C CA . VAL A 1 351 ? 17.150 -14.795 -35.343 1.00 71.44 351 VAL A CA 1
ATOM 2781 C C . VAL A 1 351 ? 16.644 -15.663 -34.183 1.00 71.44 351 VAL A C 1
ATOM 2783 O O . VAL A 1 351 ? 17.415 -16.027 -33.289 1.00 71.44 351 VAL A O 1
ATOM 2786 N N . GLY A 1 352 ? 15.369 -16.066 -34.217 1.00 64.44 352 GLY A N 1
ATOM 2787 C CA . GLY A 1 352 ? 14.719 -16.872 -33.179 1.00 64.44 352 GLY A CA 1
ATOM 2788 C C . GLY A 1 352 ? 15.395 -18.214 -32.903 1.00 64.44 352 GLY A C 1
ATOM 2789 O O . GLY A 1 352 ? 15.519 -18.609 -31.743 1.00 64.44 352 GLY A O 1
ATOM 2790 N N . ILE A 1 353 ? 15.922 -18.876 -33.937 1.00 64.44 353 ILE A N 1
ATOM 2791 C CA . ILE A 1 353 ? 16.685 -20.128 -33.791 1.00 64.44 353 ILE A CA 1
ATOM 2792 C C . ILE A 1 353 ? 17.954 -19.897 -32.956 1.00 64.44 353 ILE A C 1
ATOM 2794 O O . ILE A 1 353 ? 18.280 -20.692 -32.073 1.00 64.44 353 ILE A O 1
ATOM 2798 N N . SER A 1 354 ? 18.643 -18.776 -33.175 1.00 67.62 354 SER A N 1
ATOM 2799 C CA . SER A 1 354 ? 19.844 -18.422 -32.412 1.00 67.62 354 SER A CA 1
ATOM 2800 C C . SER A 1 354 ? 19.506 -18.101 -30.951 1.00 67.62 354 SER A C 1
ATOM 2802 O O . SER A 1 354 ? 20.185 -18.576 -30.041 1.00 67.62 354 SER A O 1
ATOM 2804 N N . LEU A 1 355 ? 18.406 -17.385 -30.698 1.00 67.88 355 LEU A N 1
ATOM 2805 C CA . LEU A 1 355 ? 17.921 -17.121 -29.334 1.00 67.88 355 LEU A CA 1
ATOM 2806 C C . LEU A 1 355 ? 17.485 -18.401 -28.596 1.00 67.88 355 LEU A C 1
ATOM 2808 O O . LEU A 1 355 ? 17.656 -18.507 -27.380 1.00 67.88 355 LEU A O 1
ATOM 2812 N N . ALA A 1 356 ? 16.944 -19.387 -29.317 1.00 63.69 356 ALA A N 1
ATOM 2813 C CA . ALA A 1 356 ? 16.514 -20.663 -28.750 1.00 63.69 356 ALA A CA 1
ATOM 2814 C C . ALA A 1 356 ? 17.683 -21.620 -28.450 1.00 63.69 356 ALA A C 1
ATOM 2816 O O . ALA A 1 356 ? 17.605 -22.398 -27.499 1.00 63.69 356 ALA A O 1
ATOM 2817 N N . LEU A 1 357 ? 18.769 -21.576 -29.228 1.00 61.19 357 LEU A N 1
ATOM 2818 C CA . LEU A 1 357 ? 19.879 -22.531 -29.121 1.00 61.19 357 LEU A CA 1
ATOM 2819 C C . LEU A 1 357 ? 21.029 -22.064 -28.214 1.00 61.19 357 LEU A C 1
ATOM 2821 O O . LEU A 1 357 ? 21.691 -22.909 -27.609 1.00 61.19 357 LEU A O 1
ATOM 2825 N N . PHE A 1 358 ? 21.264 -20.756 -28.058 1.00 60.22 358 PHE A N 1
ATOM 2826 C CA . PHE A 1 358 ? 22.409 -20.250 -27.288 1.00 60.22 358 PHE A CA 1
ATOM 2827 C C . PHE A 1 358 ? 22.055 -19.884 -25.829 1.00 60.22 358 PHE A C 1
ATOM 2829 O O . PHE A 1 358 ? 21.096 -19.149 -25.587 1.00 60.22 358 PHE A O 1
ATOM 2836 N N . PRO A 1 359 ? 22.819 -20.358 -24.819 1.00 51.75 359 PRO A N 1
ATOM 2837 C CA . PRO A 1 359 ? 22.659 -19.921 -23.433 1.00 51.75 359 PRO A CA 1
ATOM 2838 C C . PRO A 1 359 ? 23.128 -18.469 -23.261 1.00 51.75 359 PRO A C 1
ATOM 2840 O O . PRO A 1 359 ? 24.309 -18.176 -23.434 1.00 51.75 359 PRO A O 1
ATOM 2843 N N . TRP A 1 360 ? 22.213 -17.587 -22.856 1.00 53.94 360 TRP A N 1
ATOM 2844 C CA . TRP A 1 360 ? 22.435 -16.156 -22.584 1.00 53.94 360 TRP A CA 1
ATOM 2845 C C . TRP A 1 360 ? 23.506 -15.874 -21.503 1.00 53.94 360 TRP A C 1
ATOM 2847 O O . TRP A 1 360 ? 24.069 -14.784 -21.460 1.00 53.94 360 TRP A O 1
ATOM 2857 N N . GLU A 1 361 ? 23.829 -16.860 -20.655 1.00 47.00 361 GLU A N 1
ATOM 2858 C CA . GLU A 1 361 ? 24.860 -16.780 -19.601 1.00 47.00 361 GLU A CA 1
ATOM 2859 C C . GLU A 1 361 ? 26.292 -16.777 -20.148 1.00 47.00 361 GLU A C 1
ATOM 2861 O O . GLU A 1 361 ? 27.223 -16.277 -19.512 1.00 47.00 361 GLU A O 1
ATOM 2866 N N . LYS A 1 362 ? 26.495 -17.309 -21.355 1.00 46.16 362 LYS A N 1
ATOM 2867 C CA . LYS A 1 362 ? 27.750 -17.127 -22.075 1.00 46.16 362 LYS A CA 1
ATOM 2868 C C . LYS A 1 362 ? 27.530 -15.918 -22.959 1.00 46.16 362 LYS A C 1
ATOM 2870 O O . LYS A 1 362 ? 26.630 -15.954 -23.781 1.00 46.16 362 LYS A O 1
ATOM 2875 N N . ARG A 1 363 ? 28.344 -14.872 -22.774 1.00 49.34 363 ARG A N 1
ATOM 2876 C CA . ARG A 1 363 ? 28.477 -13.668 -23.619 1.00 49.34 363 ARG A CA 1
ATOM 2877 C C . ARG A 1 363 ? 28.617 -14.065 -25.100 1.00 49.34 363 ARG A C 1
ATOM 2879 O O . ARG A 1 363 ? 29.696 -13.990 -25.645 1.00 49.34 363 ARG A O 1
ATOM 2886 N N . ALA A 1 364 ? 27.603 -14.605 -25.750 1.00 39.50 364 ALA A N 1
ATOM 2887 C CA . ALA A 1 364 ? 27.703 -15.293 -27.027 1.00 39.50 364 ALA A CA 1
ATOM 2888 C C . ALA A 1 364 ? 26.599 -14.720 -27.899 1.00 39.50 364 ALA A C 1
ATOM 2890 O O . ALA A 1 364 ? 25.439 -15.095 -27.789 1.00 39.50 364 ALA A O 1
ATOM 2891 N N . GLY A 1 365 ? 26.995 -13.756 -28.729 1.00 52.44 365 GLY A N 1
ATOM 2892 C CA . GLY A 1 365 ? 26.138 -13.180 -29.756 1.00 52.44 365 GLY A CA 1
ATOM 2893 C C . GLY A 1 365 ? 25.769 -11.724 -29.524 1.00 52.44 365 GLY A C 1
ATOM 2894 O O . GLY A 1 365 ? 24.613 -11.364 -29.660 1.00 52.44 365 GLY A O 1
ATOM 2895 N N . ALA A 1 366 ? 26.735 -10.848 -29.257 1.00 54.66 366 ALA A N 1
ATOM 2896 C CA . ALA A 1 366 ? 26.459 -9.413 -29.269 1.00 54.66 366 ALA A CA 1
ATOM 2897 C C . ALA A 1 366 ? 25.998 -8.900 -30.664 1.00 54.66 366 ALA A C 1
ATOM 2899 O O . ALA A 1 366 ? 25.308 -7.894 -30.753 1.00 54.66 366 ALA A O 1
ATOM 2900 N N . ALA A 1 367 ? 26.267 -9.660 -31.738 1.00 59.88 367 ALA A N 1
ATOM 2901 C CA . ALA A 1 367 ? 25.671 -9.458 -33.064 1.00 59.88 367 ALA A CA 1
ATOM 2902 C C . ALA A 1 367 ? 24.159 -9.772 -33.127 1.00 59.88 367 ALA A C 1
ATOM 2904 O O . ALA A 1 367 ? 23.451 -9.171 -33.927 1.00 59.88 367 ALA A O 1
ATOM 2905 N N . ILE A 1 368 ? 23.652 -10.667 -32.269 1.00 70.06 368 ILE A N 1
ATOM 2906 C CA . ILE A 1 368 ? 22.229 -11.049 -32.229 1.00 70.06 368 ILE A CA 1
ATOM 2907 C C . ILE A 1 368 ? 21.380 -9.859 -31.764 1.00 70.06 368 ILE A C 1
ATOM 2909 O O . ILE A 1 368 ? 20.305 -9.626 -32.307 1.00 70.06 368 ILE A O 1
ATOM 2913 N N . PHE A 1 369 ? 21.876 -9.070 -30.803 1.00 72.88 369 PHE A N 1
ATOM 2914 C CA . PHE A 1 369 ? 21.179 -7.873 -30.324 1.00 72.88 369 PHE A CA 1
ATOM 2915 C C . PHE A 1 369 ? 21.118 -6.771 -31.386 1.00 72.88 369 PHE A C 1
ATOM 2917 O O . PHE A 1 369 ? 20.074 -6.143 -31.538 1.00 72.88 369 PHE A O 1
ATOM 2924 N N . ASP A 1 370 ? 22.207 -6.571 -32.139 1.00 72.19 370 ASP A N 1
ATOM 2925 C CA . ASP A 1 370 ? 22.273 -5.609 -33.247 1.00 72.19 370 ASP A CA 1
ATOM 2926 C C . ASP A 1 370 ? 21.254 -5.962 -34.344 1.00 72.19 370 ASP A C 1
ATOM 2928 O O . ASP A 1 370 ? 20.482 -5.114 -34.793 1.00 72.19 370 ASP A O 1
ATOM 2932 N N . GLU A 1 371 ? 21.244 -7.231 -34.766 1.00 76.06 371 GLU A N 1
ATOM 2933 C CA . GLU A 1 371 ? 20.345 -7.745 -35.802 1.00 76.06 371 GLU A CA 1
ATOM 2934 C C . GLU A 1 371 ? 18.883 -7.666 -35.364 1.00 76.06 371 GLU A C 1
ATOM 2936 O O . GLU A 1 371 ? 18.056 -7.118 -36.090 1.00 76.06 371 GLU A O 1
ATOM 2941 N N . LEU A 1 372 ? 18.571 -8.147 -34.157 1.00 78.69 372 LEU A N 1
ATOM 2942 C CA . LEU A 1 372 ? 17.217 -8.121 -33.614 1.00 78.69 372 LEU A CA 1
ATOM 2943 C C . LEU A 1 372 ? 16.692 -6.688 -33.474 1.00 78.69 372 LEU A C 1
ATOM 2945 O O . LEU A 1 372 ? 15.568 -6.415 -33.882 1.00 78.69 372 LEU A O 1
ATOM 2949 N N . ALA A 1 373 ? 17.505 -5.760 -32.964 1.00 78.81 373 ALA A N 1
ATOM 2950 C CA . ALA A 1 373 ? 17.131 -4.353 -32.853 1.00 78.81 373 ALA A CA 1
ATOM 2951 C C . ALA A 1 373 ? 16.813 -3.722 -34.218 1.00 78.81 373 ALA A C 1
ATOM 2953 O O . ALA A 1 373 ? 15.781 -3.076 -34.380 1.00 78.81 373 ALA A O 1
ATOM 2954 N N . MET A 1 374 ? 17.661 -3.955 -35.226 1.00 80.19 374 MET A N 1
ATOM 2955 C CA . MET A 1 374 ? 17.438 -3.437 -36.580 1.00 80.19 374 MET A CA 1
ATOM 2956 C C . MET A 1 374 ? 16.209 -4.059 -37.268 1.00 80.19 374 MET A C 1
ATOM 2958 O O . MET A 1 374 ? 15.577 -3.401 -38.095 1.00 80.19 374 MET A O 1
ATOM 2962 N N . ILE A 1 375 ? 15.872 -5.318 -36.961 1.00 80.88 375 ILE A N 1
ATOM 2963 C CA . ILE A 1 375 ? 14.658 -5.984 -37.460 1.00 80.88 375 ILE A CA 1
ATOM 2964 C C . ILE A 1 375 ? 13.410 -5.385 -36.796 1.00 80.88 375 ILE A C 1
ATOM 2966 O O . ILE A 1 375 ? 12.427 -5.121 -37.490 1.00 80.88 375 ILE A O 1
ATOM 2970 N N . LEU A 1 376 ? 13.454 -5.158 -35.478 1.00 83.12 376 LEU A N 1
ATOM 2971 C CA . LEU A 1 376 ? 12.336 -4.633 -34.684 1.00 83.12 376 LEU A CA 1
ATOM 2972 C C . LEU A 1 376 ? 12.045 -3.147 -34.930 1.00 83.12 376 LEU A C 1
ATOM 2974 O O . LEU A 1 376 ? 10.919 -2.718 -34.702 1.00 83.12 376 LEU A O 1
ATOM 2978 N N . ASP A 1 377 ? 13.005 -2.376 -35.451 1.00 80.88 377 ASP A N 1
ATOM 2979 C CA . ASP A 1 377 ? 12.766 -0.991 -35.888 1.00 80.88 377 ASP A CA 1
ATOM 2980 C C . ASP A 1 377 ? 11.735 -0.903 -37.043 1.00 80.88 377 ASP A C 1
ATOM 2982 O O . ASP A 1 377 ? 11.232 0.182 -37.339 1.00 80.88 377 ASP A O 1
ATOM 2986 N N . LYS A 1 378 ? 11.390 -2.023 -37.702 1.00 81.38 378 LYS A N 1
ATOM 2987 C CA . LYS A 1 378 ? 10.335 -2.078 -38.724 1.00 81.38 378 LYS A CA 1
ATOM 2988 C C . LYS A 1 378 ? 9.003 -2.583 -38.134 1.00 81.38 378 LYS A C 1
ATOM 2990 O O . LYS A 1 378 ? 8.950 -3.725 -37.673 1.00 81.38 378 LYS A O 1
ATOM 2995 N N . PRO A 1 379 ? 7.895 -1.822 -38.236 1.00 80.56 379 PRO A N 1
ATOM 2996 C CA . PRO A 1 379 ? 6.612 -2.193 -37.626 1.00 80.56 379 PRO A CA 1
ATOM 2997 C C . PRO A 1 379 ? 5.994 -3.472 -38.218 1.00 80.56 379 PRO A C 1
ATOM 2999 O O . PRO A 1 379 ? 5.327 -4.224 -37.514 1.00 80.56 379 PRO A O 1
ATOM 3002 N N . GLU A 1 380 ? 6.268 -3.771 -39.491 1.00 84.12 380 GLU A N 1
ATOM 3003 C CA . GLU A 1 380 ? 5.818 -4.990 -40.187 1.00 84.12 380 GLU A CA 1
ATOM 3004 C C . GLU A 1 380 ? 6.317 -6.298 -39.545 1.00 84.12 380 GLU A C 1
ATOM 3006 O O . GLU A 1 380 ? 5.691 -7.343 -39.707 1.00 84.12 380 GLU A O 1
ATOM 3011 N N . ASN A 1 381 ? 7.403 -6.238 -38.769 1.00 85.12 381 ASN A N 1
ATOM 3012 C CA . ASN A 1 381 ? 8.005 -7.398 -38.112 1.00 85.12 381 ASN A CA 1
ATOM 3013 C C . ASN A 1 381 ? 7.453 -7.662 -36.699 1.00 85.12 381 ASN A C 1
ATOM 3015 O O . ASN A 1 381 ? 7.769 -8.693 -36.101 1.00 85.12 381 ASN A O 1
ATOM 3019 N N . VAL A 1 382 ? 6.633 -6.758 -36.149 1.00 84.94 382 VAL A N 1
ATOM 3020 C CA . VAL A 1 382 ? 6.103 -6.864 -34.778 1.00 84.94 382 VAL A CA 1
ATOM 3021 C C . VAL A 1 382 ? 5.265 -8.136 -34.559 1.00 84.94 382 VAL A C 1
ATOM 3023 O O . VAL A 1 382 ? 5.517 -8.820 -33.565 1.00 84.94 382 VAL A O 1
ATOM 3026 N N . PRO A 1 383 ? 4.339 -8.541 -35.457 1.00 87.00 383 PRO A N 1
ATOM 3027 C CA . PRO A 1 383 ? 3.549 -9.762 -35.258 1.00 87.00 383 PRO A CA 1
ATOM 3028 C C . PRO A 1 383 ? 4.405 -11.033 -35.175 1.00 87.00 383 PRO A C 1
ATOM 3030 O O . PRO A 1 383 ? 4.167 -11.904 -34.339 1.00 87.00 383 PRO A O 1
ATOM 3033 N N . GLU A 1 384 ? 5.443 -11.130 -36.008 1.00 85.50 384 GLU A N 1
ATOM 3034 C CA . GLU A 1 384 ? 6.353 -12.279 -36.017 1.00 85.50 384 GLU A CA 1
ATOM 3035 C C . GLU A 1 384 ? 7.266 -12.284 -34.779 1.00 85.50 384 GLU A C 1
ATOM 3037 O O . GLU A 1 384 ? 7.520 -13.337 -34.192 1.00 85.50 384 GLU A O 1
ATOM 3042 N N . ALA A 1 385 ? 7.685 -11.105 -34.306 1.00 86.00 385 ALA A N 1
ATOM 3043 C CA . ALA A 1 385 ? 8.401 -10.966 -33.041 1.00 86.00 385 ALA A CA 1
ATOM 3044 C C . ALA A 1 385 ? 7.550 -11.386 -31.828 1.00 86.00 385 ALA A C 1
ATOM 3046 O O . ALA A 1 385 ? 8.073 -12.011 -30.905 1.00 86.00 385 ALA A O 1
ATOM 3047 N N . LEU A 1 386 ? 6.243 -11.097 -31.837 1.00 88.31 386 LEU A N 1
ATOM 3048 C CA . LEU A 1 386 ? 5.305 -11.543 -30.801 1.00 88.31 386 LEU A CA 1
ATOM 3049 C C . LEU A 1 386 ? 5.117 -13.065 -30.813 1.00 88.31 386 LEU A C 1
ATOM 3051 O O . LEU A 1 386 ? 5.147 -13.691 -29.752 1.00 88.31 386 LEU A O 1
ATOM 3055 N N . ALA A 1 387 ? 5.002 -13.676 -31.996 1.00 87.38 387 ALA A N 1
ATOM 3056 C CA . ALA A 1 387 ? 4.947 -15.131 -32.135 1.00 87.38 387 ALA A CA 1
ATOM 3057 C C . ALA A 1 387 ? 6.234 -15.804 -31.621 1.00 87.38 387 ALA A C 1
ATOM 3059 O O . ALA A 1 387 ? 6.177 -16.793 -30.890 1.00 87.38 387 ALA A O 1
ATOM 3060 N N . MET A 1 388 ? 7.399 -15.227 -31.935 1.00 85.62 388 MET A N 1
ATOM 3061 C CA . MET A 1 388 ? 8.691 -15.692 -31.428 1.00 85.62 388 MET A CA 1
ATOM 3062 C C . MET A 1 388 ? 8.796 -15.561 -29.904 1.00 85.62 388 MET A C 1
ATOM 3064 O O . MET A 1 388 ? 9.258 -16.484 -29.234 1.00 85.62 388 MET A O 1
ATOM 3068 N N . LEU A 1 389 ? 8.350 -14.433 -29.343 1.00 89.19 389 LEU A N 1
ATOM 3069 C CA . LEU A 1 389 ? 8.322 -14.202 -27.899 1.00 89.19 389 LEU A CA 1
ATOM 3070 C C . LEU A 1 389 ? 7.479 -15.267 -27.194 1.00 89.19 389 LEU A C 1
ATOM 3072 O O . LEU A 1 389 ? 7.946 -15.871 -26.227 1.00 89.19 389 LEU A O 1
ATOM 3076 N N . LYS A 1 390 ? 6.273 -15.528 -27.709 1.00 90.56 390 LYS A N 1
ATOM 3077 C CA . LYS A 1 390 ? 5.372 -16.572 -27.210 1.00 90.56 390 LYS A CA 1
ATOM 3078 C C . LYS A 1 390 ? 6.043 -17.947 -27.232 1.00 90.56 390 LYS A C 1
ATOM 3080 O O . LYS A 1 390 ? 6.137 -18.588 -26.188 1.00 90.56 390 LYS A O 1
ATOM 3085 N N . ALA A 1 391 ? 6.620 -18.339 -28.368 1.00 87.38 391 ALA A N 1
ATOM 3086 C CA . ALA A 1 391 ? 7.319 -19.616 -28.506 1.00 87.38 391 ALA A CA 1
ATOM 3087 C C . ALA A 1 391 ? 8.494 -19.762 -27.517 1.00 87.38 391 ALA A C 1
ATOM 3089 O O . ALA A 1 391 ? 8.666 -20.811 -26.901 1.00 87.38 391 ALA A O 1
ATOM 3090 N N . LEU A 1 392 ? 9.293 -18.710 -27.300 1.00 84.69 392 LEU A N 1
ATOM 3091 C CA . LEU A 1 392 ? 10.405 -18.748 -26.339 1.00 84.69 392 LEU A CA 1
ATOM 3092 C C . LEU A 1 392 ? 9.932 -18.912 -24.888 1.00 84.69 392 LEU A C 1
ATOM 3094 O O . LEU A 1 392 ? 10.595 -19.593 -24.102 1.00 84.69 392 LEU A O 1
ATOM 3098 N N . VAL A 1 393 ? 8.799 -18.310 -24.518 1.00 86.38 393 VAL A N 1
ATOM 3099 C CA . VAL A 1 393 ? 8.210 -18.492 -23.183 1.00 86.38 393 VAL A CA 1
ATOM 3100 C C . VAL A 1 393 ? 7.639 -19.902 -23.022 1.00 86.38 393 VAL A C 1
ATOM 3102 O O . VAL A 1 393 ? 7.870 -20.517 -21.980 1.00 86.38 393 VAL A O 1
ATOM 3105 N N . GLU A 1 394 ? 6.966 -20.438 -24.043 1.00 87.38 394 GLU A N 1
ATOM 3106 C CA . GLU A 1 394 ? 6.452 -21.818 -24.064 1.00 87.38 394 GLU A CA 1
ATOM 3107 C C . GLU A 1 394 ? 7.580 -22.858 -23.959 1.00 87.38 394 GLU A C 1
ATOM 3109 O O . GLU A 1 394 ? 7.439 -23.860 -23.262 1.00 87.38 394 GLU A O 1
ATOM 3114 N N . LEU A 1 395 ? 8.749 -22.571 -24.541 1.00 86.00 395 LEU A N 1
ATOM 3115 C CA . LEU A 1 395 ? 9.976 -23.365 -24.386 1.00 86.00 395 LEU A CA 1
ATOM 3116 C C . LEU A 1 395 ? 10.658 -23.204 -23.011 1.00 86.00 395 LEU A C 1
ATOM 3118 O O . LEU A 1 395 ? 11.764 -23.709 -22.807 1.00 86.00 395 LEU A O 1
ATOM 3122 N N . GLY A 1 396 ? 10.050 -22.476 -22.069 1.00 81.88 396 GLY A N 1
ATOM 3123 C CA . GLY A 1 396 ? 10.588 -22.258 -20.725 1.00 81.88 396 GLY A CA 1
ATOM 3124 C C . GLY A 1 396 ? 11.771 -21.287 -20.673 1.00 81.88 396 GLY A C 1
ATOM 3125 O O . GLY A 1 396 ? 12.551 -21.321 -19.722 1.00 81.88 396 GLY A O 1
ATOM 3126 N N . ARG A 1 397 ? 11.928 -20.406 -21.673 1.00 82.38 397 ARG A N 1
ATOM 3127 C CA . ARG A 1 397 ? 13.049 -19.452 -21.788 1.00 82.38 397 ARG A CA 1
ATOM 3128 C C . ARG A 1 397 ? 12.600 -17.980 -21.708 1.00 82.38 397 ARG A C 1
ATOM 3130 O O . ARG A 1 397 ? 12.892 -17.196 -22.615 1.00 82.38 397 ARG A O 1
ATOM 3137 N N . PRO A 1 398 ? 11.968 -17.532 -20.605 1.00 81.56 398 PRO A N 1
ATOM 3138 C CA . PRO A 1 398 ? 11.438 -16.170 -20.492 1.00 81.56 398 PRO A CA 1
ATOM 3139 C C . PRO A 1 398 ? 12.525 -15.080 -20.502 1.00 81.56 398 PRO A C 1
ATOM 3141 O O . PRO A 1 398 ? 12.271 -13.974 -20.964 1.00 81.56 398 PRO A O 1
ATOM 3144 N N . ARG A 1 399 ? 13.761 -15.384 -20.074 1.00 78.62 399 ARG A N 1
ATOM 3145 C CA . ARG A 1 399 ? 14.897 -14.445 -20.184 1.00 78.62 399 ARG A CA 1
ATOM 3146 C C . ARG A 1 399 ? 15.325 -14.197 -21.631 1.00 78.62 399 ARG A C 1
ATOM 3148 O O . ARG A 1 399 ? 15.662 -13.072 -21.976 1.00 78.62 399 ARG A O 1
ATOM 3155 N N . ALA A 1 400 ? 15.275 -15.220 -22.488 1.00 78.69 400 ALA A N 1
ATOM 3156 C CA . ALA A 1 400 ? 15.528 -15.045 -23.918 1.00 78.69 400 ALA A CA 1
ATOM 3157 C C . ALA A 1 400 ? 14.407 -14.213 -24.555 1.00 78.69 400 ALA A C 1
ATOM 3159 O O . ALA A 1 400 ? 14.681 -13.285 -25.306 1.00 78.69 400 ALA A O 1
ATOM 3160 N N . ALA A 1 401 ? 13.154 -14.463 -24.175 1.00 83.19 401 ALA A N 1
ATOM 3161 C CA . ALA A 1 401 ? 12.013 -13.652 -24.590 1.00 83.19 401 ALA A CA 1
ATOM 3162 C C . ALA A 1 401 ? 12.143 -12.170 -24.161 1.00 83.19 401 ALA A C 1
ATOM 3164 O O . ALA A 1 401 ? 11.837 -11.273 -24.945 1.00 83.19 401 ALA A O 1
ATOM 3165 N N . ALA A 1 402 ? 12.677 -11.896 -22.963 1.00 83.25 402 ALA A N 1
ATOM 3166 C CA . ALA A 1 402 ? 12.937 -10.537 -22.475 1.00 83.25 402 ALA A CA 1
ATOM 3167 C C . ALA A 1 402 ? 13.913 -9.745 -23.368 1.00 83.25 402 ALA A C 1
ATOM 3169 O O . ALA A 1 402 ? 13.809 -8.522 -23.458 1.00 83.25 402 ALA A O 1
ATOM 3170 N N . THR A 1 403 ? 14.829 -10.418 -24.078 1.00 80.56 403 THR A N 1
ATOM 3171 C CA . THR A 1 403 ? 15.766 -9.746 -25.000 1.00 80.56 403 THR A CA 1
ATOM 3172 C C . THR A 1 403 ? 15.051 -9.058 -26.161 1.00 80.56 403 THR A C 1
ATOM 3174 O O . THR A 1 403 ? 15.454 -7.971 -26.562 1.00 80.56 403 THR A O 1
ATOM 3177 N N . ILE A 1 404 ? 13.933 -9.618 -26.632 1.00 85.06 404 ILE A N 1
ATOM 3178 C CA . ILE A 1 404 ? 13.100 -9.022 -27.688 1.00 85.06 404 ILE A CA 1
ATOM 3179 C C . ILE A 1 404 ? 12.531 -7.678 -27.214 1.00 85.06 404 ILE A C 1
ATOM 3181 O O . ILE A 1 404 ? 12.537 -6.694 -27.953 1.00 85.06 404 ILE A O 1
ATOM 3185 N N . ILE A 1 405 ? 12.106 -7.613 -25.949 1.00 86.62 405 ILE A N 1
ATOM 3186 C CA . ILE A 1 405 ? 11.625 -6.382 -25.307 1.00 86.62 405 ILE A CA 1
ATOM 3187 C C . ILE A 1 405 ? 12.777 -5.380 -25.151 1.00 86.62 405 ILE A C 1
ATOM 3189 O O . ILE A 1 405 ? 12.643 -4.216 -25.521 1.00 86.62 405 ILE A O 1
ATOM 3193 N N . ASN A 1 406 ? 13.939 -5.833 -24.673 1.00 83.25 406 ASN A N 1
ATOM 3194 C CA . ASN A 1 406 ? 15.123 -4.988 -24.489 1.00 83.25 406 ASN A CA 1
ATOM 3195 C C . ASN A 1 406 ? 15.662 -4.381 -25.795 1.00 83.25 406 ASN A C 1
ATOM 3197 O O . ASN A 1 406 ? 16.209 -3.275 -25.764 1.00 83.25 406 ASN A O 1
ATOM 3201 N N . CYS A 1 407 ? 15.493 -5.079 -26.921 1.00 81.81 407 CYS A N 1
ATOM 3202 C CA . CYS A 1 407 ? 15.958 -4.656 -28.241 1.00 81.81 407 CYS A CA 1
ATOM 3203 C C . CYS A 1 407 ? 14.995 -3.722 -28.990 1.00 81.81 407 CYS A C 1
ATOM 3205 O O . CYS A 1 407 ? 15.418 -3.149 -29.990 1.00 81.81 407 CYS A O 1
ATOM 3207 N N . GLY A 1 408 ? 13.750 -3.525 -28.537 1.00 80.94 408 GLY A N 1
ATOM 3208 C CA . GLY A 1 408 ? 12.857 -2.533 -29.156 1.00 80.94 408 GLY A CA 1
ATOM 3209 C C . GLY A 1 408 ? 11.369 -2.868 -29.196 1.00 80.94 408 GLY A C 1
ATOM 3210 O O . GLY A 1 408 ? 10.583 -2.000 -29.565 1.00 80.94 408 GLY A O 1
ATOM 3211 N N . LEU A 1 409 ? 10.947 -4.080 -28.819 1.00 86.12 409 LEU A N 1
ATOM 3212 C CA . LEU A 1 409 ? 9.522 -4.418 -28.820 1.00 86.12 409 LEU A CA 1
ATOM 3213 C C . LEU A 1 409 ? 8.778 -3.642 -27.719 1.00 86.12 409 LEU A C 1
ATOM 3215 O O . LEU A 1 409 ? 9.045 -3.827 -26.528 1.00 86.12 409 LEU A O 1
ATOM 3219 N N . ASN A 1 410 ? 7.788 -2.832 -28.107 1.00 86.81 410 ASN A N 1
ATOM 3220 C CA . ASN A 1 410 ? 6.904 -2.155 -27.161 1.00 86.81 410 ASN A CA 1
ATOM 3221 C C . ASN A 1 410 ? 5.890 -3.140 -26.560 1.00 86.81 410 ASN A C 1
ATOM 3223 O O . ASN A 1 410 ? 4.751 -3.264 -27.011 1.00 86.81 410 ASN A O 1
ATOM 3227 N N . ALA A 1 411 ? 6.315 -3.845 -25.512 1.00 86.19 411 ALA A N 1
ATOM 3228 C CA . ALA A 1 411 ? 5.482 -4.836 -24.843 1.00 86.19 411 ALA A CA 1
ATOM 3229 C C . ALA A 1 411 ? 4.172 -4.239 -24.293 1.00 86.19 411 ALA A C 1
ATOM 3231 O O . ALA A 1 411 ? 3.167 -4.944 -24.232 1.00 86.19 411 ALA A O 1
ATOM 3232 N N . ALA A 1 412 ? 4.171 -2.970 -23.856 1.00 87.06 412 ALA A N 1
ATOM 3233 C CA . ALA A 1 412 ? 3.006 -2.343 -23.226 1.00 87.06 412 ALA A CA 1
ATOM 3234 C C . ALA A 1 412 ? 1.891 -2.085 -24.241 1.00 87.06 412 ALA A C 1
ATOM 3236 O O . ALA A 1 412 ? 0.732 -2.391 -23.964 1.00 87.06 412 ALA A O 1
ATOM 3237 N N . GLU A 1 413 ? 2.235 -1.564 -25.419 1.00 88.00 413 GLU A N 1
ATOM 3238 C CA . GLU A 1 413 ? 1.285 -1.407 -26.525 1.00 88.00 413 GLU A CA 1
ATOM 3239 C C . GLU A 1 413 ? 0.807 -2.762 -27.040 1.00 88.00 413 GLU A C 1
ATOM 3241 O O . GLU A 1 413 ? -0.401 -2.979 -27.106 1.00 88.00 413 GLU A O 1
ATOM 3246 N N . ALA A 1 414 ? 1.723 -3.711 -27.259 1.00 87.38 414 ALA A N 1
ATOM 3247 C CA . ALA A 1 414 ? 1.364 -5.058 -27.697 1.00 87.38 414 ALA A CA 1
ATOM 3248 C C . ALA A 1 414 ? 0.392 -5.751 -26.725 1.00 87.38 414 ALA A C 1
ATOM 3250 O O . ALA A 1 414 ? -0.570 -6.390 -27.153 1.00 87.38 414 ALA A O 1
ATOM 3251 N N . LEU A 1 415 ? 0.588 -5.595 -25.409 1.00 89.88 415 LEU A N 1
ATOM 3252 C CA . LEU A 1 415 ? -0.326 -6.146 -24.407 1.00 89.88 415 LEU A CA 1
ATOM 3253 C C . LEU A 1 415 ? -1.707 -5.476 -24.469 1.00 89.88 4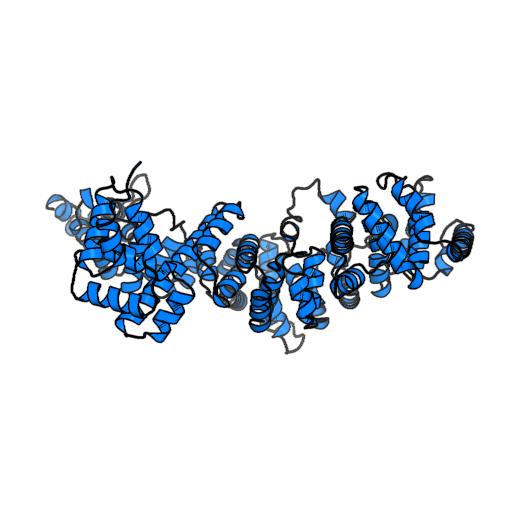15 LEU A C 1
ATOM 3255 O O . LEU A 1 415 ? -2.725 -6.164 -24.408 1.00 89.88 415 LEU A O 1
ATOM 3259 N N . LYS A 1 416 ? -1.759 -4.145 -24.612 1.00 88.94 416 LYS A N 1
ATOM 3260 C CA . LYS A 1 416 ? -3.027 -3.407 -24.745 1.00 88.94 416 LYS A CA 1
ATOM 3261 C C . LYS A 1 416 ? -3.788 -3.849 -25.991 1.00 88.94 416 LYS A C 1
ATOM 3263 O O . LYS A 1 416 ? -4.990 -4.087 -25.899 1.00 88.94 416 LYS A O 1
ATOM 3268 N N . GLU A 1 417 ? -3.108 -3.987 -27.125 1.00 88.25 417 GLU A N 1
ATOM 3269 C CA . GLU A 1 417 ? -3.707 -4.445 -28.382 1.00 88.25 417 GLU A CA 1
ATOM 3270 C C . GLU A 1 417 ? -4.246 -5.871 -28.253 1.00 88.25 417 GLU A C 1
ATOM 3272 O O . GLU A 1 417 ? -5.413 -6.105 -28.556 1.00 88.25 417 GLU A O 1
ATOM 3277 N N . THR A 1 418 ? -3.451 -6.785 -27.687 1.00 88.19 418 THR A N 1
ATOM 3278 C CA . THR A 1 418 ? -3.834 -8.194 -27.484 1.00 88.19 418 THR A CA 1
ATOM 3279 C C . THR A 1 418 ? -5.110 -8.337 -26.643 1.00 88.19 418 THR A C 1
ATOM 3281 O O . THR A 1 418 ? -5.939 -9.201 -26.918 1.00 88.19 418 THR A O 1
ATOM 3284 N N . VAL A 1 419 ? -5.300 -7.482 -25.630 1.00 88.81 419 VAL A N 1
ATOM 3285 C CA . VAL A 1 419 ? -6.472 -7.526 -24.732 1.00 88.81 419 VAL A CA 1
ATOM 3286 C C . VAL A 1 419 ? -7.677 -6.742 -25.276 1.00 88.81 419 VAL A C 1
ATOM 3288 O O . VAL A 1 419 ? -8.821 -7.021 -24.909 1.00 88.81 419 VAL A O 1
ATOM 3291 N N . SER A 1 420 ? -7.453 -5.764 -26.157 1.00 87.50 420 SER A N 1
ATOM 3292 C CA . SER A 1 420 ? -8.522 -4.894 -26.670 1.00 87.50 420 SER A CA 1
ATOM 3293 C C . SER A 1 420 ? -9.468 -5.605 -27.644 1.00 87.50 420 SER A C 1
ATOM 3295 O O . SER A 1 420 ? -10.625 -5.202 -27.763 1.00 87.50 420 SER A O 1
ATOM 3297 N N . VAL A 1 421 ? -9.017 -6.681 -28.297 1.00 88.56 421 VAL A N 1
ATOM 3298 C CA . VAL A 1 421 ? -9.812 -7.467 -29.256 1.00 88.56 421 VAL A CA 1
ATOM 3299 C C . VAL A 1 421 ? -11.028 -8.128 -28.577 1.00 88.56 421 VAL A C 1
ATOM 3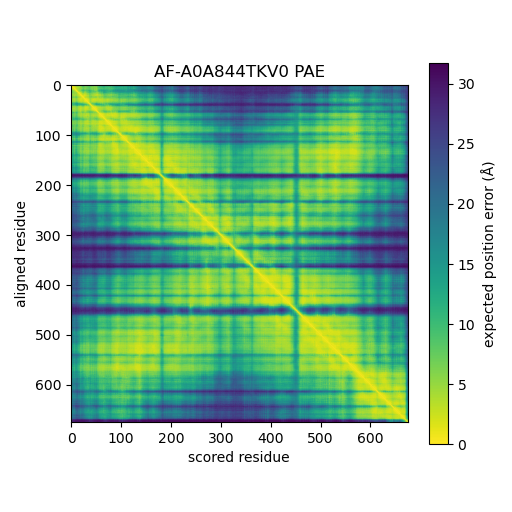301 O O . VAL A 1 421 ? -11.066 -8.326 -27.357 1.00 88.56 421 VAL A O 1
ATOM 3304 N N . THR A 1 422 ? -12.072 -8.431 -29.358 1.00 78.56 422 THR A N 1
ATOM 3305 C CA . THR A 1 422 ? -13.290 -9.126 -28.897 1.00 78.56 422 THR A CA 1
ATOM 3306 C C . THR A 1 422 ? -12.969 -10.457 -28.222 1.00 78.56 422 THR A C 1
ATOM 3308 O O . THR A 1 422 ? -13.477 -10.709 -27.133 1.00 78.56 422 THR A O 1
ATOM 3311 N N . GLU A 1 423 ? -12.063 -11.235 -28.816 1.00 84.62 423 GLU A N 1
ATOM 3312 C CA . GLU A 1 423 ? -11.493 -12.467 -28.264 1.00 84.62 423 GLU A CA 1
ATOM 3313 C C . GLU A 1 423 ? -9.986 -12.274 -28.012 1.00 84.62 423 GLU A C 1
ATOM 3315 O O . GLU A 1 423 ? -9.191 -12.332 -28.952 1.00 84.62 423 GLU A O 1
ATOM 3320 N N . PRO A 1 424 ? -9.572 -11.988 -26.763 1.00 87.81 424 PRO A N 1
ATOM 3321 C CA . PRO A 1 424 ? -8.164 -11.787 -26.426 1.00 87.81 424 PRO A CA 1
ATOM 3322 C C . PRO A 1 424 ? -7.328 -13.070 -26.522 1.00 87.81 424 PRO A C 1
ATOM 3324 O O . PRO A 1 424 ? -7.725 -14.108 -25.986 1.00 87.81 424 PRO A O 1
ATOM 3327 N N . ASP A 1 425 ? -6.113 -12.984 -27.078 1.00 89.06 425 ASP A N 1
ATOM 3328 C CA . ASP A 1 425 ? -5.114 -14.054 -26.931 1.00 89.06 425 ASP A CA 1
ATOM 3329 C C . ASP A 1 425 ? -4.452 -13.970 -25.544 1.00 89.06 425 ASP A C 1
ATOM 3331 O O . ASP A 1 425 ? -3.398 -13.359 -25.344 1.00 89.06 425 ASP A O 1
ATOM 3335 N N . TRP A 1 426 ? -5.075 -14.626 -24.564 1.00 89.44 426 TRP A N 1
ATOM 3336 C CA . TRP A 1 426 ? -4.562 -14.694 -23.193 1.00 89.44 426 TRP A CA 1
ATOM 3337 C C . TRP A 1 426 ? -3.198 -15.380 -23.082 1.00 89.44 426 TRP A C 1
ATOM 3339 O O . TRP A 1 426 ? -2.421 -15.048 -22.192 1.00 89.44 426 TRP A O 1
ATOM 3349 N N . THR A 1 427 ? -2.876 -16.304 -23.989 1.00 90.38 427 THR A N 1
ATOM 3350 C CA . THR A 1 427 ? -1.592 -17.020 -23.953 1.00 90.38 427 THR A CA 1
ATOM 3351 C C . THR A 1 427 ? -0.434 -16.121 -24.384 1.00 90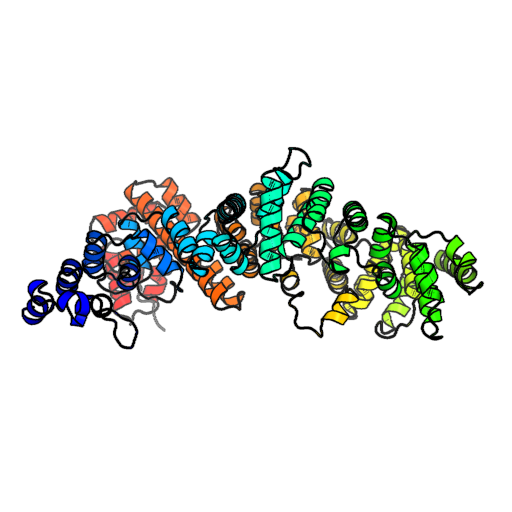.38 427 THR A C 1
ATOM 3353 O O . THR A 1 427 ? 0.641 -16.150 -23.777 1.00 90.38 427 THR A O 1
ATOM 3356 N N . LEU A 1 428 ? -0.662 -15.258 -25.380 1.00 89.75 428 LEU A N 1
ATOM 3357 C CA . LEU A 1 428 ? 0.292 -14.220 -25.762 1.00 89.75 428 LEU A CA 1
ATOM 3358 C C . LEU A 1 428 ? 0.423 -13.155 -24.665 1.00 89.75 428 LEU A C 1
ATOM 3360 O O . LEU A 1 428 ? 1.542 -12.758 -24.339 1.00 89.75 428 LEU A O 1
ATOM 3364 N N . ALA A 1 429 ? -0.690 -12.736 -24.056 1.00 89.19 429 ALA A N 1
ATOM 3365 C CA . ALA A 1 429 ? -0.684 -11.769 -22.959 1.00 89.19 429 ALA A CA 1
ATOM 3366 C C . ALA A 1 429 ? 0.136 -12.264 -21.749 1.00 89.19 429 ALA A C 1
ATOM 3368 O O . ALA A 1 429 ? 1.015 -11.546 -21.266 1.00 89.19 429 ALA A O 1
ATOM 3369 N N . ASP A 1 430 ? -0.071 -13.512 -21.314 1.00 88.31 430 ASP A N 1
ATOM 3370 C CA . ASP A 1 430 ? 0.715 -14.136 -20.240 1.00 88.31 430 ASP A CA 1
ATOM 3371 C C . ASP A 1 430 ? 2.200 -14.252 -20.611 1.00 88.31 430 ASP A C 1
ATOM 3373 O O . ASP A 1 430 ? 3.081 -14.031 -19.774 1.00 88.31 430 ASP A O 1
ATOM 3377 N N . SER A 1 431 ? 2.498 -14.560 -21.877 1.00 88.75 431 SER A N 1
ATOM 3378 C CA . SER A 1 431 ? 3.874 -14.650 -22.373 1.00 88.75 431 SER A CA 1
ATOM 3379 C C . SER A 1 431 ? 4.582 -13.295 -22.350 1.00 88.75 431 SER A C 1
ATOM 3381 O O . SER A 1 431 ? 5.722 -13.210 -21.889 1.00 88.75 431 SER A O 1
ATOM 3383 N N . LEU A 1 432 ? 3.898 -12.223 -22.760 1.00 89.88 432 LEU A N 1
ATOM 3384 C CA . LEU A 1 432 ? 4.401 -10.849 -22.672 1.00 89.88 432 LEU A CA 1
ATOM 3385 C C . LEU A 1 432 ? 4.700 -10.453 -21.225 1.00 89.88 432 LEU A C 1
ATOM 3387 O O . LEU A 1 432 ? 5.774 -9.921 -20.945 1.00 89.88 432 LEU A O 1
ATOM 3391 N N . VAL A 1 433 ? 3.792 -10.763 -20.294 1.00 87.56 433 VAL A N 1
ATOM 3392 C CA . VAL A 1 433 ? 3.984 -10.485 -18.864 1.00 87.56 433 VAL A CA 1
ATOM 3393 C C . VAL A 1 433 ? 5.183 -11.254 -18.304 1.00 87.56 433 VAL A C 1
ATOM 3395 O O . VAL A 1 433 ? 6.028 -10.667 -17.626 1.00 87.56 433 VAL A O 1
ATOM 3398 N N . ARG A 1 434 ? 5.309 -12.550 -18.614 1.00 85.44 434 ARG A N 1
ATOM 3399 C CA . ARG A 1 434 ? 6.442 -13.384 -18.171 1.00 85.44 434 ARG A CA 1
ATOM 3400 C C . ARG A 1 434 ? 7.774 -12.898 -18.735 1.00 85.44 434 ARG A C 1
ATOM 3402 O O . ARG A 1 434 ? 8.747 -12.833 -17.990 1.00 85.44 434 ARG A O 1
ATOM 3409 N N . ALA A 1 435 ? 7.820 -12.539 -20.016 1.00 85.50 435 ALA A N 1
ATOM 3410 C CA . ALA A 1 435 ? 9.018 -12.001 -20.653 1.00 85.50 435 ALA A CA 1
ATOM 3411 C C . ALA A 1 435 ? 9.414 -10.644 -20.048 1.00 85.50 435 ALA A C 1
ATOM 3413 O O . ALA A 1 435 ? 10.574 -10.444 -19.699 1.00 85.50 435 ALA A O 1
ATOM 3414 N N . ALA A 1 436 ? 8.455 -9.735 -19.852 1.00 85.06 436 ALA A N 1
ATOM 3415 C CA . ALA A 1 436 ? 8.716 -8.420 -19.270 1.00 85.06 436 ALA A CA 1
ATOM 3416 C C . ALA A 1 436 ? 9.200 -8.507 -17.812 1.00 85.06 436 ALA A C 1
ATOM 3418 O O . ALA A 1 436 ? 10.135 -7.804 -17.434 1.00 85.06 436 ALA A O 1
ATOM 3419 N N . ASN A 1 437 ? 8.608 -9.394 -17.005 1.00 81.00 437 ASN A N 1
ATOM 3420 C CA . ASN A 1 437 ? 9.003 -9.598 -15.607 1.00 81.00 437 ASN A CA 1
ATOM 3421 C C . ASN A 1 437 ? 10.314 -10.397 -15.457 1.00 81.00 437 ASN A C 1
ATOM 3423 O O . ASN A 1 437 ? 10.937 -10.346 -14.402 1.00 81.00 437 ASN A O 1
ATOM 3427 N N . ALA A 1 438 ? 10.755 -11.119 -16.494 1.00 79.50 438 ALA A N 1
ATOM 3428 C CA . ALA A 1 438 ? 12.046 -11.812 -16.514 1.00 79.50 438 ALA A CA 1
ATOM 3429 C C . ALA A 1 438 ? 13.230 -10.895 -16.870 1.00 79.50 438 ALA A C 1
ATOM 3431 O O . ALA A 1 438 ? 14.369 -11.366 -16.909 1.00 79.50 438 ALA A O 1
ATOM 3432 N N . ASN A 1 439 ? 12.969 -9.614 -17.141 1.00 78.12 439 ASN A N 1
ATOM 3433 C CA . ASN A 1 439 ? 13.999 -8.631 -17.428 1.00 78.12 439 ASN A CA 1
ATOM 3434 C C . ASN A 1 439 ? 14.794 -8.291 -16.157 1.00 78.12 439 ASN A C 1
ATOM 3436 O O . ASN A 1 439 ? 14.216 -7.832 -15.175 1.00 78.12 439 ASN A O 1
ATOM 3440 N N . THR A 1 440 ? 16.106 -8.512 -16.180 1.00 71.00 440 THR A N 1
ATOM 3441 C CA . THR A 1 440 ? 17.014 -8.272 -15.046 1.00 71.00 440 THR A CA 1
ATOM 3442 C C . THR A 1 440 ? 18.032 -7.210 -15.408 1.00 71.00 440 THR A C 1
ATOM 3444 O O . THR A 1 440 ? 18.584 -7.276 -16.507 1.00 71.00 440 THR A O 1
ATOM 3447 N N . TYR A 1 441 ? 18.317 -6.295 -14.484 1.00 70.88 441 TYR A N 1
ATOM 3448 C CA . TYR A 1 441 ? 19.345 -5.275 -14.684 1.00 70.88 441 TYR A CA 1
ATOM 3449 C C . TYR A 1 441 ? 20.698 -5.714 -14.098 1.00 70.88 441 TYR A C 1
ATOM 3451 O O . TYR A 1 441 ? 20.743 -6.535 -13.178 1.00 70.88 441 TYR A O 1
ATOM 3459 N N . PRO A 1 442 ? 21.823 -5.220 -14.637 1.00 64.25 442 PRO A N 1
ATOM 3460 C CA . PRO A 1 442 ? 23.154 -5.719 -14.272 1.00 64.25 442 PRO A CA 1
ATOM 3461 C C . PRO A 1 442 ? 23.564 -5.418 -12.818 1.00 64.25 442 PRO A C 1
ATOM 3463 O O . PRO A 1 442 ? 24.210 -6.237 -12.161 1.00 64.25 442 PRO A O 1
ATOM 3466 N N . ASP A 1 443 ? 23.110 -4.289 -12.284 1.00 66.19 443 ASP A N 1
ATOM 3467 C CA . ASP A 1 443 ? 23.318 -3.843 -10.906 1.00 66.19 443 ASP A CA 1
ATOM 3468 C C . ASP A 1 443 ? 22.589 -4.717 -9.867 1.00 66.19 443 ASP A C 1
ATOM 3470 O O . ASP A 1 443 ? 23.054 -4.867 -8.736 1.00 66.19 443 ASP A O 1
ATOM 3474 N N . GLU A 1 444 ? 21.501 -5.384 -10.258 1.00 60.69 444 GLU A N 1
ATOM 3475 C CA . GLU A 1 444 ? 20.789 -6.359 -9.419 1.00 60.69 444 GLU A CA 1
ATOM 3476 C C . GLU A 1 444 ? 21.602 -7.640 -9.196 1.00 60.69 444 GLU A C 1
ATOM 3478 O O . GLU A 1 444 ? 21.474 -8.294 -8.162 1.00 60.69 444 GLU A O 1
ATOM 3483 N N . VAL A 1 445 ? 22.446 -8.023 -10.159 1.00 53.94 445 VAL A N 1
ATOM 3484 C CA . VAL A 1 445 ? 23.262 -9.244 -10.070 1.00 53.94 445 VAL A CA 1
ATOM 3485 C C . VAL A 1 445 ? 24.412 -9.054 -9.080 1.00 53.94 445 VAL A C 1
ATOM 3487 O O . VAL A 1 445 ? 24.735 -9.979 -8.335 1.00 53.94 445 VAL A O 1
ATOM 3490 N N . ASN A 1 446 ? 24.980 -7.847 -9.026 1.00 46.16 446 ASN A N 1
ATOM 3491 C CA . ASN A 1 446 ? 26.093 -7.505 -8.138 1.00 46.16 446 ASN A CA 1
ATOM 3492 C C . ASN A 1 446 ? 25.652 -7.318 -6.673 1.00 46.16 446 ASN A C 1
ATOM 3494 O O . ASN A 1 446 ? 26.410 -7.646 -5.762 1.00 46.16 446 ASN A O 1
ATOM 3498 N N . ASN A 1 447 ? 24.415 -6.868 -6.436 1.00 45.53 447 ASN A N 1
ATOM 3499 C CA . ASN A 1 447 ? 23.900 -6.593 -5.089 1.00 45.53 447 ASN A CA 1
ATOM 3500 C C . ASN A 1 447 ? 23.278 -7.806 -4.373 1.00 45.53 447 ASN A C 1
ATOM 3502 O O . ASN A 1 447 ? 23.065 -7.743 -3.168 1.00 45.53 447 ASN A O 1
ATOM 3506 N N . ARG A 1 448 ? 23.068 -8.950 -5.043 1.00 43.06 448 ARG A N 1
ATOM 3507 C CA . ARG A 1 448 ? 22.542 -10.184 -4.405 1.00 43.06 448 ARG A CA 1
ATOM 3508 C C . ARG A 1 448 ? 23.427 -10.764 -3.290 1.00 43.06 448 ARG A C 1
ATOM 3510 O O . ARG A 1 448 ? 22.970 -11.630 -2.550 1.00 43.06 448 ARG A O 1
ATOM 3517 N N . GLY A 1 449 ? 24.684 -10.324 -3.177 1.00 35.34 449 GLY A N 1
ATOM 3518 C CA . GLY A 1 449 ? 25.625 -10.751 -2.133 1.00 35.34 449 GLY A CA 1
ATOM 3519 C C . GLY A 1 449 ? 25.619 -9.894 -0.860 1.00 35.34 449 GLY A C 1
ATOM 3520 O O . GLY A 1 449 ? 26.173 -10.319 0.151 1.00 35.34 449 GLY A O 1
ATOM 3521 N N . GLN A 1 450 ? 25.003 -8.710 -0.884 1.00 37.19 450 GLN A N 1
ATOM 3522 C CA . GLN A 1 450 ? 24.847 -7.848 0.287 1.00 37.19 450 GLN A CA 1
ATOM 3523 C C . GLN A 1 450 ? 23.364 -7.830 0.633 1.00 37.19 450 GLN A C 1
ATOM 3525 O O . GLN A 1 450 ? 22.552 -7.379 -0.162 1.00 37.19 450 GLN A O 1
ATOM 3530 N N . GLY A 1 451 ? 22.995 -8.355 1.803 1.00 36.38 451 GLY A N 1
ATOM 3531 C CA . GLY A 1 451 ? 21.613 -8.417 2.301 1.00 36.38 451 GLY A CA 1
ATOM 3532 C C . GLY A 1 451 ? 20.956 -7.055 2.578 1.00 36.38 451 GLY A C 1
ATOM 3533 O O . GLY A 1 451 ? 20.109 -6.958 3.466 1.00 36.38 451 GLY A O 1
ATOM 3534 N N . ASP A 1 452 ? 21.340 -6.010 1.851 1.00 34.09 452 ASP A N 1
ATOM 3535 C CA . ASP A 1 452 ? 20.689 -4.714 1.857 1.00 34.09 452 ASP A CA 1
ATOM 3536 C C . ASP A 1 452 ? 19.364 -4.866 1.110 1.00 34.09 452 ASP A C 1
ATOM 3538 O O . ASP A 1 452 ? 19.334 -5.170 -0.078 1.00 34.09 452 ASP A O 1
ATOM 3542 N N . GLY A 1 453 ? 18.260 -4.713 1.846 1.00 39.38 453 GLY A N 1
ATOM 3543 C CA . GLY A 1 453 ? 16.874 -4.995 1.450 1.00 39.38 453 GLY A CA 1
ATOM 3544 C C . GLY A 1 453 ? 16.291 -4.174 0.290 1.00 39.38 453 GLY A C 1
ATOM 3545 O O . GLY A 1 453 ? 15.174 -3.673 0.412 1.00 39.38 453 GLY A O 1
ATOM 3546 N N . PHE A 1 454 ? 17.010 -4.063 -0.827 1.00 39.75 454 PHE A N 1
ATOM 3547 C CA . PHE A 1 454 ? 16.585 -3.437 -2.079 1.00 39.75 454 PHE A CA 1
ATOM 3548 C C . PHE A 1 454 ? 15.424 -4.180 -2.765 1.00 39.75 454 PHE A C 1
ATOM 3550 O O . PHE A 1 454 ? 14.693 -3.563 -3.536 1.00 39.75 454 PHE A O 1
ATOM 3557 N N . ASP A 1 455 ? 15.183 -5.451 -2.428 1.00 44.19 455 ASP A N 1
ATOM 3558 C CA . ASP A 1 455 ? 14.098 -6.256 -3.008 1.00 44.19 455 ASP A CA 1
ATOM 3559 C C . ASP A 1 455 ? 12.716 -6.036 -2.355 1.00 44.19 455 ASP A C 1
ATOM 3561 O O . ASP A 1 455 ? 11.690 -6.287 -2.990 1.00 44.19 455 ASP A O 1
ATOM 3565 N N . ARG A 1 456 ? 12.628 -5.473 -1.139 1.00 43.66 456 ARG A N 1
ATOM 3566 C CA . ARG A 1 456 ? 11.361 -5.464 -0.369 1.00 43.66 456 ARG A CA 1
ATOM 3567 C C . ARG A 1 456 ? 10.202 -4.685 -1.005 1.00 43.66 456 ARG A C 1
ATOM 3569 O O . ARG A 1 456 ? 9.049 -4.956 -0.687 1.00 43.66 456 ARG A O 1
ATOM 3576 N N . TYR A 1 457 ? 10.465 -3.715 -1.884 1.00 42.25 457 TYR A N 1
ATOM 3577 C CA . TYR A 1 457 ? 9.401 -2.916 -2.520 1.00 42.25 457 TYR A CA 1
ATOM 3578 C C . TYR A 1 457 ? 8.955 -3.451 -3.889 1.00 42.25 457 TYR A C 1
ATOM 3580 O O . TYR A 1 457 ? 7.820 -3.194 -4.298 1.00 42.25 457 TYR A O 1
ATOM 3588 N N . ASP A 1 458 ? 9.796 -4.231 -4.577 1.00 51.62 458 ASP A N 1
ATOM 3589 C CA . ASP A 1 458 ? 9.409 -4.961 -5.793 1.00 51.62 458 ASP A CA 1
ATOM 3590 C C . ASP A 1 458 ? 8.859 -6.366 -5.497 1.00 51.62 458 ASP A C 1
ATOM 3592 O O . ASP A 1 458 ? 8.096 -6.892 -6.309 1.00 51.62 458 ASP A O 1
ATOM 3596 N N . GLU A 1 459 ? 9.149 -6.927 -4.314 1.00 53.31 459 GLU A N 1
ATOM 3597 C CA . GLU A 1 459 ? 8.613 -8.203 -3.802 1.00 53.31 459 GLU A CA 1
ATOM 3598 C C . GLU A 1 459 ? 7.078 -8.285 -3.839 1.00 53.31 459 GLU A C 1
ATOM 3600 O O . GLU A 1 459 ? 6.514 -9.366 -3.992 1.00 53.31 459 GLU A O 1
ATOM 3605 N N . PHE A 1 460 ? 6.381 -7.149 -3.752 1.00 58.72 460 PHE A N 1
ATOM 3606 C CA . PHE A 1 460 ? 4.917 -7.114 -3.751 1.00 58.72 460 PHE A CA 1
ATOM 3607 C C . PHE A 1 460 ? 4.302 -6.818 -5.121 1.00 58.72 460 PHE A C 1
ATOM 3609 O O . PHE A 1 460 ? 3.087 -6.687 -5.217 1.00 58.72 460 PHE A O 1
ATOM 3616 N N . GLY A 1 461 ? 5.099 -6.712 -6.190 1.00 63.56 461 GLY A N 1
ATOM 3617 C CA . GLY A 1 461 ? 4.585 -6.603 -7.558 1.00 63.56 461 GLY A CA 1
ATOM 3618 C C . GLY A 1 461 ? 4.092 -5.213 -7.969 1.00 63.56 461 GLY A C 1
ATOM 3619 O O . GLY A 1 461 ? 3.415 -5.084 -8.989 1.00 63.56 461 GLY A O 1
ATOM 3620 N N . ARG A 1 462 ? 4.440 -4.142 -7.244 1.00 70.06 462 ARG A N 1
ATOM 3621 C CA . ARG A 1 462 ? 4.019 -2.774 -7.603 1.00 70.06 462 ARG A CA 1
ATOM 3622 C C . ARG A 1 462 ? 4.419 -2.372 -9.010 1.00 70.06 462 ARG A C 1
ATOM 3624 O O . ARG A 1 462 ? 3.633 -1.790 -9.756 1.00 70.06 462 ARG A O 1
ATOM 3631 N N . HIS A 1 463 ? 5.675 -2.639 -9.349 1.00 68.12 463 HIS A N 1
ATOM 3632 C CA . HIS A 1 463 ? 6.238 -2.306 -10.648 1.00 68.12 463 HIS A CA 1
ATOM 3633 C C . HIS A 1 463 ? 6.190 -3.486 -11.613 1.00 68.12 463 HIS A C 1
ATOM 3635 O O . HIS A 1 463 ? 6.792 -3.389 -12.687 1.00 68.12 463 HIS A O 1
ATOM 3641 N N . ALA A 1 464 ? 5.462 -4.551 -11.257 1.00 76.88 464 ALA A N 1
ATOM 3642 C CA . ALA A 1 464 ? 5.172 -5.631 -12.177 1.00 76.88 464 ALA A CA 1
ATOM 3643 C C . ALA A 1 464 ? 4.531 -5.050 -13.438 1.00 76.88 464 ALA A C 1
ATOM 3645 O O . ALA A 1 464 ? 3.717 -4.117 -13.384 1.00 76.88 464 ALA A O 1
ATOM 3646 N N . PHE A 1 465 ? 4.946 -5.578 -14.580 1.00 83.12 465 PHE A N 1
ATOM 3647 C CA . PHE A 1 465 ? 4.622 -5.015 -15.880 1.00 83.12 465 PHE A CA 1
ATOM 3648 C C . PHE A 1 465 ? 3.106 -4.843 -16.089 1.00 83.12 465 PHE A C 1
ATOM 3650 O O . PHE A 1 465 ? 2.644 -3.770 -16.478 1.00 83.12 465 PHE A O 1
ATOM 3657 N N . GLN A 1 466 ? 2.326 -5.852 -15.706 1.00 86.44 466 GLN A N 1
ATOM 3658 C CA . GLN A 1 466 ? 0.868 -5.853 -15.781 1.00 86.44 466 GLN A CA 1
ATOM 3659 C C . GLN A 1 466 ? 0.213 -4.726 -14.961 1.00 86.44 466 GLN A C 1
ATOM 3661 O O . GLN A 1 466 ? -0.752 -4.119 -15.419 1.00 86.44 466 GLN A O 1
ATOM 3666 N N . ASN A 1 467 ? 0.762 -4.375 -13.793 1.00 86.38 467 ASN A N 1
ATOM 3667 C CA . ASN A 1 467 ? 0.208 -3.320 -12.937 1.00 86.38 467 ASN A CA 1
ATOM 3668 C C . ASN A 1 467 ? 0.481 -1.923 -13.504 1.00 86.38 467 ASN A C 1
ATOM 3670 O O . ASN A 1 467 ? -0.367 -1.038 -13.392 1.00 86.38 467 ASN A O 1
ATOM 3674 N N . LYS A 1 468 ? 1.629 -1.731 -14.169 1.00 84.19 468 LYS A N 1
ATOM 3675 C CA . LYS A 1 468 ? 1.925 -0.489 -14.900 1.00 84.19 468 LYS A CA 1
ATOM 3676 C C . LYS A 1 468 ? 0.957 -0.294 -16.066 1.00 84.19 468 LYS A C 1
ATOM 3678 O O . LYS A 1 468 ? 0.364 0.774 -16.184 1.00 84.19 468 LYS A O 1
ATOM 3683 N N . VAL A 1 469 ? 0.751 -1.339 -16.871 1.00 86.81 469 VAL A N 1
ATOM 3684 C CA . VAL A 1 469 ? -0.174 -1.294 -18.014 1.00 86.81 469 VAL A CA 1
ATOM 3685 C C . VAL A 1 469 ? -1.613 -1.064 -17.550 1.00 86.81 469 VAL A C 1
ATOM 3687 O O . VAL A 1 469 ? -2.307 -0.230 -18.131 1.00 86.81 469 VAL A O 1
ATOM 3690 N N . LEU A 1 470 ? -2.047 -1.726 -16.471 1.00 89.25 470 LEU A N 1
ATOM 3691 C CA . LEU A 1 470 ? -3.362 -1.492 -15.874 1.00 89.25 470 LEU A CA 1
ATOM 3692 C C . LEU A 1 470 ? -3.532 -0.030 -15.438 1.00 89.25 470 LEU A C 1
ATOM 3694 O O . LEU A 1 470 ? -4.534 0.596 -15.778 1.00 89.25 470 LEU A O 1
ATOM 3698 N N . LEU A 1 471 ? -2.549 0.539 -14.731 1.00 85.50 471 LEU A N 1
ATOM 3699 C CA . LEU A 1 471 ? -2.606 1.936 -14.301 1.00 85.50 471 LEU A CA 1
ATOM 3700 C C . LEU A 1 471 ? -2.694 2.886 -15.505 1.00 85.50 471 LEU A C 1
ATOM 3702 O O . LEU A 1 471 ? -3.522 3.792 -15.508 1.00 85.50 471 LEU A O 1
ATOM 3706 N N . GLU A 1 472 ? -1.916 2.663 -16.563 1.00 86.19 472 GLU A N 1
ATOM 3707 C CA . GLU A 1 472 ? -2.016 3.457 -17.794 1.00 86.19 472 GLU A CA 1
ATOM 3708 C C . GLU A 1 472 ? -3.404 3.367 -18.441 1.00 86.19 472 GLU A C 1
ATOM 3710 O O . GLU A 1 472 ? -3.951 4.389 -18.852 1.00 86.19 472 GLU A O 1
ATOM 3715 N N . LEU A 1 473 ? -4.007 2.174 -18.495 1.00 88.25 473 LEU A N 1
ATOM 3716 C CA . LEU A 1 473 ? -5.367 1.992 -19.014 1.00 88.25 473 LEU A CA 1
ATOM 3717 C C . LEU A 1 473 ? -6.408 2.756 -18.184 1.00 88.25 473 LEU A C 1
ATOM 3719 O O . LEU A 1 473 ? -7.312 3.364 -18.758 1.00 88.25 473 LEU A O 1
ATOM 3723 N N . THR A 1 474 ? -6.258 2.780 -16.855 1.00 88.00 474 THR A N 1
ATOM 3724 C CA . THR A 1 474 ? -7.153 3.546 -15.968 1.00 88.00 474 THR A CA 1
ATOM 3725 C C . THR A 1 474 ? -6.999 5.058 -16.138 1.00 88.00 474 THR A C 1
ATOM 3727 O O . THR A 1 474 ? -7.983 5.787 -16.042 1.00 88.00 474 THR A O 1
ATOM 3730 N N . LEU A 1 475 ? -5.787 5.543 -16.433 1.00 85.44 475 LEU A N 1
ATOM 3731 C CA . LEU A 1 475 ? -5.536 6.964 -16.698 1.00 85.44 475 LEU A CA 1
ATOM 3732 C C . LEU A 1 475 ? -6.030 7.400 -18.078 1.00 85.44 475 LEU A C 1
ATOM 3734 O O . LEU A 1 475 ? -6.387 8.560 -18.245 1.00 85.44 475 LEU A O 1
ATOM 3738 N N . GLN A 1 476 ? -6.080 6.476 -19.040 1.00 87.62 476 GLN A N 1
ATOM 3739 C CA . GLN A 1 476 ? -6.673 6.681 -20.365 1.00 87.62 476 GLN A CA 1
ATOM 3740 C C . GLN A 1 476 ? -8.198 6.462 -20.392 1.00 87.62 476 GLN A C 1
ATOM 3742 O O . GLN A 1 476 ? -8.783 6.481 -21.471 1.00 87.62 476 GLN A O 1
ATOM 3747 N N . ASP A 1 477 ? -8.834 6.198 -19.244 1.00 87.38 477 ASP A N 1
ATOM 3748 C CA . ASP A 1 477 ? -10.271 5.909 -19.113 1.00 87.38 477 ASP A CA 1
ATOM 3749 C C . ASP A 1 477 ? -10.785 4.750 -20.002 1.00 87.38 477 ASP A C 1
ATOM 3751 O O . ASP A 1 477 ? -11.965 4.672 -20.347 1.00 87.38 477 ASP A O 1
ATOM 3755 N N . LYS A 1 478 ? -9.918 3.778 -20.326 1.00 89.38 478 LYS A N 1
ATOM 3756 C CA . LYS A 1 478 ? -10.254 2.584 -21.129 1.00 89.38 478 LYS A CA 1
ATOM 3757 C C . LYS A 1 478 ? -10.864 1.464 -20.274 1.00 89.38 478 LYS A C 1
ATOM 3759 O O . LYS A 1 478 ? -10.307 0.371 -20.158 1.00 89.38 478 LYS A O 1
ATOM 3764 N N . TRP A 1 479 ? -12.016 1.736 -19.661 1.00 89.06 479 TRP A N 1
ATOM 3765 C CA . TRP A 1 479 ? -12.644 0.861 -18.658 1.00 89.06 479 TRP A CA 1
ATOM 3766 C C . TRP A 1 479 ? -13.081 -0.516 -19.182 1.00 89.06 479 TRP A C 1
ATOM 3768 O O . TRP A 1 479 ? -13.038 -1.490 -18.429 1.00 89.06 479 TRP A O 1
ATOM 3778 N N . ASP A 1 480 ? -13.421 -0.634 -20.466 1.00 88.69 480 ASP A N 1
ATOM 3779 C CA . ASP A 1 480 ? -13.787 -1.922 -21.074 1.00 88.69 480 ASP A CA 1
ATOM 3780 C C . ASP A 1 480 ? -12.607 -2.902 -21.095 1.00 88.69 480 ASP A C 1
ATOM 3782 O O . ASP A 1 480 ? -12.764 -4.089 -20.812 1.00 88.69 480 ASP A O 1
ATOM 3786 N N . VAL A 1 481 ? -11.400 -2.394 -21.362 1.00 88.12 481 VAL A N 1
ATOM 3787 C CA . VAL A 1 481 ? -10.164 -3.189 -21.343 1.00 88.12 481 VAL A CA 1
ATOM 3788 C C . VAL A 1 481 ? -9.767 -3.513 -19.903 1.00 88.12 481 VAL A C 1
ATOM 3790 O O . VAL A 1 481 ? -9.387 -4.644 -19.615 1.00 88.12 481 VAL A O 1
ATOM 3793 N N . VAL A 1 482 ? -9.920 -2.557 -18.978 1.00 88.56 482 VAL A N 1
ATOM 3794 C CA . VAL A 1 482 ? -9.646 -2.747 -17.539 1.00 88.56 482 VAL A CA 1
ATOM 3795 C C . VAL A 1 482 ? -10.460 -3.912 -16.960 1.00 88.56 482 VAL A C 1
ATOM 3797 O O . VAL A 1 482 ? -9.896 -4.752 -16.261 1.00 88.56 482 VAL A O 1
ATOM 3800 N N . ARG A 1 483 ? -11.752 -4.015 -17.304 1.00 89.19 483 ARG A N 1
ATOM 3801 C CA . ARG A 1 483 ? -12.633 -5.117 -16.868 1.00 89.19 483 ARG A CA 1
ATOM 3802 C C . ARG A 1 483 ? -12.239 -6.484 -17.423 1.00 89.19 483 ARG A C 1
ATOM 3804 O O . ARG A 1 483 ? -12.536 -7.489 -16.797 1.00 89.19 483 ARG A O 1
ATOM 3811 N N . LYS A 1 484 ? -11.594 -6.541 -18.592 1.00 88.81 484 LYS A N 1
ATOM 3812 C CA . LYS A 1 484 ? -11.021 -7.793 -19.120 1.00 88.81 484 LYS A CA 1
ATOM 3813 C C . LYS A 1 484 ? -9.711 -8.139 -18.409 1.00 88.81 484 LYS A C 1
ATOM 3815 O O . LYS A 1 484 ? -9.400 -9.308 -18.207 1.00 88.81 484 LYS A O 1
ATOM 3820 N N . PHE A 1 485 ? -8.936 -7.118 -18.050 1.00 88.12 485 PHE A N 1
ATOM 3821 C CA . PHE A 1 485 ? -7.613 -7.253 -17.445 1.00 88.12 485 PHE A CA 1
ATOM 3822 C C . PHE A 1 485 ? -7.676 -7.818 -16.013 1.00 88.12 485 PHE A C 1
ATOM 3824 O O . PHE A 1 485 ? -6.825 -8.624 -15.630 1.00 88.12 485 PHE A O 1
ATOM 3831 N N . ILE A 1 486 ? -8.701 -7.426 -15.247 1.00 89.88 486 ILE A N 1
ATOM 3832 C CA . ILE A 1 486 ? -8.966 -7.881 -13.875 1.00 89.88 486 ILE A CA 1
ATOM 3833 C C . ILE A 1 486 ? -10.052 -8.974 -13.895 1.00 89.88 486 ILE A C 1
ATOM 3835 O O . ILE A 1 486 ? -11.086 -8.766 -14.520 1.00 89.88 486 ILE A O 1
ATOM 3839 N N . PRO A 1 487 ? -9.880 -10.129 -13.221 1.00 84.12 487 PRO A N 1
ATOM 3840 C CA . PRO A 1 487 ? -8.729 -10.547 -12.415 1.00 84.12 487 PRO A CA 1
ATOM 3841 C C . PRO A 1 487 ? -7.672 -11.342 -13.210 1.00 84.12 487 PRO A C 1
ATOM 3843 O O . PRO A 1 487 ? -6.768 -11.930 -12.621 1.00 84.12 487 PRO A O 1
ATOM 3846 N N . ARG A 1 488 ? -7.806 -11.446 -14.543 1.00 86.44 488 ARG A N 1
ATOM 3847 C CA . ARG A 1 488 ? -7.088 -12.454 -15.344 1.00 86.44 488 ARG A CA 1
ATOM 3848 C C . ARG A 1 488 ? -5.569 -12.276 -15.359 1.00 86.44 488 ARG A C 1
ATOM 3850 O O . ARG A 1 488 ? -4.863 -13.269 -15.227 1.00 86.44 488 ARG A O 1
ATOM 3857 N N . LEU A 1 489 ? -5.087 -11.042 -15.531 1.00 84.38 489 LEU A N 1
ATOM 3858 C CA . LEU A 1 489 ? -3.653 -10.718 -15.581 1.00 84.38 489 LEU A CA 1
ATOM 3859 C C . LEU A 1 489 ? -3.134 -10.129 -14.263 1.00 84.38 489 LEU A C 1
ATOM 3861 O O . LEU A 1 489 ? -1.937 -10.183 -13.986 1.00 84.38 489 LEU A O 1
ATOM 3865 N N . THR A 1 490 ? -4.017 -9.541 -13.457 1.00 88.56 490 THR A N 1
ATOM 3866 C CA . THR A 1 490 ? -3.710 -8.971 -12.139 1.00 88.56 490 THR A CA 1
ATOM 3867 C C . THR A 1 490 ? -4.983 -8.842 -11.307 1.00 88.56 490 THR A C 1
ATOM 3869 O O . THR A 1 490 ? -6.077 -8.716 -11.855 1.00 88.56 490 THR A O 1
ATOM 3872 N N . ASP A 1 491 ? -4.832 -8.816 -9.985 1.00 87.25 491 ASP A N 1
ATOM 3873 C CA . ASP A 1 491 ? -5.908 -8.570 -9.020 1.00 87.25 491 ASP A CA 1
ATOM 3874 C C . ASP A 1 491 ? -6.290 -7.080 -8.895 1.00 87.25 491 ASP A C 1
ATOM 3876 O O . ASP A 1 491 ? -7.279 -6.738 -8.251 1.00 87.25 491 ASP A O 1
ATOM 3880 N N . GLY A 1 492 ? -5.516 -6.170 -9.499 1.00 88.25 492 GLY A N 1
ATOM 3881 C CA . GLY A 1 492 ? -5.773 -4.727 -9.474 1.00 88.25 492 GLY A CA 1
ATOM 3882 C C . GLY A 1 492 ? -5.542 -4.046 -8.116 1.00 88.25 492 GLY A C 1
ATOM 3883 O O . GLY A 1 492 ? -5.775 -2.841 -7.994 1.00 88.25 492 GLY A O 1
ATOM 3884 N N . SER A 1 493 ? -5.033 -4.769 -7.11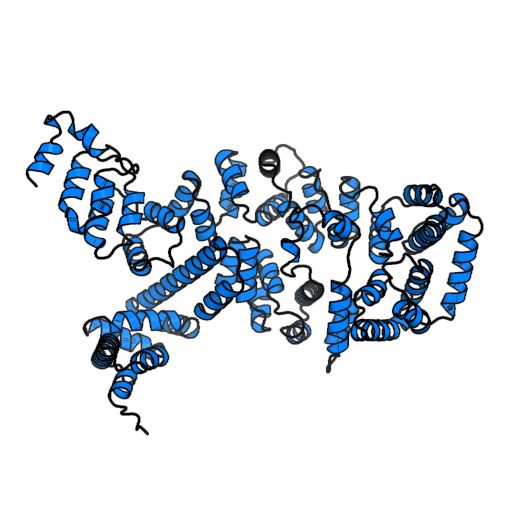8 1.00 91.06 493 SER A N 1
ATOM 3885 C CA . SER A 1 493 ? -4.803 -4.274 -5.754 1.00 91.06 493 SER A CA 1
ATOM 3886 C C . SER A 1 493 ? -3.856 -3.063 -5.709 1.00 91.06 493 SER A C 1
ATOM 3888 O O . SER A 1 493 ? -4.139 -2.041 -5.079 1.00 91.06 493 SER A O 1
ATOM 3890 N N . TRP A 1 494 ? -2.758 -3.110 -6.467 1.00 89.12 494 TRP A N 1
ATOM 3891 C CA . TRP A 1 494 ? -1.834 -1.980 -6.607 1.00 89.12 494 TRP A CA 1
ATOM 3892 C C . TRP A 1 494 ? -2.438 -0.780 -7.330 1.00 89.12 494 TRP A C 1
ATOM 3894 O O . TRP A 1 494 ? -2.111 0.356 -6.990 1.00 89.12 494 TRP A O 1
ATOM 3904 N N . ALA A 1 495 ? -3.315 -1.007 -8.311 1.00 88.12 495 ALA A N 1
ATOM 3905 C CA . ALA A 1 495 ? -3.980 0.082 -9.022 1.00 88.12 495 ALA A CA 1
ATOM 3906 C C . ALA A 1 495 ? -4.938 0.838 -8.089 1.00 88.12 495 ALA A C 1
ATOM 3908 O O . ALA A 1 495 ? -4.960 2.070 -8.112 1.00 88.12 495 ALA A O 1
ATOM 3909 N N . ILE A 1 496 ? -5.656 0.119 -7.214 1.00 91.19 496 ILE A N 1
ATOM 3910 C CA . ILE A 1 496 ? -6.448 0.714 -6.126 1.00 91.19 496 ILE A CA 1
ATOM 3911 C C . ILE A 1 496 ? -5.551 1.565 -5.223 1.00 91.19 496 ILE A C 1
ATOM 3913 O O . ILE A 1 496 ? -5.847 2.740 -5.003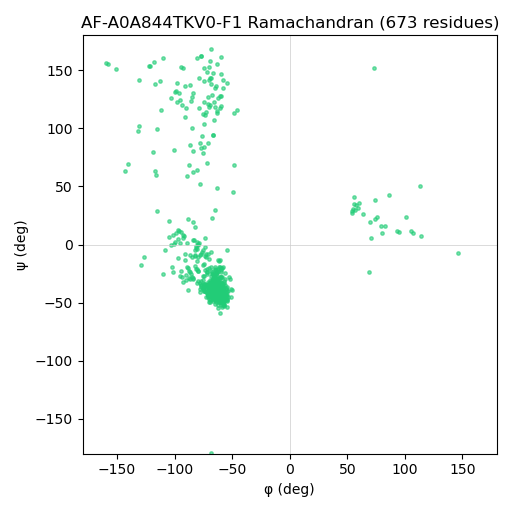 1.00 91.19 496 ILE A O 1
ATOM 3917 N N . LEU A 1 497 ? -4.442 1.001 -4.731 1.00 90.12 497 LEU A N 1
ATOM 3918 C CA . LEU A 1 497 ? -3.545 1.708 -3.817 1.00 90.12 497 LEU A CA 1
ATOM 3919 C C . LEU A 1 497 ? -2.951 2.974 -4.457 1.00 90.12 497 LEU A C 1
ATOM 3921 O O . LEU A 1 497 ? -2.928 4.030 -3.830 1.00 90.12 497 LEU A O 1
ATOM 3925 N N . GLU A 1 498 ? -2.539 2.911 -5.724 1.00 86.75 498 GLU A N 1
ATOM 3926 C CA . GLU A 1 498 ? -2.060 4.075 -6.480 1.00 86.75 498 GLU A CA 1
ATOM 3927 C C . GLU A 1 498 ? -3.152 5.143 -6.669 1.00 86.75 498 GLU A C 1
ATOM 3929 O O . GLU A 1 498 ? -2.861 6.334 -6.544 1.00 86.75 498 GLU A O 1
ATOM 3934 N N . CYS A 1 499 ? -4.414 4.761 -6.905 1.00 87.88 499 CYS A N 1
ATOM 3935 C CA . CYS A 1 499 ? -5.527 5.719 -6.958 1.00 87.88 499 CYS A CA 1
ATOM 3936 C C . CYS A 1 499 ? -5.740 6.415 -5.606 1.00 87.88 499 CYS A C 1
ATOM 3938 O O . CYS A 1 499 ? -5.910 7.634 -5.558 1.00 87.88 499 CYS A O 1
ATOM 3940 N N . VAL A 1 500 ? -5.647 5.673 -4.499 1.00 89.38 500 VAL A N 1
ATOM 3941 C CA . VAL A 1 500 ? -5.759 6.235 -3.144 1.00 89.38 500 VAL A CA 1
ATOM 3942 C C . VAL A 1 500 ? -4.606 7.185 -2.820 1.00 89.38 500 VAL A C 1
ATOM 3944 O O . VAL A 1 500 ? -4.830 8.259 -2.260 1.00 89.38 500 VAL A O 1
ATOM 3947 N N . LEU A 1 501 ? -3.378 6.843 -3.214 1.00 85.81 501 LEU A N 1
ATOM 3948 C CA . LEU A 1 501 ? -2.214 7.724 -3.071 1.00 85.81 501 LEU A CA 1
ATOM 3949 C C . LEU A 1 501 ? -2.363 9.014 -3.891 1.00 85.81 501 LEU A C 1
ATOM 3951 O O . LEU A 1 501 ? -1.879 10.069 -3.486 1.00 85.81 501 LEU A O 1
ATOM 3955 N N . ARG A 1 502 ? -3.070 8.950 -5.023 1.00 81.00 502 ARG A N 1
ATOM 3956 C CA . ARG A 1 502 ? -3.421 10.112 -5.856 1.00 81.00 502 ARG A CA 1
ATOM 3957 C C . ARG A 1 502 ? -4.638 10.891 -5.353 1.00 81.00 502 ARG A C 1
ATOM 3959 O O . ARG A 1 502 ? -4.942 11.915 -5.956 1.00 81.00 502 ARG A O 1
ATOM 3966 N N . GLN A 1 503 ? -5.285 10.434 -4.278 1.00 84.81 503 GLN A N 1
ATOM 3967 C CA . GLN A 1 503 ? -6.540 10.976 -3.743 1.00 84.81 503 GLN A CA 1
ATOM 3968 C C . GLN A 1 503 ? -7.704 10.932 -4.750 1.00 84.81 503 GLN A C 1
ATOM 3970 O O . GLN A 1 503 ? -8.600 11.770 -4.725 1.00 84.81 503 GLN A O 1
ATOM 3975 N N . ASP A 1 504 ? -7.706 9.933 -5.634 1.00 87.06 504 ASP A N 1
ATOM 3976 C CA . ASP A 1 504 ? -8.739 9.739 -6.651 1.00 87.06 504 ASP A CA 1
ATOM 3977 C C . ASP A 1 504 ? -9.731 8.652 -6.215 1.00 87.06 504 ASP A C 1
ATOM 3979 O O . ASP A 1 504 ? -9.625 7.475 -6.580 1.00 87.06 504 ASP A O 1
ATOM 3983 N N . ALA A 1 505 ? -10.687 9.051 -5.373 1.00 87.38 505 ALA A N 1
ATOM 3984 C CA . ALA A 1 505 ? -11.701 8.146 -4.837 1.00 87.38 505 ALA A CA 1
ATOM 3985 C C . ALA A 1 505 ? -12.641 7.600 -5.929 1.00 87.38 505 ALA A C 1
ATOM 3987 O O . ALA A 1 505 ? -13.091 6.458 -5.836 1.00 87.38 505 ALA A O 1
ATOM 3988 N N . GLU A 1 506 ? -12.917 8.383 -6.976 1.00 89.25 506 GLU A N 1
ATOM 3989 C CA . GLU A 1 506 ? -13.818 7.990 -8.066 1.00 89.25 506 GLU A CA 1
ATOM 3990 C C . GLU A 1 506 ? -13.214 6.876 -8.928 1.00 89.25 506 GLU A C 1
ATOM 3992 O O . GLU A 1 506 ? -13.864 5.848 -9.148 1.00 89.25 506 GLU A O 1
ATOM 3997 N N . ARG A 1 507 ? -11.948 7.006 -9.362 1.00 90.25 507 ARG A N 1
ATOM 3998 C CA . ARG A 1 507 ? -11.272 5.911 -10.084 1.00 90.25 507 ARG A CA 1
ATOM 3999 C C . ARG A 1 507 ? -11.113 4.669 -9.225 1.00 90.25 507 ARG A C 1
ATOM 4001 O O . ARG A 1 507 ? -11.257 3.564 -9.746 1.00 90.25 507 ARG A O 1
ATOM 4008 N N . MET A 1 508 ? -10.864 4.834 -7.927 1.00 90.56 508 MET A N 1
ATOM 4009 C CA . MET A 1 508 ? -10.770 3.699 -7.012 1.00 90.56 508 MET A CA 1
ATOM 4010 C C . MET A 1 508 ? -12.091 2.918 -6.963 1.00 90.56 508 MET A C 1
ATOM 4012 O O . MET A 1 508 ? -12.093 1.709 -7.190 1.00 90.56 508 MET A O 1
ATOM 4016 N N . LYS A 1 509 ? -13.228 3.603 -6.774 1.00 89.00 509 LYS A N 1
ATOM 4017 C CA . LYS A 1 509 ? -14.554 2.961 -6.799 1.00 89.00 509 LYS A CA 1
ATOM 4018 C C . LYS A 1 509 ? -14.813 2.245 -8.124 1.00 89.00 509 LYS A C 1
ATOM 4020 O O . LYS A 1 509 ? -15.285 1.113 -8.122 1.00 89.00 509 LYS A O 1
ATOM 4025 N N . ARG A 1 510 ? -14.468 2.861 -9.262 1.00 90.75 510 ARG A N 1
ATOM 4026 C CA . ARG A 1 510 ? -14.604 2.224 -10.586 1.00 90.75 510 ARG A CA 1
ATOM 4027 C C . ARG A 1 510 ? -13.738 0.974 -10.735 1.00 90.75 510 ARG A C 1
ATOM 4029 O O . ARG A 1 510 ? -14.208 -0.007 -11.302 1.00 90.75 510 ARG A O 1
ATOM 4036 N N . LEU A 1 511 ? -12.511 0.989 -10.213 1.00 91.19 511 LEU A N 1
ATOM 4037 C CA . LEU A 1 511 ? -11.641 -0.188 -10.169 1.00 91.19 511 LEU A CA 1
ATOM 4038 C C . LEU A 1 511 ? -12.245 -1.299 -9.313 1.00 91.19 511 LEU A C 1
ATOM 4040 O O . LEU A 1 511 ? -12.271 -2.448 -9.746 1.00 91.19 511 LEU A O 1
ATOM 4044 N N . HIS A 1 512 ? -12.790 -0.960 -8.145 1.00 90.50 512 HIS A N 1
ATOM 4045 C CA . HIS A 1 512 ? -13.486 -1.929 -7.306 1.00 90.50 512 HIS A CA 1
ATOM 4046 C C . HIS A 1 512 ? -14.691 -2.553 -8.028 1.00 90.50 512 HIS A C 1
ATOM 4048 O O . HIS A 1 512 ? -14.814 -3.775 -8.066 1.00 90.50 512 HIS A O 1
ATOM 4054 N N . TYR A 1 513 ? -15.519 -1.745 -8.701 1.00 88.19 513 TYR A N 1
ATOM 4055 C CA . TYR A 1 513 ? -16.618 -2.251 -9.535 1.00 88.19 513 TYR A CA 1
ATOM 4056 C C . TYR A 1 513 ? -16.147 -3.086 -10.734 1.00 88.19 513 TYR A C 1
ATOM 4058 O O . TYR A 1 513 ? -16.898 -3.924 -11.227 1.00 88.19 513 TYR A O 1
ATOM 4066 N N . ALA A 1 514 ? -14.919 -2.876 -11.214 1.00 88.50 514 ALA A N 1
ATOM 4067 C CA . ALA A 1 514 ? -14.294 -3.708 -12.240 1.00 88.50 514 ALA A CA 1
ATOM 4068 C C . ALA A 1 514 ? -13.729 -5.035 -11.688 1.00 88.50 514 ALA A C 1
ATOM 4070 O O . ALA A 1 514 ? -13.167 -5.808 -12.457 1.00 88.50 514 ALA A O 1
ATOM 4071 N N . GLY A 1 515 ? -13.881 -5.306 -10.386 1.00 88.75 515 GLY A N 1
ATOM 4072 C CA . GLY A 1 515 ? -13.428 -6.532 -9.728 1.00 88.75 515 GLY A CA 1
ATOM 4073 C C . GLY A 1 515 ? -12.049 -6.432 -9.076 1.00 88.75 515 GLY A C 1
ATOM 4074 O O . GLY A 1 515 ? -11.493 -7.461 -8.700 1.00 88.75 515 GLY A O 1
ATOM 4075 N N . ALA A 1 516 ? -11.476 -5.227 -8.952 1.00 91.81 516 ALA A N 1
ATOM 4076 C CA . ALA A 1 516 ? -10.182 -5.055 -8.300 1.00 91.81 516 ALA A CA 1
ATOM 4077 C C . ALA A 1 516 ? -10.262 -5.326 -6.790 1.00 91.81 516 ALA A C 1
ATOM 4079 O O . ALA A 1 516 ? -11.229 -4.970 -6.107 1.00 91.81 516 ALA A O 1
ATOM 4080 N N . ASP A 1 517 ? -9.199 -5.927 -6.268 1.00 90.50 517 ASP A N 1
ATOM 4081 C CA . ASP A 1 517 ? -9.137 -6.435 -4.907 1.00 90.50 517 ASP A CA 1
ATOM 4082 C C . ASP A 1 517 ? -8.735 -5.368 -3.873 1.00 90.50 517 ASP A C 1
ATOM 4084 O O . ASP A 1 517 ? -7.557 -5.056 -3.671 1.00 90.50 517 ASP A O 1
ATOM 4088 N N . ILE A 1 518 ? -9.739 -4.840 -3.169 1.00 90.75 518 ILE A N 1
ATOM 4089 C CA . ILE A 1 518 ? -9.570 -3.867 -2.078 1.00 90.75 518 ILE A CA 1
ATOM 4090 C C . ILE A 1 518 ? -8.805 -4.455 -0.893 1.00 90.75 518 ILE A C 1
ATOM 4092 O O . ILE A 1 518 ? -7.949 -3.779 -0.321 1.00 90.75 518 ILE A O 1
ATOM 4096 N N . ILE A 1 519 ? -9.104 -5.698 -0.505 1.00 90.50 519 ILE A N 1
ATOM 4097 C CA . ILE A 1 519 ? -8.470 -6.330 0.659 1.00 90.50 519 ILE A CA 1
ATOM 4098 C C . ILE A 1 519 ? -6.983 -6.545 0.362 1.00 90.50 519 ILE A C 1
ATOM 4100 O O . ILE A 1 519 ? -6.135 -6.249 1.203 1.00 90.50 519 ILE A O 1
ATOM 4104 N N . GLY A 1 520 ? -6.657 -6.969 -0.863 1.00 90.12 520 GLY A N 1
ATOM 4105 C CA . GLY A 1 520 ? -5.281 -7.023 -1.352 1.00 90.12 520 GLY A CA 1
ATOM 4106 C C . GLY A 1 520 ? -4.581 -5.664 -1.265 1.00 90.12 520 GLY A C 1
ATOM 4107 O O . GLY A 1 520 ? -3.466 -5.579 -0.748 1.00 90.12 520 GLY A O 1
ATOM 4108 N N . ALA A 1 521 ? -5.248 -4.581 -1.682 1.00 91.50 521 ALA A N 1
ATOM 4109 C CA . ALA A 1 521 ? -4.696 -3.225 -1.610 1.00 91.50 521 ALA A CA 1
ATOM 4110 C C . ALA A 1 521 ? -4.412 -2.777 -0.163 1.00 91.50 521 ALA A C 1
ATOM 4112 O O . ALA A 1 521 ? -3.368 -2.181 0.108 1.00 91.50 521 ALA A O 1
ATOM 4113 N N . PHE A 1 522 ? -5.308 -3.104 0.773 1.00 92.44 522 PHE A N 1
ATOM 4114 C CA . PHE A 1 522 ? -5.123 -2.858 2.205 1.00 92.44 522 PHE A CA 1
ATOM 4115 C C . PHE A 1 522 ? -3.917 -3.624 2.769 1.00 92.44 522 PHE A C 1
ATOM 4117 O O . PHE A 1 522 ? -3.056 -3.030 3.419 1.00 92.44 522 PHE A O 1
ATOM 4124 N N . ILE A 1 523 ? -3.799 -4.918 2.460 1.00 91.00 523 ILE A N 1
ATOM 4125 C CA . ILE A 1 523 ? -2.674 -5.757 2.902 1.00 91.00 523 ILE A CA 1
ATOM 4126 C C . ILE A 1 523 ? -1.346 -5.213 2.363 1.00 91.00 523 ILE A C 1
ATOM 4128 O O . ILE A 1 523 ? -0.367 -5.108 3.102 1.00 91.00 523 ILE A O 1
ATOM 4132 N N . ILE A 1 524 ? -1.301 -4.830 1.085 1.00 89.69 524 ILE A N 1
ATOM 4133 C CA . ILE A 1 524 ? -0.114 -4.230 0.464 1.00 89.69 524 ILE A CA 1
ATOM 4134 C C . ILE A 1 524 ? 0.252 -2.907 1.149 1.00 89.69 524 ILE A C 1
ATOM 4136 O O . ILE A 1 524 ? 1.431 -2.647 1.406 1.00 89.69 524 ILE A O 1
ATOM 4140 N N . ALA A 1 525 ? -0.737 -2.072 1.473 1.00 91.12 525 ALA A N 1
ATOM 4141 C CA . ALA A 1 525 ? -0.505 -0.816 2.173 1.00 91.12 525 ALA A CA 1
ATOM 4142 C C . ALA A 1 525 ? 0.094 -1.039 3.573 1.00 91.12 525 ALA A C 1
ATOM 4144 O O . ALA A 1 525 ? 1.006 -0.306 3.952 1.00 91.12 525 ALA A O 1
ATOM 4145 N N . ILE A 1 526 ? -0.332 -2.078 4.304 1.00 90.94 526 ILE A N 1
ATOM 4146 C CA . ILE A 1 526 ? 0.284 -2.460 5.586 1.00 90.94 526 ILE A CA 1
ATOM 4147 C C . ILE A 1 526 ? 1.726 -2.927 5.381 1.00 90.94 526 ILE A C 1
ATOM 4149 O O . ILE A 1 526 ? 2.630 -2.380 6.008 1.00 90.94 526 ILE A O 1
ATOM 4153 N N . LYS A 1 527 ? 1.962 -3.862 4.450 1.00 87.31 527 LYS A N 1
ATOM 4154 C CA . LYS A 1 527 ? 3.309 -4.384 4.142 1.00 87.31 527 LYS A CA 1
ATOM 4155 C C . LYS A 1 527 ? 4.300 -3.289 3.764 1.00 87.31 527 LYS A C 1
ATOM 4157 O O . LYS A 1 527 ? 5.482 -3.365 4.081 1.00 87.31 527 LYS A O 1
ATOM 4162 N N . THR A 1 528 ? 3.810 -2.259 3.080 1.00 84.38 528 THR A N 1
ATOM 4163 C CA . THR A 1 528 ? 4.609 -1.105 2.661 1.00 84.38 528 THR A CA 1
ATOM 4164 C C . THR A 1 528 ? 4.546 0.063 3.643 1.00 84.38 528 THR A C 1
ATOM 4166 O O . THR A 1 528 ? 5.016 1.142 3.313 1.00 84.38 528 THR A O 1
ATOM 4169 N N . LYS A 1 529 ? 3.993 -0.121 4.852 1.00 89.06 529 LYS A N 1
ATOM 4170 C CA . LYS A 1 529 ? 3.878 0.904 5.909 1.00 89.06 529 LYS A CA 1
ATOM 4171 C C . LYS A 1 529 ? 3.194 2.209 5.473 1.00 89.06 529 LYS A C 1
ATOM 4173 O O . LYS A 1 529 ? 3.417 3.277 6.051 1.00 89.06 529 LYS A O 1
ATOM 4178 N N . ARG A 1 530 ? 2.316 2.131 4.471 1.00 89.44 530 ARG A N 1
ATOM 4179 C CA . ARG A 1 530 ? 1.497 3.235 3.949 1.00 89.44 530 ARG A CA 1
ATOM 4180 C C . ARG A 1 530 ? 0.172 3.311 4.703 1.00 89.44 530 ARG A C 1
ATOM 4182 O O . ARG A 1 530 ? -0.903 3.175 4.122 1.00 89.44 530 ARG A O 1
ATOM 4189 N N . TYR A 1 531 ? 0.248 3.494 6.017 1.00 91.88 531 TYR A N 1
ATOM 4190 C CA . TYR A 1 531 ? -0.901 3.348 6.913 1.00 91.88 531 TYR A CA 1
ATOM 4191 C C . TYR A 1 531 ? -2.045 4.331 6.631 1.00 91.88 531 TYR A C 1
ATOM 4193 O O . TYR A 1 531 ? -3.201 3.919 6.633 1.00 91.88 531 TYR A O 1
ATOM 4201 N N . GLU A 1 532 ? -1.753 5.587 6.278 1.00 90.69 532 GLU A N 1
ATOM 4202 C CA . GLU A 1 532 ? -2.809 6.526 5.864 1.00 90.69 532 GLU A CA 1
ATOM 4203 C C . GLU A 1 532 ? -3.519 6.078 4.584 1.00 90.69 532 GLU A C 1
ATOM 4205 O O . GLU A 1 532 ? -4.727 6.260 4.433 1.00 90.69 532 GLU A O 1
ATOM 4210 N N . ALA A 1 533 ? -2.772 5.502 3.638 1.00 90.88 533 ALA A N 1
ATOM 4211 C CA . ALA A 1 533 ? -3.357 4.977 2.415 1.00 90.88 533 ALA A CA 1
ATOM 4212 C C . ALA A 1 533 ? -4.222 3.747 2.723 1.00 90.88 533 ALA A C 1
ATOM 4214 O O . ALA A 1 533 ? -5.336 3.671 2.218 1.00 90.88 533 ALA A O 1
ATOM 4215 N N . ALA A 1 534 ? -3.775 2.848 3.607 1.00 91.94 534 ALA A N 1
ATOM 4216 C CA . ALA A 1 534 ? -4.589 1.736 4.111 1.00 91.94 534 ALA A CA 1
ATOM 4217 C C . ALA A 1 534 ? -5.903 2.227 4.744 1.00 91.94 534 ALA A C 1
ATOM 4219 O O . ALA A 1 534 ? -6.971 1.729 4.389 1.00 91.94 534 ALA A O 1
ATOM 4220 N N . ALA A 1 535 ? -5.843 3.247 5.605 1.00 90.56 535 ALA A N 1
ATOM 4221 C CA . ALA A 1 535 ? -7.027 3.836 6.229 1.00 90.56 535 ALA A CA 1
ATOM 4222 C C . ALA A 1 535 ? -8.027 4.369 5.186 1.00 90.56 535 ALA A C 1
ATOM 4224 O O . ALA A 1 535 ? -9.232 4.129 5.284 1.00 90.56 535 ALA A O 1
ATOM 4225 N N . ARG A 1 536 ? -7.529 5.053 4.145 1.00 90.56 536 ARG A N 1
ATOM 4226 C CA . ARG A 1 536 ? -8.352 5.559 3.032 1.00 90.56 536 ARG A CA 1
ATOM 4227 C C . ARG A 1 536 ? -8.926 4.434 2.168 1.00 90.56 536 ARG A C 1
ATOM 4229 O O . ARG A 1 536 ? -10.098 4.511 1.810 1.00 90.56 536 ARG A O 1
ATOM 4236 N N . VAL A 1 537 ? -8.147 3.388 1.870 1.00 90.62 537 VAL A N 1
ATOM 4237 C CA . VAL A 1 537 ? -8.624 2.191 1.147 1.00 90.62 537 VAL A CA 1
ATOM 4238 C C . VAL A 1 537 ? -9.839 1.604 1.867 1.00 90.62 537 VAL A C 1
ATOM 4240 O O . VAL A 1 537 ? -10.873 1.400 1.238 1.00 90.62 537 VAL A O 1
ATOM 4243 N N . MET A 1 538 ? -9.750 1.423 3.189 1.00 85.38 538 MET A N 1
ATOM 4244 C CA . MET A 1 538 ? -10.856 0.899 4.001 1.00 85.38 538 MET A CA 1
ATOM 4245 C C . MET A 1 538 ? -12.048 1.860 4.116 1.00 85.38 538 MET A C 1
ATOM 4247 O O . MET A 1 538 ? -13.154 1.434 4.433 1.00 85.38 538 MET A O 1
ATOM 4251 N N . ALA A 1 539 ? -11.845 3.164 3.922 1.00 84.44 539 ALA A N 1
ATOM 4252 C CA . ALA A 1 539 ? -12.913 4.154 4.038 1.00 84.44 539 ALA A CA 1
ATOM 4253 C C . ALA A 1 539 ? -13.731 4.324 2.750 1.00 84.44 539 ALA A C 1
ATOM 4255 O O . ALA A 1 539 ? -14.884 4.744 2.811 1.00 84.44 539 ALA A O 1
ATOM 4256 N N . TYR A 1 540 ? -13.139 4.066 1.585 1.00 81.25 540 TYR A N 1
ATOM 4257 C CA . TYR A 1 540 ? -13.731 4.456 0.304 1.00 81.25 540 TYR A CA 1
ATOM 4258 C C . TYR A 1 540 ? -14.683 3.429 -0.316 1.00 81.25 540 TYR A C 1
ATOM 4260 O O . TYR A 1 540 ? -15.473 3.811 -1.184 1.00 81.25 540 TYR A O 1
ATOM 4268 N N . ALA A 1 541 ? -14.612 2.158 0.077 1.00 73.25 541 ALA A N 1
ATOM 4269 C CA . ALA A 1 541 ? -15.483 1.123 -0.467 1.00 73.25 541 ALA A CA 1
ATOM 4270 C C . ALA A 1 541 ? -15.737 -0.013 0.540 1.00 73.25 541 ALA A C 1
ATOM 4272 O O . ALA A 1 541 ? -14.891 -0.260 1.403 1.00 73.25 541 ALA A O 1
ATOM 4273 N N . PRO A 1 542 ? -16.905 -0.676 0.449 1.00 74.81 542 PRO A N 1
ATOM 4274 C CA . PRO A 1 542 ? -17.301 -1.732 1.372 1.00 74.81 542 PRO A CA 1
ATOM 4275 C C . PRO A 1 542 ? -16.486 -3.011 1.144 1.00 74.81 542 PRO A C 1
ATOM 4277 O O . PRO A 1 542 ? -16.086 -3.326 0.023 1.00 74.81 542 PRO A O 1
ATOM 4280 N N . PHE A 1 543 ? -16.258 -3.767 2.215 1.00 79.06 543 PHE A N 1
ATOM 4281 C CA . PHE A 1 543 ? -15.599 -5.072 2.182 1.00 79.06 543 PHE A CA 1
ATOM 4282 C C . PHE A 1 543 ? -15.987 -5.884 3.424 1.00 79.06 543 PHE A C 1
ATOM 4284 O O . PHE A 1 543 ? -16.320 -5.318 4.463 1.00 79.06 543 PHE A O 1
ATOM 4291 N N . SER A 1 544 ? -15.903 -7.212 3.321 1.00 80.75 544 SER A N 1
ATOM 4292 C CA . SER A 1 544 ? -16.138 -8.117 4.453 1.00 80.75 544 SER A CA 1
ATOM 4293 C C . SER A 1 544 ? -14.953 -8.085 5.420 1.00 80.75 544 SER A C 1
ATOM 4295 O O . SER A 1 544 ? -13.818 -8.375 5.019 1.00 80.75 544 SER A O 1
ATOM 4297 N N . LEU A 1 545 ? -15.217 -7.760 6.692 1.00 80.25 545 LEU A N 1
ATOM 4298 C CA . LEU A 1 545 ? -14.193 -7.749 7.741 1.00 80.25 545 LEU A CA 1
ATOM 4299 C C . LEU A 1 545 ? -13.582 -9.136 7.970 1.00 80.25 545 LEU A C 1
ATOM 4301 O O . LEU A 1 545 ? -12.365 -9.239 8.112 1.00 80.25 545 LEU A O 1
ATOM 4305 N N . ASP A 1 546 ? -14.387 -10.197 7.946 1.00 77.38 546 ASP A N 1
ATOM 4306 C CA . ASP A 1 546 ? -13.908 -11.566 8.179 1.00 77.38 546 ASP A CA 1
ATOM 4307 C C . ASP A 1 546 ? -12.998 -12.053 7.053 1.00 77.38 546 ASP A C 1
ATOM 4309 O O . ASP A 1 546 ? -11.919 -12.595 7.303 1.00 77.38 546 ASP A O 1
ATOM 4313 N N . ASN A 1 547 ? -13.373 -11.771 5.801 1.00 82.12 547 ASN A N 1
ATOM 4314 C CA . ASN A 1 547 ? -12.514 -12.055 4.654 1.00 82.12 547 ASN A CA 1
ATOM 4315 C C . ASN A 1 547 ? -11.202 -11.254 4.741 1.00 82.12 547 ASN A C 1
ATOM 4317 O O . ASN A 1 547 ? -10.121 -11.789 4.492 1.00 82.12 547 ASN A O 1
ATOM 4321 N N . ALA A 1 548 ? -11.271 -9.983 5.150 1.00 85.38 548 ALA A N 1
ATOM 4322 C CA . ALA A 1 548 ? -10.081 -9.161 5.339 1.00 85.38 548 ALA A CA 1
ATOM 4323 C C . ALA A 1 548 ? -9.153 -9.716 6.428 1.00 85.38 548 ALA A C 1
ATOM 4325 O O . ALA A 1 548 ? -7.944 -9.771 6.205 1.00 85.38 548 ALA A O 1
ATOM 4326 N N . ARG A 1 549 ? -9.701 -10.182 7.560 1.00 84.50 549 ARG A N 1
ATOM 4327 C CA . ARG A 1 549 ? -8.929 -10.807 8.648 1.00 84.50 549 ARG A CA 1
ATOM 4328 C C . ARG A 1 549 ? -8.240 -12.083 8.183 1.00 84.50 549 ARG A C 1
ATOM 4330 O O . ARG A 1 549 ? -7.023 -12.192 8.306 1.00 84.50 549 ARG A O 1
ATOM 4337 N N . LEU A 1 550 ? -8.989 -13.008 7.579 1.00 84.56 550 LEU A N 1
ATOM 4338 C CA . LEU A 1 550 ? -8.453 -14.286 7.105 1.00 84.56 550 LEU A CA 1
ATOM 4339 C C . LEU A 1 550 ? -7.338 -14.074 6.076 1.00 84.56 550 LEU A C 1
ATOM 4341 O O . LEU A 1 550 ? -6.265 -14.672 6.163 1.00 84.56 550 LEU A O 1
ATOM 4345 N N . ARG A 1 551 ? -7.549 -13.171 5.114 1.00 86.69 551 ARG A N 1
ATOM 4346 C CA . ARG A 1 551 ? -6.539 -12.873 4.093 1.00 86.69 551 ARG A CA 1
ATOM 4347 C C . ARG A 1 551 ? -5.330 -12.137 4.659 1.00 86.69 551 ARG A C 1
ATOM 4349 O O . ARG A 1 551 ? -4.218 -12.415 4.215 1.00 86.69 551 ARG A O 1
ATOM 4356 N N . ALA A 1 552 ? -5.515 -11.238 5.625 1.00 87.38 552 ALA A N 1
ATOM 4357 C CA . ALA A 1 552 ? -4.408 -10.568 6.302 1.00 87.38 552 ALA A CA 1
ATOM 4358 C C . ALA A 1 552 ? -3.528 -11.574 7.059 1.00 87.38 552 ALA A C 1
ATOM 4360 O O . ALA A 1 552 ? -2.310 -11.530 6.892 1.00 87.38 552 ALA A O 1
ATOM 4361 N N . LEU A 1 553 ? -4.131 -12.522 7.786 1.00 84.50 553 LEU A N 1
ATOM 4362 C CA . LEU A 1 553 ? -3.418 -13.576 8.515 1.00 84.50 553 LEU A CA 1
ATOM 4363 C C . LEU A 1 553 ? -2.557 -14.448 7.587 1.00 84.50 553 LEU A C 1
ATOM 4365 O O . LEU A 1 553 ? -1.425 -14.782 7.922 1.00 84.50 553 LEU A O 1
ATOM 4369 N N . HIS A 1 554 ? -3.070 -14.794 6.403 1.00 84.44 554 HIS A N 1
ATOM 4370 C CA . HIS A 1 554 ? -2.323 -15.605 5.437 1.00 84.44 554 HIS A CA 1
ATOM 4371 C C . HIS A 1 554 ? -1.263 -14.821 4.658 1.00 84.44 554 HIS A C 1
ATOM 4373 O O . HIS A 1 554 ? -0.243 -15.386 4.262 1.00 84.44 554 HIS A O 1
ATOM 4379 N N . ALA A 1 555 ? -1.511 -13.542 4.370 1.00 83.88 555 ALA A N 1
ATOM 4380 C CA . ALA A 1 555 ? -0.645 -12.761 3.498 1.00 83.88 555 ALA A CA 1
ATOM 4381 C C . ALA A 1 555 ? 0.480 -12.036 4.247 1.00 83.88 555 ALA A C 1
ATOM 4383 O O . ALA A 1 555 ? 1.528 -11.777 3.646 1.00 83.88 555 ALA A O 1
ATOM 4384 N N . LEU A 1 556 ? 0.265 -11.645 5.505 1.00 86.19 556 LEU A N 1
ATOM 4385 C CA . LEU A 1 556 ? 1.254 -10.956 6.331 1.00 86.19 556 LEU A CA 1
ATOM 4386 C C . LEU A 1 556 ? 2.150 -11.976 7.037 1.00 86.19 556 LEU A C 1
ATOM 4388 O O . LEU A 1 556 ? 1.686 -12.989 7.541 1.00 86.19 556 LEU A O 1
ATOM 4392 N N . THR A 1 557 ? 3.453 -11.703 7.066 1.00 83.94 557 THR A N 1
ATOM 4393 C CA . THR A 1 557 ? 4.457 -12.609 7.650 1.00 83.94 557 THR A CA 1
ATOM 4394 C C . THR A 1 557 ? 5.058 -12.068 8.941 1.00 83.94 557 THR A C 1
ATOM 4396 O O . THR A 1 557 ? 5.532 -12.836 9.774 1.00 83.94 557 THR A O 1
ATOM 4399 N N . LEU A 1 558 ? 5.054 -10.745 9.120 1.00 85.06 558 LEU A N 1
ATOM 4400 C CA . LEU A 1 558 ? 5.608 -10.094 10.299 1.00 85.06 558 LEU A CA 1
ATOM 4401 C C . LEU A 1 558 ? 4.565 -10.073 11.430 1.00 85.06 558 LEU A C 1
ATOM 4403 O O . LEU A 1 558 ? 3.477 -9.535 11.220 1.00 85.06 558 LEU A O 1
ATOM 4407 N N . PRO A 1 559 ? 4.894 -10.563 12.644 1.00 85.56 559 PRO A N 1
ATOM 4408 C CA . PRO A 1 559 ? 3.948 -10.615 13.765 1.00 85.56 559 PRO A CA 1
ATOM 4409 C C . PRO A 1 559 ? 3.323 -9.260 14.111 1.00 85.56 559 PRO A C 1
ATOM 4411 O O . PRO A 1 559 ? 2.134 -9.174 14.403 1.00 85.56 559 PRO A O 1
ATOM 4414 N N . ASN A 1 560 ? 4.110 -8.182 14.033 1.00 85.81 560 ASN A N 1
ATOM 4415 C CA . ASN A 1 560 ? 3.616 -6.832 14.304 1.00 85.81 560 ASN A CA 1
ATOM 4416 C C . ASN A 1 560 ? 2.600 -6.356 13.258 1.00 85.81 560 ASN A C 1
ATOM 4418 O O . ASN A 1 560 ? 1.642 -5.680 13.624 1.00 85.81 560 ASN A O 1
ATOM 4422 N N . ASP A 1 561 ? 2.791 -6.708 11.986 1.00 87.25 561 ASP A N 1
ATOM 4423 C CA . ASP A 1 561 ? 1.894 -6.298 10.903 1.00 87.25 561 ASP A CA 1
ATOM 4424 C C . ASP A 1 561 ? 0.572 -7.065 10.981 1.00 87.25 561 ASP A C 1
ATOM 4426 O O . ASP A 1 561 ? -0.487 -6.460 10.821 1.00 87.25 561 ASP A O 1
ATOM 4430 N N . ILE A 1 562 ? 0.629 -8.370 11.290 1.00 87.50 562 ILE A N 1
ATOM 4431 C CA . ILE A 1 562 ? -0.555 -9.202 11.568 1.00 87.50 562 ILE A CA 1
ATOM 4432 C C . ILE A 1 562 ? -1.345 -8.578 12.720 1.00 87.50 562 ILE A C 1
ATOM 4434 O O . ILE A 1 562 ? -2.515 -8.241 12.555 1.00 87.50 562 ILE A O 1
ATOM 4438 N N . ALA A 1 563 ? -0.672 -8.308 13.843 1.00 87.50 563 ALA A N 1
ATOM 4439 C CA . ALA A 1 563 ? -1.301 -7.722 15.018 1.00 87.50 563 ALA A CA 1
ATOM 4440 C C . ALA A 1 563 ? -1.928 -6.346 14.745 1.00 87.50 563 ALA A C 1
ATOM 4442 O O . ALA A 1 563 ? -2.964 -6.017 15.316 1.00 87.50 563 ALA A O 1
ATOM 4443 N N . LEU A 1 564 ? -1.292 -5.509 13.916 1.00 89.56 564 LEU A N 1
ATOM 4444 C CA . LEU A 1 564 ? -1.846 -4.213 13.514 1.00 89.56 564 LEU A CA 1
ATOM 4445 C C . LEU A 1 564 ? -3.075 -4.380 12.617 1.00 89.56 564 LEU A C 1
ATOM 4447 O O . LEU A 1 564 ? -4.069 -3.688 12.826 1.00 89.56 564 LEU A O 1
ATOM 4451 N N . ALA A 1 565 ? -3.023 -5.285 11.638 1.00 89.06 565 ALA A N 1
ATOM 4452 C CA . ALA A 1 565 ? -4.149 -5.558 10.751 1.00 89.06 565 ALA A CA 1
ATOM 4453 C C . ALA A 1 565 ? -5.363 -6.078 11.533 1.00 89.06 565 ALA A C 1
ATOM 4455 O O . ALA A 1 565 ? -6.474 -5.580 11.350 1.00 89.06 565 ALA A O 1
ATOM 4456 N N . GLU A 1 566 ? -5.147 -7.034 12.437 1.00 88.25 566 GLU A N 1
ATOM 4457 C CA . GLU A 1 566 ? -6.195 -7.606 13.281 1.00 88.25 566 GLU A CA 1
ATOM 4458 C C . GLU A 1 566 ? -6.789 -6.572 14.235 1.00 88.25 566 GLU A C 1
ATOM 4460 O O . GLU A 1 566 ? -8.012 -6.452 14.297 1.00 88.25 566 GLU A O 1
ATOM 4465 N N . ASP A 1 567 ? -5.959 -5.765 14.904 1.00 88.62 567 ASP A N 1
ATOM 4466 C CA . ASP A 1 567 ? -6.446 -4.704 15.789 1.00 88.62 567 ASP A CA 1
ATOM 4467 C C . ASP A 1 567 ? -7.271 -3.663 15.015 1.00 88.62 567 ASP A C 1
ATOM 4469 O O . ASP A 1 567 ? -8.359 -3.300 15.451 1.00 88.62 567 ASP A O 1
ATOM 4473 N N . VAL A 1 568 ? -6.824 -3.208 13.838 1.00 88.88 568 VAL A N 1
ATOM 4474 C CA . VAL A 1 568 ? -7.591 -2.248 13.016 1.00 88.88 568 VAL A CA 1
ATOM 4475 C C . VAL A 1 568 ? -8.934 -2.824 12.587 1.00 88.88 568 VAL A C 1
ATOM 4477 O O . VAL A 1 568 ? -9.956 -2.142 12.682 1.00 88.88 568 VAL A O 1
ATOM 4480 N N . LEU A 1 569 ? -8.948 -4.072 12.112 1.00 87.44 569 LEU A N 1
ATOM 4481 C CA . LEU A 1 569 ? -10.166 -4.751 11.665 1.00 87.44 569 LEU A CA 1
ATOM 4482 C C . LEU A 1 569 ? -11.103 -5.066 12.837 1.00 87.44 569 LEU A C 1
ATOM 4484 O O . LEU A 1 569 ? -12.323 -5.032 12.676 1.00 87.44 569 LEU A O 1
ATOM 4488 N N . MET A 1 570 ? -10.561 -5.360 14.021 1.00 84.44 570 MET A N 1
ATOM 4489 C CA . MET A 1 570 ? -11.329 -5.444 15.261 1.00 84.44 570 MET A CA 1
ATOM 4490 C C . MET A 1 570 ? -11.987 -4.102 15.557 1.00 84.44 570 MET A C 1
ATOM 4492 O O . MET A 1 570 ? -13.210 -4.034 15.614 1.00 84.44 570 MET A O 1
ATOM 4496 N N . LEU A 1 571 ? -11.200 -3.035 15.688 1.00 84.38 571 LEU A N 1
ATOM 4497 C CA . LEU A 1 571 ? -11.675 -1.704 16.065 1.00 84.38 571 LEU A CA 1
ATOM 4498 C C . LEU A 1 571 ? -12.716 -1.149 15.090 1.00 84.38 571 LEU A C 1
ATOM 4500 O O . LEU A 1 571 ? -13.712 -0.567 15.517 1.00 84.38 571 LEU A O 1
ATOM 4504 N N . ARG A 1 572 ? -12.532 -1.384 13.786 1.00 83.62 572 ARG A N 1
ATOM 4505 C CA . ARG A 1 572 ? -13.535 -1.069 12.761 1.00 83.62 572 ARG A CA 1
ATOM 4506 C C . ARG A 1 572 ? -14.839 -1.826 12.978 1.00 83.62 572 ARG A C 1
ATOM 4508 O O . ARG A 1 572 ? -15.895 -1.206 12.900 1.00 83.62 572 ARG A O 1
ATOM 4515 N N . GLY A 1 573 ? -14.767 -3.124 13.273 1.00 80.94 573 GLY A N 1
ATOM 4516 C CA . GLY A 1 573 ? -15.939 -3.924 13.626 1.00 80.94 573 GLY A CA 1
ATOM 4517 C C . GLY A 1 573 ? -16.672 -3.359 14.843 1.00 80.94 573 GLY A C 1
ATOM 4518 O O . GLY A 1 573 ? -17.879 -3.164 14.783 1.00 80.94 573 GLY A O 1
ATOM 4519 N N . ILE A 1 574 ? -15.940 -2.992 15.903 1.00 77.56 574 ILE A N 1
ATOM 4520 C CA . ILE A 1 574 ? -16.523 -2.363 17.101 1.00 77.56 574 ILE A CA 1
ATOM 4521 C C . ILE A 1 574 ? -17.241 -1.054 16.745 1.00 77.56 574 ILE A C 1
ATOM 4523 O O . ILE A 1 574 ? -18.377 -0.849 17.167 1.00 77.56 574 ILE A O 1
ATOM 4527 N N . ASP A 1 575 ? -16.618 -0.172 15.957 1.00 80.25 575 ASP A N 1
ATOM 4528 C CA . ASP A 1 575 ? -17.248 1.095 15.564 1.00 80.25 575 ASP A CA 1
ATOM 4529 C C . ASP A 1 575 ? -18.510 0.883 14.713 1.00 80.25 575 ASP A C 1
ATOM 4531 O O . ASP A 1 575 ? -19.501 1.583 14.910 1.00 80.25 575 ASP A O 1
ATOM 4535 N N . LEU A 1 576 ? -18.513 -0.101 13.809 1.00 82.06 576 LEU A N 1
ATOM 4536 C CA . LEU A 1 576 ? -19.694 -0.447 13.009 1.00 82.06 576 LEU A CA 1
ATOM 4537 C C . LEU A 1 576 ? -20.841 -0.967 13.882 1.00 82.06 576 LEU A C 1
ATOM 4539 O O . LEU A 1 576 ? -21.972 -0.502 13.735 1.00 82.06 576 LEU A O 1
ATOM 4543 N N . THR A 1 577 ? -20.548 -1.866 14.825 1.00 82.81 577 THR A N 1
ATOM 4544 C CA . THR A 1 577 ? -21.525 -2.383 15.795 1.00 82.81 577 THR A CA 1
ATOM 4545 C C . THR A 1 577 ? -22.126 -1.256 16.632 1.00 82.81 577 THR A C 1
ATOM 4547 O O . THR A 1 577 ? -23.342 -1.192 16.805 1.00 82.81 577 THR A O 1
ATOM 4550 N N . LEU A 1 578 ? -21.303 -0.316 17.102 1.00 81.19 578 LEU A N 1
ATOM 4551 C CA . LEU A 1 578 ? -21.772 0.827 17.888 1.00 81.19 578 LEU A CA 1
ATOM 4552 C C . LEU A 1 578 ? -22.621 1.801 17.062 1.00 81.19 578 LEU A C 1
ATOM 4554 O O . LEU A 1 578 ? -23.671 2.230 17.527 1.00 81.19 578 LEU A O 1
ATOM 4558 N N . ARG A 1 579 ? -22.237 2.103 15.816 1.00 82.62 579 ARG A N 1
ATOM 4559 C CA . ARG A 1 579 ? -23.066 2.925 14.912 1.00 82.62 579 ARG A CA 1
ATOM 4560 C C . ARG A 1 579 ? -24.416 2.279 14.625 1.00 82.62 579 ARG A C 1
ATOM 4562 O O . ARG A 1 579 ? -25.418 2.981 14.526 1.00 82.62 579 ARG A O 1
ATOM 4569 N N . LEU A 1 580 ? -24.446 0.953 14.498 1.00 85.38 580 LEU A N 1
ATOM 4570 C CA . LEU A 1 580 ? -25.690 0.210 14.346 1.00 85.38 580 LEU A CA 1
ATOM 4571 C C . LEU A 1 580 ? -26.551 0.313 15.616 1.00 85.38 580 LEU A C 1
ATOM 4573 O O . LEU A 1 580 ? -27.748 0.565 15.509 1.00 85.38 580 LEU A O 1
ATOM 4577 N N . GLN A 1 581 ? -25.957 0.214 16.810 1.00 84.69 581 GLN A N 1
ATOM 4578 C CA . GLN A 1 581 ? -26.669 0.454 18.073 1.00 84.69 581 GLN A CA 1
ATOM 4579 C C . GLN A 1 581 ? -27.209 1.887 18.174 1.00 84.69 581 GLN A C 1
ATOM 4581 O O . GLN A 1 581 ? -28.353 2.076 18.581 1.00 84.69 581 GLN A O 1
ATOM 4586 N N . ASP A 1 582 ? -26.443 2.898 17.766 1.00 84.75 582 ASP A N 1
ATOM 4587 C CA . ASP A 1 582 ? -26.914 4.286 17.738 1.00 84.75 582 ASP A CA 1
ATOM 4588 C C . ASP A 1 582 ? -28.077 4.466 16.753 1.00 84.75 582 ASP A C 1
ATOM 4590 O O . ASP A 1 582 ? -29.073 5.107 17.092 1.00 84.75 582 ASP A O 1
ATOM 4594 N N . ALA A 1 583 ? -28.013 3.837 15.574 1.00 87.94 583 ALA A N 1
ATOM 4595 C CA . ALA A 1 583 ? -29.112 3.836 14.609 1.00 87.94 583 ALA A CA 1
ATOM 4596 C C . ALA A 1 583 ? -30.382 3.187 15.185 1.00 87.94 583 ALA A C 1
ATOM 4598 O O . ALA A 1 583 ? -31.473 3.728 15.012 1.00 87.94 583 ALA A O 1
ATOM 4599 N N . VAL A 1 584 ? -30.252 2.088 15.940 1.00 88.00 584 VAL A N 1
ATOM 4600 C CA . VAL A 1 584 ? -31.371 1.472 16.677 1.00 88.00 584 VAL A CA 1
ATOM 4601 C C . VAL A 1 584 ? -31.945 2.451 17.706 1.00 88.00 584 VAL A C 1
ATOM 4603 O O . VAL A 1 584 ? -33.158 2.661 17.754 1.00 88.00 584 VAL A O 1
ATOM 4606 N N . ARG A 1 585 ? -31.091 3.087 18.521 1.00 85.75 585 ARG A N 1
ATOM 4607 C CA . ARG A 1 585 ? -31.522 4.028 19.572 1.00 85.75 585 ARG A CA 1
ATOM 4608 C C . ARG A 1 585 ? -32.241 5.245 18.995 1.00 85.75 585 ARG A C 1
ATOM 4610 O O . ARG A 1 585 ? -33.233 5.693 19.567 1.00 85.75 585 ARG A O 1
ATOM 4617 N N . LEU A 1 586 ? -31.757 5.757 17.865 1.00 88.31 586 LEU A N 1
ATOM 4618 C CA . LEU A 1 586 ? -32.344 6.884 17.138 1.00 88.31 586 LEU A CA 1
ATOM 4619 C C . LEU A 1 586 ? -33.507 6.474 16.218 1.00 88.31 586 LEU A C 1
ATOM 4621 O O . LEU A 1 586 ? -34.157 7.349 15.651 1.00 88.31 586 LEU A O 1
ATOM 4625 N N . LYS A 1 587 ? -33.792 5.169 16.091 1.00 87.50 587 LYS A N 1
ATOM 4626 C CA . LYS A 1 587 ? -34.781 4.586 15.167 1.00 87.50 587 LYS A CA 1
ATOM 4627 C C . LYS A 1 587 ? -34.551 4.975 13.698 1.00 87.50 587 LYS A C 1
ATOM 4629 O O . LYS A 1 587 ? -35.503 5.133 12.935 1.00 87.50 587 LYS A O 1
ATOM 4634 N N . ASP A 1 588 ? -33.292 5.121 13.291 1.00 89.81 588 ASP A N 1
ATOM 4635 C CA . ASP A 1 588 ? -32.909 5.424 11.909 1.00 89.81 588 ASP A CA 1
ATOM 4636 C C . ASP A 1 588 ? -32.787 4.138 11.077 1.00 89.81 588 ASP A C 1
ATOM 4638 O O . ASP A 1 588 ? -31.714 3.549 10.920 1.00 89.81 588 ASP A O 1
ATOM 4642 N N . GLU A 1 589 ? -33.923 3.696 10.537 1.00 89.06 589 GLU A N 1
ATOM 4643 C CA . GLU A 1 589 ? -34.025 2.470 9.738 1.00 89.06 589 GLU A CA 1
ATOM 4644 C C . GLU A 1 589 ? -33.163 2.520 8.466 1.00 89.06 589 GLU A C 1
ATOM 4646 O O . GLU A 1 589 ? -32.582 1.512 8.065 1.00 89.06 589 GLU A O 1
ATOM 4651 N N . LYS A 1 590 ? -33.025 3.693 7.831 1.00 88.06 590 LYS A N 1
ATOM 4652 C CA . LYS A 1 590 ? -32.265 3.823 6.577 1.00 88.06 590 LYS A CA 1
ATOM 4653 C C . LYS A 1 590 ? -30.784 3.557 6.805 1.00 88.06 590 LYS A C 1
ATOM 4655 O O . LYS A 1 590 ? -30.176 2.804 6.042 1.00 88.06 590 LYS A O 1
ATOM 4660 N N . THR A 1 591 ? -30.221 4.155 7.852 1.00 87.62 591 THR A N 1
ATOM 4661 C CA . THR A 1 591 ? -28.816 3.956 8.218 1.00 87.62 591 THR A CA 1
ATOM 4662 C C . THR A 1 591 ? -28.572 2.523 8.682 1.00 87.62 591 THR A C 1
ATOM 4664 O O . THR A 1 591 ? -27.611 1.902 8.230 1.00 87.62 591 THR A O 1
ATOM 4667 N N . ALA A 1 592 ? -29.467 1.958 9.501 1.00 87.94 592 ALA A N 1
ATOM 4668 C CA . ALA A 1 592 ? -29.366 0.568 9.946 1.00 87.94 592 ALA A CA 1
ATOM 4669 C C . ALA A 1 592 ? -29.395 -0.422 8.769 1.00 87.94 592 ALA A C 1
ATOM 4671 O O . ALA A 1 592 ? -28.523 -1.284 8.668 1.00 87.94 592 ALA A O 1
ATOM 4672 N N . LYS A 1 593 ? -30.329 -0.246 7.827 1.00 88.69 593 LYS A N 1
ATOM 4673 C CA . LYS A 1 593 ? -30.437 -1.075 6.619 1.00 88.69 593 LYS A CA 1
ATOM 4674 C C . LYS A 1 593 ? -29.196 -0.975 5.740 1.00 88.69 593 LYS A C 1
ATOM 4676 O O . LYS A 1 593 ? -28.697 -1.989 5.260 1.00 88.69 593 LYS A O 1
ATOM 4681 N N . HIS A 1 594 ? -28.675 0.234 5.538 1.00 85.50 594 HIS A N 1
ATOM 4682 C CA . HIS A 1 594 ? -27.460 0.434 4.751 1.00 85.50 594 HIS A CA 1
ATOM 4683 C C . HIS A 1 594 ? -26.239 -0.239 5.393 1.00 85.50 594 HIS A C 1
ATOM 4685 O O . HIS A 1 594 ? -25.470 -0.902 4.698 1.00 85.50 594 HIS A O 1
ATOM 4691 N N . LEU A 1 595 ? -26.090 -0.112 6.717 1.00 84.38 595 LEU A N 1
ATOM 4692 C CA . LEU A 1 595 ? -25.009 -0.747 7.469 1.00 84.38 595 LEU A CA 1
ATOM 4693 C C . LEU A 1 595 ? -25.102 -2.272 7.415 1.00 84.38 595 LEU A C 1
ATOM 4695 O O . LEU A 1 595 ? -24.100 -2.913 7.126 1.00 84.38 595 LEU A O 1
ATOM 4699 N N . LEU A 1 596 ? -26.285 -2.853 7.625 1.00 86.06 596 LEU A N 1
ATOM 4700 C CA . LEU A 1 596 ? -26.480 -4.307 7.594 1.00 86.06 596 LEU A CA 1
ATOM 4701 C C . LEU A 1 596 ? -26.271 -4.909 6.199 1.00 86.06 596 LEU A C 1
ATOM 4703 O O . LEU A 1 596 ? -25.739 -6.008 6.084 1.00 86.06 596 LEU A O 1
ATOM 4707 N N . GLN A 1 597 ? -26.630 -4.183 5.135 1.00 84.00 597 GLN A N 1
ATOM 4708 C CA . GLN A 1 597 ? -26.362 -4.613 3.758 1.00 84.00 597 GLN A CA 1
ATOM 4709 C C . GLN A 1 597 ? -24.864 -4.675 3.434 1.00 84.00 597 GLN A C 1
ATOM 4711 O O . GLN A 1 597 ? -24.450 -5.499 2.622 1.00 84.00 597 GLN A O 1
ATOM 4716 N N . GLN A 1 598 ? -24.062 -3.787 4.024 1.00 77.94 598 GLN A N 1
ATOM 4717 C CA . GLN A 1 598 ? -22.620 -3.710 3.769 1.00 77.94 598 GLN A CA 1
ATOM 4718 C C . GLN A 1 598 ? -21.791 -4.542 4.752 1.00 77.94 598 GLN A C 1
ATOM 4720 O O . GLN A 1 598 ? -20.743 -5.056 4.369 1.00 77.94 598 GLN A O 1
ATOM 4725 N N . HIS A 1 599 ? -22.260 -4.655 5.995 1.00 80.56 599 HIS A N 1
ATOM 4726 C CA . HIS A 1 599 ? -21.556 -5.233 7.137 1.00 80.56 599 HIS A CA 1
ATOM 4727 C C . HIS A 1 599 ? -22.514 -6.069 8.007 1.00 80.56 599 HIS A C 1
ATOM 4729 O O . HIS A 1 599 ? -22.843 -5.668 9.133 1.00 80.56 599 HIS A O 1
ATOM 4735 N N . PRO A 1 600 ? -22.992 -7.225 7.514 1.00 81.00 600 PRO A N 1
ATOM 4736 C CA . PRO A 1 600 ? -23.875 -8.104 8.282 1.00 81.00 600 PRO A CA 1
ATOM 4737 C C . PRO A 1 600 ? -23.239 -8.580 9.603 1.00 81.00 600 PRO A C 1
ATOM 4739 O O . PRO A 1 600 ? -23.948 -8.783 10.591 1.00 81.00 600 PRO A O 1
ATOM 4742 N N . GLU A 1 601 ? -21.907 -8.673 9.667 1.00 78.94 601 GLU A N 1
ATOM 4743 C CA . GLU A 1 601 ? -21.140 -9.060 10.858 1.00 78.94 601 GLU A CA 1
ATOM 4744 C C . GLU A 1 601 ? -21.406 -8.166 12.084 1.00 78.94 601 GLU A C 1
ATOM 4746 O O . GLU A 1 601 ? -21.433 -8.642 13.224 1.00 78.94 601 GLU A O 1
ATOM 4751 N N . ALA A 1 602 ? -21.671 -6.873 11.869 1.00 82.31 602 ALA A N 1
ATOM 4752 C CA . ALA A 1 602 ? -22.000 -5.944 12.947 1.00 82.31 602 ALA A CA 1
ATOM 4753 C C . ALA A 1 602 ? -23.331 -6.323 13.614 1.00 82.31 602 ALA A C 1
ATOM 4755 O O . ALA A 1 602 ? -23.454 -6.292 14.838 1.00 82.31 602 ALA A O 1
ATOM 4756 N N . GLY A 1 603 ? -24.316 -6.739 12.814 1.00 82.88 603 GLY A N 1
ATOM 4757 C CA . GLY A 1 603 ? -25.613 -7.192 13.304 1.00 82.88 603 GLY A CA 1
ATOM 4758 C C . GLY A 1 603 ? -25.538 -8.529 14.039 1.00 82.88 603 GLY A C 1
ATOM 4759 O O . GLY A 1 603 ? -26.151 -8.675 15.097 1.00 82.88 603 GLY A O 1
ATOM 4760 N N . ILE A 1 604 ? -24.725 -9.468 13.540 1.00 83.00 604 ILE A N 1
ATOM 4761 C CA . ILE A 1 604 ? -24.459 -10.748 14.216 1.00 83.00 604 ILE A CA 1
ATOM 4762 C C . ILE A 1 604 ? -23.831 -10.504 15.591 1.00 83.00 604 ILE A C 1
ATOM 4764 O O . ILE A 1 604 ? -24.274 -11.091 16.573 1.00 83.00 604 ILE A O 1
ATOM 4768 N N . THR A 1 605 ? -22.881 -9.572 15.696 1.00 81.69 605 THR A N 1
ATOM 4769 C CA . THR A 1 605 ? -22.241 -9.227 16.977 1.00 81.69 605 THR A CA 1
ATOM 4770 C C . THR A 1 605 ? -23.264 -8.718 18.003 1.00 81.69 605 THR A C 1
ATOM 4772 O O . THR A 1 605 ? -23.229 -9.115 19.167 1.00 81.69 605 THR A O 1
ATOM 4775 N N . ILE A 1 606 ? -24.224 -7.877 17.591 1.00 83.69 606 ILE A N 1
ATOM 4776 C CA . ILE A 1 606 ? -25.318 -7.447 18.484 1.00 83.69 606 ILE A CA 1
ATOM 4777 C C . ILE A 1 606 ? -26.187 -8.646 18.876 1.00 83.69 606 ILE A C 1
ATOM 4779 O O . ILE A 1 606 ? -26.528 -8.801 20.048 1.00 83.69 606 ILE A O 1
ATOM 4783 N N . LEU A 1 607 ? -26.519 -9.514 17.919 1.00 84.94 607 LEU A N 1
ATOM 4784 C CA . LEU A 1 607 ? -27.324 -10.709 18.164 1.00 84.94 607 LEU A CA 1
ATOM 4785 C C . LEU A 1 607 ? -26.643 -11.675 19.147 1.00 84.94 607 LEU A C 1
ATOM 4787 O O . LEU A 1 607 ? -27.311 -12.264 19.997 1.00 84.94 607 LEU A O 1
ATOM 4791 N N . GLU A 1 608 ? -25.317 -11.799 19.097 1.00 83.69 608 GLU A N 1
ATOM 4792 C CA . GLU A 1 608 ? -24.548 -12.569 20.072 1.00 83.69 608 GLU A CA 1
ATOM 4793 C C . GLU A 1 608 ? -24.681 -12.005 21.484 1.00 83.69 608 GLU A C 1
ATOM 4795 O O . GLU A 1 608 ? -24.899 -12.778 22.420 1.00 83.69 608 GLU A O 1
ATOM 4800 N N . VAL A 1 609 ? -24.590 -10.683 21.646 1.00 82.44 609 VAL A N 1
ATOM 4801 C CA . VAL A 1 609 ? -24.779 -10.020 22.945 1.00 82.44 609 VAL A CA 1
ATOM 4802 C C . VAL A 1 609 ? -26.197 -10.265 23.461 1.00 82.44 609 VAL A C 1
ATOM 4804 O O . VAL A 1 609 ? -26.363 -10.720 24.593 1.00 82.44 609 VAL A O 1
ATOM 4807 N N . LEU A 1 610 ? -27.209 -10.076 22.608 1.00 84.69 610 LEU A N 1
ATOM 4808 C CA . LEU A 1 610 ? -28.613 -10.341 22.941 1.00 84.69 610 LEU A CA 1
ATOM 4809 C C . LEU A 1 610 ? -28.849 -11.807 23.335 1.00 84.69 610 LEU A C 1
ATOM 4811 O O . LEU A 1 610 ? -29.611 -12.084 24.254 1.00 84.69 610 LEU A O 1
ATOM 4815 N N . SER A 1 611 ? -28.156 -12.756 22.697 1.00 84.06 611 SER A N 1
ATOM 4816 C CA . SER A 1 611 ? -28.282 -14.186 23.017 1.00 84.06 611 SER A CA 1
ATOM 4817 C C . SER A 1 611 ? -27.759 -14.551 24.413 1.00 84.06 611 SER A C 1
ATOM 4819 O O . SER A 1 611 ? -28.187 -15.547 24.996 1.00 84.06 611 SER A O 1
ATOM 4821 N N . ARG A 1 612 ? -26.825 -13.764 24.962 1.00 82.06 612 ARG A N 1
ATOM 4822 C CA . ARG A 1 612 ? -26.242 -13.986 26.297 1.00 82.06 612 ARG A CA 1
ATOM 4823 C C . ARG A 1 612 ? -27.082 -13.347 27.410 1.00 82.06 612 ARG A C 1
ATOM 4825 O O . ARG A 1 612 ? -27.008 -13.810 28.546 1.00 82.06 612 ARG A O 1
ATOM 4832 N N . GLY A 1 613 ? -27.849 -12.305 27.088 1.00 76.00 613 GLY A N 1
ATOM 4833 C CA . GLY A 1 613 ? -28.695 -11.560 28.022 1.00 76.00 613 GLY A CA 1
ATOM 4834 C C . GLY A 1 613 ? -29.998 -12.276 28.394 1.00 76.00 613 GLY A C 1
ATOM 4835 O O . GLY A 1 613 ? -30.446 -13.203 27.718 1.00 76.00 613 GLY A O 1
ATOM 4836 N N . ALA A 1 614 ? -30.611 -11.840 29.497 1.00 69.94 614 ALA A N 1
ATOM 4837 C CA . ALA A 1 614 ? -31.942 -12.285 29.899 1.00 69.94 614 ALA A CA 1
ATOM 4838 C C . ALA A 1 614 ? -33.005 -11.455 29.172 1.00 69.94 614 ALA A C 1
ATOM 4840 O O . ALA A 1 614 ? -32.959 -10.236 29.238 1.00 69.94 614 ALA A O 1
ATOM 4841 N N . SER A 1 615 ? -33.987 -12.115 28.551 1.00 74.44 615 SER A N 1
ATOM 4842 C CA . SER A 1 615 ? -35.017 -11.471 27.726 1.00 74.44 615 SER A CA 1
ATOM 4843 C C . SER A 1 615 ? -35.681 -10.259 28.398 1.00 74.44 615 SER A C 1
ATOM 4845 O O . SER A 1 615 ? -36.461 -10.416 29.342 1.00 74.44 615 SER A O 1
ATOM 4847 N N . SER A 1 616 ? -35.451 -9.062 27.852 1.00 82.00 616 SER A N 1
ATOM 4848 C CA . SER A 1 616 ? -36.129 -7.822 28.250 1.00 82.00 616 SER A CA 1
ATOM 4849 C C . SER A 1 616 ? -36.958 -7.194 27.109 1.00 82.00 616 SER A C 1
ATOM 4851 O O . SER A 1 616 ? -36.678 -7.419 25.928 1.00 82.00 616 SER A O 1
ATOM 4853 N N . PRO A 1 617 ? -37.973 -6.354 27.416 1.00 82.00 617 PRO A N 1
ATOM 4854 C CA . PRO A 1 617 ? -38.781 -5.683 26.389 1.00 82.00 617 PRO A CA 1
ATOM 4855 C C . PRO A 1 617 ? -37.958 -4.774 25.463 1.00 82.00 617 PRO A C 1
ATOM 4857 O O . PRO A 1 617 ? -38.257 -4.655 24.277 1.00 82.00 617 PRO A O 1
ATOM 4860 N N . ALA A 1 618 ? -36.912 -4.140 26.000 1.00 83.06 618 ALA A N 1
ATOM 4861 C CA . ALA A 1 618 ? -36.020 -3.266 25.242 1.00 83.06 618 ALA A CA 1
ATOM 4862 C C . ALA A 1 618 ? -35.139 -4.053 24.256 1.00 83.06 618 ALA A C 1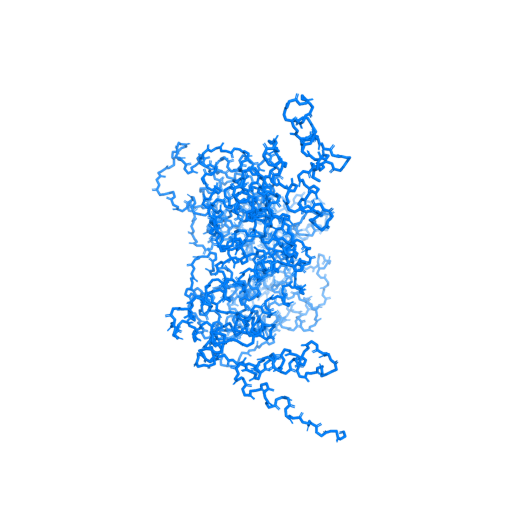
ATOM 4864 O O . ALA A 1 618 ? -34.936 -3.625 23.119 1.00 83.06 618 ALA A O 1
ATOM 4865 N N . GLU A 1 619 ? -34.653 -5.223 24.666 1.00 84.56 619 GLU A N 1
ATOM 4866 C CA . GLU A 1 619 ? -33.880 -6.125 23.808 1.00 84.56 619 GLU A CA 1
ATOM 4867 C C . GLU A 1 619 ? -34.749 -6.762 22.722 1.00 84.56 619 GLU A C 1
ATOM 4869 O O . GLU A 1 619 ? -34.314 -6.848 21.577 1.00 84.56 619 GLU A O 1
ATOM 4874 N N . SER A 1 620 ? -35.996 -7.133 23.036 1.00 84.69 620 SER A N 1
ATOM 4875 C CA . SER A 1 620 ? -36.939 -7.649 22.033 1.00 84.69 620 SER A CA 1
ATOM 4876 C C . SER A 1 620 ? -37.282 -6.581 20.984 1.00 84.69 620 SER A C 1
ATOM 4878 O O . SER A 1 620 ? -37.256 -6.858 19.786 1.00 84.69 620 SER A O 1
ATOM 4880 N N . ALA A 1 621 ? -37.488 -5.324 21.402 1.00 85.25 621 ALA A N 1
ATOM 4881 C CA . ALA A 1 621 ? -37.681 -4.206 20.475 1.00 85.25 621 ALA A CA 1
ATOM 4882 C C . ALA A 1 621 ? -36.441 -3.940 19.600 1.00 85.25 621 ALA A C 1
ATOM 4884 O O . ALA A 1 621 ? -36.573 -3.642 18.414 1.00 85.25 621 ALA A O 1
ATOM 4885 N N . THR A 1 622 ? -35.241 -4.079 20.172 1.00 86.62 622 THR A N 1
ATOM 4886 C CA . THR A 1 622 ? -33.969 -3.965 19.440 1.00 86.62 622 THR A CA 1
ATOM 4887 C C . THR A 1 622 ? -33.836 -5.065 18.390 1.00 86.62 622 THR A C 1
ATOM 4889 O O . THR A 1 622 ? -33.519 -4.777 17.237 1.00 86.62 622 THR A O 1
ATOM 4892 N N . LEU A 1 623 ? -34.123 -6.316 18.762 1.00 88.56 623 LEU A N 1
ATOM 4893 C CA . LEU A 1 623 ? -34.097 -7.453 17.848 1.00 88.56 623 LEU A CA 1
ATOM 4894 C C . LEU A 1 623 ? -35.088 -7.270 16.694 1.00 88.56 623 LEU A C 1
ATOM 4896 O O . LEU A 1 623 ? -34.709 -7.456 15.540 1.00 88.56 623 LEU A O 1
ATOM 4900 N N . GLN A 1 624 ? -36.328 -6.867 16.988 1.00 88.81 624 GLN A N 1
ATOM 4901 C CA . GLN A 1 624 ? -37.345 -6.654 15.958 1.00 88.81 624 GLN A CA 1
ATOM 4902 C C . GLN A 1 624 ? -36.926 -5.560 14.971 1.00 88.81 624 GLN A C 1
ATOM 4904 O O . GLN A 1 624 ? -36.985 -5.778 13.766 1.00 88.81 624 GLN A O 1
ATOM 4909 N N . PHE A 1 625 ? -36.416 -4.429 15.467 1.00 90.44 625 PHE A N 1
ATOM 4910 C CA . PHE A 1 625 ? -35.920 -3.352 14.609 1.00 90.44 625 PHE A CA 1
ATOM 4911 C C . PHE A 1 625 ? -34.786 -3.820 13.684 1.00 90.44 625 PHE A C 1
ATOM 4913 O O . PHE A 1 625 ? -34.758 -3.462 12.509 1.00 90.44 625 PHE A O 1
ATOM 4920 N N . LEU A 1 626 ? -33.850 -4.627 14.193 1.00 90.00 626 LEU A N 1
ATOM 4921 C CA . LEU A 1 626 ? -32.753 -5.158 13.382 1.00 90.00 626 LEU A CA 1
ATOM 4922 C C . LEU A 1 626 ? -33.254 -6.126 12.301 1.00 90.00 626 LEU A C 1
ATOM 4924 O O . LEU A 1 626 ? -32.762 -6.076 11.174 1.00 90.00 626 LEU A O 1
ATOM 4928 N N . LEU A 1 627 ? -34.239 -6.974 12.617 1.00 89.94 627 LEU A N 1
ATOM 4929 C CA . LEU A 1 627 ? -34.881 -7.859 11.639 1.00 89.94 627 LEU A CA 1
ATOM 4930 C C . LEU A 1 627 ? -35.622 -7.058 10.559 1.00 89.94 627 LEU A C 1
ATOM 4932 O O . LEU A 1 627 ? -35.461 -7.351 9.375 1.00 89.94 627 LEU A O 1
ATOM 4936 N N . ASP A 1 628 ? -36.356 -6.012 10.945 1.00 88.25 628 ASP A N 1
ATOM 4937 C CA . ASP A 1 628 ? -37.058 -5.119 10.012 1.00 88.25 628 ASP A CA 1
ATOM 4938 C C . ASP A 1 628 ? -36.066 -4.372 9.095 1.00 88.25 628 ASP A C 1
ATOM 4940 O O . ASP A 1 628 ? -36.298 -4.227 7.892 1.00 88.25 628 ASP A O 1
ATOM 4944 N N . ALA A 1 629 ? -34.906 -3.978 9.634 1.00 87.94 629 ALA A N 1
ATOM 4945 C CA . ALA A 1 629 ? -33.808 -3.375 8.877 1.00 87.94 629 ALA A CA 1
ATOM 4946 C C . ALA A 1 629 ? -33.066 -4.368 7.952 1.00 87.94 629 ALA A C 1
ATOM 4948 O O . ALA A 1 629 ? -32.258 -3.937 7.125 1.00 87.94 629 ALA A O 1
ATOM 4949 N N . GLY A 1 630 ? -33.358 -5.672 8.038 1.00 87.62 630 GLY A N 1
ATOM 4950 C CA . GLY A 1 630 ? -32.832 -6.710 7.145 1.00 87.62 630 GLY A CA 1
ATOM 4951 C C . GLY A 1 630 ? -31.672 -7.538 7.703 1.00 87.62 630 GLY A C 1
ATOM 4952 O O . GLY A 1 630 ? -30.897 -8.077 6.915 1.00 87.62 630 GLY A O 1
ATOM 4953 N N . LEU A 1 631 ? -31.523 -7.639 9.029 1.00 89.12 631 LEU A N 1
ATOM 4954 C CA . LEU A 1 631 ? -30.570 -8.558 9.658 1.00 89.12 631 LEU A CA 1
ATOM 4955 C C . LEU A 1 631 ? -30.901 -10.012 9.290 1.00 89.12 631 LEU A C 1
ATOM 4957 O O . LEU A 1 631 ? -32.021 -10.462 9.526 1.00 89.12 631 LEU A O 1
ATOM 4961 N N . ASP A 1 632 ? -29.911 -10.759 8.799 1.00 86.75 632 ASP A N 1
ATOM 4962 C CA . ASP A 1 632 ? -30.001 -12.214 8.655 1.00 86.75 632 ASP A CA 1
ATOM 4963 C C . ASP A 1 632 ? -29.477 -12.914 9.927 1.00 86.75 632 ASP A C 1
ATOM 4965 O O . ASP A 1 632 ? -28.274 -12.876 10.198 1.00 86.75 632 ASP A O 1
ATOM 4969 N N . PRO A 1 633 ? -30.348 -13.549 10.731 1.00 86.69 633 PRO A N 1
ATOM 4970 C CA . PRO A 1 633 ? -29.949 -14.250 11.948 1.00 86.69 633 PRO A CA 1
ATOM 4971 C C . PRO A 1 633 ? -29.420 -15.673 11.695 1.00 86.69 633 PRO A C 1
ATOM 4973 O O . PRO A 1 633 ? -28.946 -16.316 12.634 1.00 86.69 633 PRO A O 1
ATOM 4976 N N . SER A 1 634 ? -29.539 -16.193 10.468 1.00 85.75 634 SER A N 1
ATOM 4977 C CA . SER A 1 634 ? -29.277 -17.602 10.143 1.00 85.75 634 SER A CA 1
ATOM 4978 C C . SER A 1 634 ? -27.863 -18.069 10.509 1.00 85.75 634 SER A C 1
ATOM 4980 O O . SER A 1 634 ? -27.771 -19.112 11.153 1.00 85.75 634 SER A O 1
ATOM 4982 N N . PRO A 1 635 ? -26.779 -17.312 10.228 1.00 83.19 635 PRO A N 1
ATOM 4983 C CA . PRO A 1 635 ? -25.417 -17.761 10.526 1.00 83.19 635 PRO A CA 1
ATOM 4984 C C . PRO A 1 635 ? -25.195 -18.100 12.006 1.00 83.19 635 PRO A C 1
ATOM 4986 O O . PRO A 1 635 ? -24.671 -19.165 12.325 1.00 83.19 635 PRO A O 1
ATOM 4989 N N . LEU A 1 636 ? -25.665 -17.240 12.919 1.00 83.75 636 LEU A N 1
ATOM 4990 C CA . LEU A 1 636 ? -25.531 -17.469 14.360 1.00 83.75 636 LEU A CA 1
ATOM 4991 C C . LEU A 1 636 ? -26.446 -18.602 14.839 1.00 83.75 636 LEU A C 1
ATOM 4993 O O . LEU A 1 636 ? -26.055 -19.408 15.678 1.00 83.75 636 LEU A O 1
ATOM 4997 N N . VAL A 1 637 ? -27.680 -18.671 14.330 1.00 85.88 637 VAL A N 1
ATOM 4998 C CA . VAL A 1 637 ? -28.620 -19.734 14.715 1.00 85.88 637 VAL A CA 1
ATOM 4999 C C . VAL A 1 637 ? -28.102 -21.102 14.270 1.00 85.88 637 VAL A C 1
ATOM 5001 O O . VAL A 1 637 ? -28.194 -22.055 15.040 1.00 85.88 637 VAL A O 1
ATOM 5004 N N . GLU A 1 638 ? -27.540 -21.202 13.066 1.00 85.62 638 GLU A N 1
ATOM 5005 C CA . GLU A 1 638 ? -26.910 -22.419 12.553 1.00 85.62 638 GLU A CA 1
ATOM 5006 C C . GLU A 1 638 ? -25.680 -22.810 13.372 1.00 85.62 638 GLU A C 1
ATOM 5008 O O . GLU A 1 638 ? -25.544 -23.981 13.723 1.00 85.62 638 GLU A O 1
ATOM 5013 N N . GLU A 1 639 ? -24.824 -21.848 13.727 1.00 83.81 639 GLU A N 1
ATOM 5014 C CA . GLU A 1 639 ? -23.656 -22.079 14.579 1.00 83.81 639 GLU A CA 1
ATOM 5015 C C . GLU A 1 639 ? -24.062 -22.627 15.952 1.00 83.81 639 GLU A C 1
ATOM 5017 O O . GLU A 1 639 ? -23.603 -23.699 16.351 1.00 83.81 639 GLU A O 1
ATOM 5022 N N . LEU A 1 640 ? -24.990 -21.955 16.640 1.00 83.94 640 LEU A N 1
ATOM 5023 C CA . LEU A 1 640 ? -25.482 -22.393 17.947 1.00 83.94 640 LEU A CA 1
ATOM 5024 C C . LEU A 1 640 ? -26.216 -23.739 17.872 1.00 83.94 640 LEU A C 1
ATOM 5026 O O . LEU A 1 640 ? -26.203 -24.510 18.828 1.00 83.94 640 LEU A O 1
ATOM 5030 N N . ALA A 1 641 ? -26.883 -24.030 16.752 1.00 82.75 641 ALA A N 1
ATOM 5031 C CA . ALA A 1 641 ? -27.602 -25.284 16.555 1.00 82.75 641 ALA A CA 1
ATOM 5032 C C . ALA A 1 641 ? -26.693 -26.452 16.142 1.00 82.75 641 ALA A C 1
ATOM 5034 O O . ALA A 1 641 ? -27.152 -27.599 16.192 1.00 82.75 641 ALA A O 1
ATOM 5035 N N . ARG A 1 642 ? -25.445 -26.181 15.733 1.00 82.00 642 ARG A N 1
ATOM 5036 C CA . ARG A 1 642 ? -24.473 -27.184 15.276 1.00 82.00 642 ARG A CA 1
ATOM 5037 C C . ARG A 1 642 ? -23.986 -28.072 16.415 1.00 82.00 642 ARG A C 1
ATOM 5039 O O . ARG A 1 642 ? -23.811 -29.269 16.205 1.00 82.00 642 ARG A O 1
ATOM 5046 N N . ASP A 1 643 ? -23.827 -27.495 17.603 1.00 74.06 643 ASP A N 1
ATOM 5047 C CA . ASP A 1 643 ? -23.377 -28.190 18.808 1.00 74.06 643 ASP A CA 1
ATOM 5048 C C . ASP A 1 643 ? -24.447 -28.130 19.909 1.00 74.06 643 ASP A C 1
ATOM 5050 O O . ASP A 1 643 ? -24.415 -27.306 20.823 1.00 74.06 643 ASP A O 1
ATOM 5054 N N . ARG A 1 644 ? -25.458 -28.999 19.780 1.00 68.56 644 ARG A N 1
ATOM 5055 C CA . ARG A 1 644 ? -26.589 -29.074 20.725 1.00 68.56 644 ARG A CA 1
ATOM 5056 C C . ARG A 1 644 ? -26.228 -29.690 22.073 1.00 68.56 644 ARG A C 1
ATOM 5058 O O . ARG A 1 644 ? -27.065 -29.667 22.977 1.00 68.56 644 ARG A O 1
ATOM 5065 N N . GLU A 1 645 ? -25.046 -30.288 22.188 1.00 73.06 645 GLU A N 1
ATOM 5066 C CA . GLU A 1 645 ? -24.560 -30.864 23.442 1.00 73.06 645 GLU A CA 1
ATOM 5067 C C . GLU A 1 645 ? -23.969 -29.779 24.357 1.00 73.06 645 GLU A C 1
ATOM 5069 O O . GLU A 1 645 ? -23.978 -29.940 25.579 1.00 73.06 645 GLU A O 1
ATOM 5074 N N . ASP A 1 646 ? -23.572 -28.630 23.797 1.00 82.62 646 ASP A N 1
ATOM 5075 C CA . ASP A 1 646 ? -23.164 -27.464 24.573 1.00 82.62 646 ASP A CA 1
ATOM 5076 C C . ASP A 1 646 ? -24.371 -26.758 25.226 1.00 82.62 646 ASP A C 1
ATOM 5078 O O . ASP A 1 646 ? -25.215 -26.112 24.588 1.00 82.62 646 ASP A O 1
ATOM 5082 N N . ILE A 1 647 ? -24.428 -26.853 26.557 1.00 82.06 647 ILE A N 1
ATOM 5083 C CA . ILE A 1 647 ? -25.444 -26.225 27.409 1.00 82.06 647 ILE A CA 1
ATOM 5084 C C . ILE A 1 647 ? -25.463 -24.700 27.215 1.00 82.06 647 ILE A C 1
ATOM 5086 O O . ILE A 1 647 ? -26.540 -24.091 27.262 1.00 82.06 647 ILE A O 1
ATOM 5090 N N . ALA A 1 648 ? -24.308 -24.069 26.973 1.00 83.00 648 ALA A N 1
ATOM 5091 C CA . ALA A 1 648 ? -24.219 -22.630 26.751 1.00 83.00 648 ALA A CA 1
ATOM 5092 C C . ALA A 1 648 ? -24.912 -22.229 25.440 1.00 83.00 648 ALA A C 1
ATOM 5094 O O . ALA A 1 648 ? -25.736 -21.310 25.439 1.00 83.00 648 ALA A O 1
ATOM 5095 N N . ASN A 1 649 ? -24.674 -22.963 24.350 1.00 85.00 649 ASN A N 1
ATOM 5096 C CA . ASN A 1 649 ? -25.302 -22.703 23.050 1.00 85.00 649 ASN A CA 1
ATOM 5097 C C . ASN A 1 649 ? -26.817 -22.921 23.081 1.00 85.00 649 ASN A C 1
ATOM 5099 O O . ASN A 1 649 ? -27.582 -22.090 22.585 1.00 85.00 649 ASN A O 1
ATOM 5103 N N . MET A 1 650 ? -27.277 -23.978 23.755 1.00 84.00 650 MET A N 1
ATOM 5104 C CA . MET A 1 650 ? -28.708 -24.233 23.942 1.00 84.00 650 MET A CA 1
ATOM 5105 C C . MET A 1 650 ? -29.396 -23.163 24.799 1.00 84.00 650 MET A C 1
ATOM 5107 O O . MET A 1 650 ? -30.551 -22.814 24.544 1.00 84.00 650 MET A O 1
ATOM 5111 N N . THR A 1 651 ? -28.697 -22.615 25.795 1.00 86.38 651 THR A N 1
ATOM 5112 C CA . THR A 1 651 ? -29.201 -21.493 26.602 1.00 86.38 651 THR A CA 1
ATOM 5113 C C . THR A 1 651 ? -29.319 -20.228 25.753 1.00 86.38 651 THR A C 1
ATOM 5115 O O . THR A 1 651 ? -30.369 -19.588 25.756 1.00 86.38 651 THR A O 1
ATOM 5118 N N . ARG A 1 652 ? -28.303 -19.925 24.935 1.00 86.56 652 ARG A N 1
ATOM 5119 C CA . ARG A 1 652 ? -28.316 -18.791 23.998 1.00 86.56 652 ARG A CA 1
ATOM 5120 C C . ARG A 1 652 ? -29.446 -18.891 22.968 1.00 86.56 652 ARG A C 1
ATOM 5122 O O . ARG A 1 652 ? -30.140 -17.906 22.729 1.00 86.56 652 ARG A O 1
ATOM 5129 N N . LEU A 1 653 ? -29.699 -20.080 22.413 1.00 85.62 653 LEU A N 1
ATOM 5130 C CA . LEU A 1 653 ? -30.831 -20.318 21.504 1.00 85.62 653 LEU A CA 1
ATOM 5131 C C . LEU A 1 653 ? -32.190 -20.100 22.178 1.00 85.62 653 LEU A C 1
ATOM 5133 O O . LEU A 1 653 ? -33.083 -19.510 21.572 1.00 85.62 653 LEU A O 1
ATOM 5137 N N . ARG A 1 654 ? -32.357 -20.549 23.429 1.00 86.62 654 ARG A N 1
ATOM 5138 C CA . ARG A 1 654 ? -33.589 -20.319 24.205 1.00 86.62 654 ARG A CA 1
ATOM 5139 C C . ARG A 1 654 ? -33.805 -18.840 24.512 1.00 86.62 654 ARG A C 1
ATOM 5141 O O . ARG A 1 654 ? -34.939 -18.380 24.429 1.00 86.62 654 ARG A O 1
ATOM 5148 N N . ASN A 1 655 ? -32.741 -18.100 24.816 1.00 87.38 655 ASN A N 1
ATOM 5149 C CA . ASN A 1 655 ? -32.817 -16.654 25.022 1.00 87.38 655 ASN A CA 1
ATOM 5150 C C . ASN A 1 655 ? -33.256 -15.931 23.739 1.00 87.38 655 ASN A C 1
ATOM 5152 O O . ASN A 1 655 ? -34.129 -15.071 23.792 1.00 87.38 655 ASN A O 1
ATOM 5156 N N . LEU A 1 656 ? -32.727 -16.327 22.575 1.00 87.56 656 LEU A N 1
ATOM 5157 C CA . LEU A 1 656 ? -33.148 -15.771 21.284 1.00 87.56 656 LEU A CA 1
ATOM 5158 C C . LEU A 1 656 ? -34.609 -16.112 20.930 1.00 87.56 656 LEU A C 1
ATOM 5160 O O . LEU A 1 656 ? -35.323 -15.246 20.427 1.00 87.56 656 LEU A O 1
ATOM 5164 N N . ASP A 1 657 ? -35.082 -17.332 21.215 1.00 88.56 657 ASP A N 1
ATOM 5165 C CA . ASP A 1 657 ? -36.506 -17.697 21.076 1.00 88.56 657 ASP A CA 1
ATOM 5166 C C . ASP A 1 657 ? -37.392 -16.847 22.004 1.00 88.56 657 ASP A C 1
ATOM 5168 O O . ASP A 1 657 ? -38.398 -16.293 21.564 1.00 88.56 657 ASP A O 1
ATOM 5172 N N . ALA A 1 658 ? -36.975 -16.653 23.260 1.00 85.06 658 ALA A N 1
ATOM 5173 C CA . ALA A 1 658 ? -37.684 -15.811 24.227 1.00 85.06 658 ALA A CA 1
ATOM 5174 C C . ALA A 1 658 ? -37.773 -14.335 23.794 1.00 85.06 658 ALA A C 1
ATOM 5176 O O . ALA A 1 658 ? -38.786 -13.687 24.051 1.00 85.06 658 ALA A O 1
ATOM 5177 N N . LEU A 1 659 ? -36.759 -13.825 23.086 1.00 86.19 659 LEU A N 1
ATOM 5178 C CA . LEU A 1 659 ? -36.762 -12.484 22.491 1.00 86.19 659 LEU A CA 1
ATOM 5179 C C . LEU A 1 659 ? -37.659 -12.361 21.243 1.00 86.19 659 LEU A C 1
ATOM 5181 O O . LEU A 1 659 ? -37.904 -11.239 20.792 1.00 86.19 659 LEU A O 1
ATOM 5185 N N . GLY A 1 660 ? -38.166 -13.479 20.705 1.00 83.31 660 GLY A N 1
ATOM 5186 C CA . GLY A 1 660 ? -39.089 -13.530 19.565 1.00 83.31 660 GLY A CA 1
ATOM 5187 C C . GLY A 1 660 ? -38.477 -14.018 18.245 1.00 83.31 660 GLY A C 1
ATOM 5188 O O . GLY A 1 660 ? -39.131 -13.932 17.204 1.00 83.31 660 GLY A O 1
ATOM 5189 N N . LEU A 1 661 ? -37.244 -14.543 18.243 1.00 88.00 661 LEU A N 1
ATOM 5190 C CA . LEU A 1 661 ? -36.571 -14.973 17.015 1.00 88.00 661 LEU A CA 1
ATOM 5191 C C . LEU A 1 661 ? -37.136 -16.298 16.472 1.00 88.00 661 LEU A C 1
ATOM 5193 O O . LEU A 1 661 ? -36.785 -17.389 16.927 1.00 88.00 661 LEU A O 1
ATOM 5197 N N . MET A 1 662 ? -37.946 -16.221 15.413 1.00 85.69 662 MET A N 1
ATOM 5198 C CA . MET A 1 662 ? -38.563 -17.400 14.783 1.00 85.69 662 MET A CA 1
ATOM 5199 C C . MET A 1 662 ? -37.543 -18.432 14.271 1.00 85.69 662 MET A C 1
ATOM 5201 O O . MET A 1 662 ? -37.796 -19.634 14.358 1.00 85.69 662 MET A O 1
ATOM 5205 N N . ALA A 1 663 ? -36.381 -17.990 13.778 1.00 83.25 663 ALA A N 1
ATOM 5206 C CA . ALA A 1 663 ? -35.311 -18.883 13.327 1.00 83.25 663 ALA A CA 1
ATOM 5207 C C . ALA A 1 663 ? -34.760 -19.752 14.475 1.00 83.25 663 ALA A C 1
ATOM 5209 O O . ALA A 1 663 ? -34.652 -20.969 14.319 1.00 83.25 663 ALA A O 1
ATOM 5210 N N . ALA A 1 664 ? -34.512 -19.168 15.656 1.00 83.38 664 ALA A N 1
ATOM 5211 C CA . ALA A 1 664 ? -34.083 -19.915 16.842 1.00 83.38 664 ALA A CA 1
ATOM 5212 C C . ALA A 1 664 ? -35.167 -20.890 17.323 1.00 83.38 664 ALA A C 1
ATOM 5214 O O . ALA A 1 664 ? -34.871 -22.047 17.625 1.00 83.38 664 ALA A O 1
ATOM 5215 N N . ARG A 1 665 ? -36.441 -20.474 17.302 1.00 85.12 665 ARG A N 1
ATOM 5216 C CA . ARG A 1 665 ? -37.576 -21.352 17.622 1.00 85.12 665 ARG A CA 1
ATOM 5217 C C . ARG A 1 665 ? -37.644 -22.571 16.709 1.00 85.12 665 ARG A C 1
ATOM 5219 O O . ARG A 1 665 ? -37.903 -23.685 17.164 1.00 85.12 665 ARG A O 1
ATOM 5226 N N . ASN A 1 666 ? -37.428 -22.364 15.413 1.00 84.50 666 ASN A N 1
ATOM 5227 C CA . ASN A 1 666 ? -37.408 -23.437 14.427 1.00 84.50 666 ASN A CA 1
ATOM 5228 C C . ASN A 1 666 ? -36.205 -24.361 14.639 1.00 84.50 666 ASN A C 1
ATOM 5230 O O . ASN A 1 666 ? -36.385 -25.576 14.623 1.00 84.50 666 ASN A O 1
ATOM 5234 N N . ALA A 1 667 ? -35.021 -23.814 14.926 1.00 82.31 667 ALA A N 1
ATOM 5235 C CA . ALA A 1 667 ? -33.836 -24.602 15.253 1.00 82.31 667 ALA A CA 1
ATOM 5236 C C . ALA A 1 667 ? -34.042 -25.461 16.515 1.00 82.31 667 ALA A C 1
ATOM 5238 O O . ALA A 1 667 ? -33.726 -26.648 16.501 1.00 82.31 667 ALA A O 1
ATOM 5239 N N . LEU A 1 668 ? -34.666 -24.921 17.569 1.00 82.38 668 LEU A N 1
ATOM 5240 C CA . LEU A 1 668 ? -35.031 -25.677 18.776 1.00 82.38 668 LEU A CA 1
ATOM 5241 C C . LEU A 1 668 ? -36.066 -26.784 18.495 1.00 82.38 668 LEU A C 1
ATOM 5243 O O . LEU A 1 668 ? -36.036 -27.835 19.137 1.00 82.38 668 LEU A O 1
ATOM 5247 N N . LYS A 1 669 ? -36.981 -26.566 17.537 1.00 81.25 669 LYS A N 1
ATOM 5248 C CA . LYS A 1 669 ? -38.041 -27.519 17.157 1.00 81.25 669 LYS A CA 1
ATOM 5249 C C . LYS A 1 669 ? -37.595 -28.590 16.163 1.00 81.25 669 LYS A C 1
ATOM 5251 O O . LYS A 1 669 ? -38.152 -29.688 16.185 1.00 81.25 669 LYS A O 1
ATOM 5256 N N . GLN A 1 670 ? -36.631 -28.303 15.288 1.00 66.06 670 GLN A N 1
ATOM 5257 C CA . GLN A 1 670 ? -36.110 -29.277 14.333 1.00 66.06 670 GLN A CA 1
ATOM 5258 C C . GLN A 1 670 ? -35.370 -30.393 15.088 1.00 66.06 670 GLN A C 1
ATOM 5260 O O . GLN A 1 670 ? -34.180 -30.297 15.371 1.00 66.06 670 GLN A O 1
ATOM 5265 N N . LYS A 1 671 ? -36.057 -31.500 15.393 1.00 48.94 671 LYS A N 1
ATOM 5266 C CA . LYS A 1 671 ? -35.430 -32.827 15.377 1.00 48.94 671 LYS A CA 1
ATOM 5267 C C . LYS A 1 671 ? -35.096 -33.108 13.912 1.00 48.94 671 LYS A C 1
ATOM 5269 O O . LYS A 1 671 ? -35.971 -33.555 13.176 1.00 48.94 671 LYS A O 1
ATOM 5274 N N . ILE A 1 672 ? -33.881 -32.804 13.458 1.00 41.06 672 ILE A N 1
ATOM 5275 C CA . ILE A 1 672 ? -33.429 -33.370 12.185 1.00 41.06 672 ILE A CA 1
ATOM 5276 C C . ILE A 1 672 ? -33.381 -34.880 12.421 1.00 41.06 672 ILE A C 1
ATOM 5278 O O . ILE A 1 672 ? -32.680 -35.354 13.317 1.00 41.06 672 ILE A O 1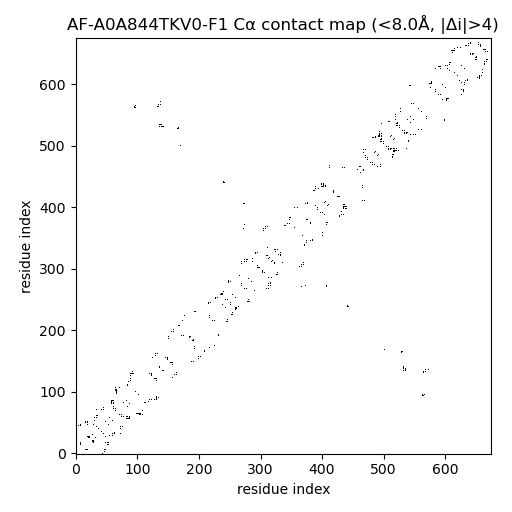
ATOM 5282 N N . PHE A 1 673 ? -34.235 -35.605 11.703 1.00 30.77 673 PHE A N 1
ATOM 5283 C CA . PHE A 1 673 ? -34.208 -37.056 11.617 1.00 30.77 673 PHE A CA 1
ATOM 5284 C C . PHE A 1 673 ? -32.756 -37.513 11.395 1.00 30.77 673 PHE A C 1
ATOM 5286 O O . PHE A 1 673 ? -32.172 -37.204 10.363 1.00 30.77 673 PHE A O 1
ATOM 5293 N N . LYS A 1 674 ? -32.189 -38.247 12.358 1.00 27.45 674 LYS A N 1
ATOM 5294 C CA . LYS A 1 674 ? -31.235 -39.323 12.045 1.00 27.45 674 LYS A CA 1
ATOM 5295 C C . LYS A 1 674 ? -32.047 -40.443 11.370 1.00 27.45 674 LYS A C 1
ATOM 5297 O O . LYS A 1 674 ? -33.208 -40.627 11.756 1.00 27.45 674 LYS A O 1
ATOM 5302 N N . PRO A 1 675 ? -31.518 -41.155 10.367 1.00 34.34 675 PRO A N 1
ATOM 5303 C CA . PRO A 1 675 ? -30.203 -41.801 10.394 1.00 34.34 675 PRO A CA 1
ATOM 5304 C C . PRO A 1 675 ? -29.079 -41.027 9.711 1.00 34.34 675 PRO A C 1
ATOM 5306 O O . PRO A 1 675 ? -29.307 -40.488 8.607 1.00 34.34 675 PRO A O 1
#

Secondary structure (DSSP, 8-state):
-HHHHHHT-GGGSSHHHHHT---TTS--HHHHHHH-HHHH-HHHHHHHHHTT--S-HHHHHHHHHTSTT-HHHHHHHHHTT--HHHHHHHHHTS--TT-TTHHHHHHHHHHTT--HHHHHHHHHHTT-HHHHHHHHHTT--HHHHHHHHHHHT-HHHHHHHHHHT---HHHHHHHHHH--S---TT-HHHHHHHHHHHHHHHTT---HHHHHHHHHHHTTT-HHHHHHHHHH-TT----HHHHTTS-HHHHHHHHHTT-S-TTHHHHHHHTT-HHHHHHHHHTT--SHHHHHHGGG---HHHHHHHHHHHHHHHHTT--THHHHHHSS-THHHHHHHHHHHHHTT--HHHHHHHHHHS-TTS---HHHHHHHHHHHTSGGGHHHHHHHHHHHHHTT-HHHHHHHHHHT--HHHHHHHHHHSSS--HHHHHHHHHHHHT---HHHHHHTTS---TTTTTTTTTT-HHHHHHHHHHHTT-HHHHHHHTTTT---HHHHHHHHHTT-HHHHHHHHHTT--HHHHHHHHHHTT-HHHHHHHHHHS---HHHHHHHHHHH--SHHHHHHHHHHHHHHHHHHHHHHHHHHHHT-HHHHHHHHHH-HHHHHHHHHHHHHS---HHHHHHHHHHHHTT---HHHHHHHHH-TT-HHHHHHHHHHHHTT-HHHHHHHH------

Radius of gyration: 32.9 Å; Cα contacts (8 Å, |Δi|>4): 842; chains: 1; bounding box: 82×74×106 Å

Sequence (675 aa):
MDIVSFLLDPVNGWAQRLVNHRDIAGRTPLRCAVETPWALGPELVDALLNAGAEDNLSEMLAHCVMRKDHEPISKRLIAANAHPSYAMAWLYNQPIHCREHAHEAMSFLRSQGFDNAPIFKYAIEHRLHRAVALMTLLGHDWSGQFTRAAWERDEGTVQFMLRSGMDYSGVITKLITDGSVPNNSGSKTFITLAFIHVERRNLKLPPTWEKEALFWFDRRGMSTAVSKLGQWAPYLSLSLREIARCSVATIDELLEQHVVPKDSLEELIRTGHLVQARRLVAAGVPTAPTMDKLPADVNPKARRYNVAAARLLVLAGADPQLLTRRVADPGAYQEYRQIRERVRRMKPSDVGISLALFPWEKRAGAAIFDELAMILDKPENVPEALAMLKALVELGRPRAAATIINCGLNAAEALKETVSVTEPDWTLADSLVRAANANTYPDEVNNRGQGDGFDRYDEFGRHAFQNKVLLELTLQDKWDVVRKFIPRLTDGSWAILECVLRQDAERMKRLHYAGADIIGAFIIAIKTKRYEAAARVMAYAPFSLDNARLRALHALTLPNDIALAEDVLMLRGIDLTLRLQDAVRLKDEKTAKHLLQQHPEAGITILEVLSRGASSPAESATLQFLLDAGLDPSPLVEELARDREDIANMTRLRNLDALGLMAARNALKQKIFKP